Protein AF-0000000087377912 (afdb_homodimer)

Nearest PDB structures (foldseek):
  8x7c-assembly2_A  TM=9.171E-01  e=1.805E-17  Zea mays
  5o7y-assembly1_A  TM=8.868E-01  e=1.247E-17  Papaver somniferum
  5gja-assembly1_E  TM=9.227E-01  e=2.354E-15  Arabidopsis thaliana
  5gja-assembly1_H  TM=9.129E-01  e=2.213E-15  Arabidopsis thaliana
  5gja-assembly1_B  TM=9.021E-01  e=5.580E-15  Arabidopsis thaliana

Secondary structure (DSSP, 8-state):
---S-STHHHHHHHHHHHHHHHHHHHHHHHHHHHHHTT--GGGT--TT-EEEEEEEEE----S-TTT-EEEEEE---SSEEEEEETT--S-EEEEETTEEEEPPP-TT-EEEEEPHHHHHHTTTSS----EEEEPPSSS-EEEEEEEEE--TTSEE-PPPSSTTSPP-B--EEHHHHHHHHHHHHH-TTHHHHHHB----/---S-STHHHHHHHHHHHHHHHHHHHHHHHHHHHHHTT--GGGT--TT-EEEEEEEEE----S-TTT-EEEEEE---SSEEEEEETT--S-EEEEETTEEEEPPP-TT--EEEEPHHHHHHTTTSS----EEEEPPSSS-EEEEEEEEE--TTSEE-PPPSSTTSPP-B--EEHHHHHHHHHHHHH-TTHHHHHHB----

Foldseek 3Di:
DCVPPPVVVVVVVVVVVVLVVVVVVVLVVLLVVCVVLVHDSVVRNQPQKDKDKDKDKFFAAAPCQVPDWPWDKDFAQFQKKKKQWQPQDWWKWWDDPNDTHTDGGDNPDIDMFGGPLNCQQQLNPRDGIIMTTTHHNPGMTIMMMMGIHHDQQDKGHHDDSDPPDDRNHDIDRSVVSVCVVVCVVPVDCVVVVVVDDPDD/DCPPPPVVVVVVVVVVVVLVVVVVVVLVVLLVVCVVLVHDSVVRNQPQKDKDKDKDKFFAAAPCQVPDWPWDKDFAQFQKKKKQWQPQDWWKWWDDPNDTHTDGGDNPDIDMFGGPLNCQQQLNPRDGIIMTTTHHNPGMTIMMMMGIHHDQQDKGHHDDSDPPDDRNHDIDRSVVSVCVVVCVVPVDCVVVVVVDDPDD

Organism: Triticum turgidum subsp. durum (NCBI:txid4567)

InterPro domains:
  IPR005123 Oxoglutarate/iron-dependent dioxygenase domain [PS51471] (48-150)
  IPR027443 Isopenicillin N synthase-like superfamily [G3DSA:2.60.120.330] (1-198)
  IPR044861 Isopenicillin N synthase-like, Fe(2+) 2OG dioxygenase domain [PF03171] (50-147)
  IPR050295 Plant 2-oxoglutarate-dependent oxidoreductases [PTHR47991] (2-177)

Structure (mmCIF, N/CA/C/O backbone):
data_AF-0000000087377912-model_v1
#
loop_
_entity.id
_entity.type
_entity.pdbx_description
1 polymer 'Fe2OG dioxygenase domain-containing protein'
#
loop_
_atom_site.group_PDB
_atom_site.id
_atom_site.type_symbol
_atom_site.label_atom_id
_atom_site.label_alt_id
_atom_site.label_comp_id
_atom_site.label_asym_id
_atom_site.label_entity_id
_atom_site.label_seq_id
_atom_site.pdbx_PDB_ins_code
_atom_site.Cartn_x
_atom_site.Cartn_y
_atom_site.Cartn_z
_atom_site.occupancy
_atom_site.B_iso_or_equiv
_atom_site.auth_seq_id
_atom_site.auth_comp_id
_atom_site.auth_asym_id
_atom_site.auth_atom_id
_atom_site.pdbx_PDB_model_num
ATOM 1 N N . MET A 1 1 ? -19.141 19.797 -8.945 1 21.31 1 MET A N 1
ATOM 2 C CA . MET A 1 1 ? -17.891 19.922 -9.688 1 21.31 1 MET A CA 1
ATOM 3 C C . MET A 1 1 ? -17.188 18.562 -9.812 1 21.31 1 MET A C 1
ATOM 5 O O . MET A 1 1 ? -16.859 17.938 -8.805 1 21.31 1 MET A O 1
ATOM 9 N N . SER A 1 2 ? -17.562 17.859 -10.82 1 30.38 2 SER A N 1
ATOM 10 C CA . SER A 1 2 ? -17.109 16.5 -11.172 1 30.38 2 SER A CA 1
ATOM 11 C C . SER A 1 2 ? -15.602 16.453 -11.352 1 30.38 2 SER A C 1
ATOM 13 O O . SER A 1 2 ? -15.07 16.922 -12.352 1 30.38 2 SER A O 1
ATOM 15 N N . TYR A 1 3 ? -15.023 17 -10.5 1 32.03 3 TYR A N 1
ATOM 16 C CA . TYR A 1 3 ? -13.609 17.344 -10.578 1 32.03 3 TYR A CA 1
ATOM 17 C C . TYR A 1 3 ? -12.805 16.203 -11.211 1 32.03 3 TYR A C 1
ATOM 19 O O . TYR A 1 3 ? -11.578 16.297 -11.328 1 32.03 3 TYR A O 1
ATOM 27 N N . TRP A 1 4 ? -13.367 15.078 -11.016 1 38.09 4 TRP A N 1
ATOM 28 C CA . TRP A 1 4 ? -12.609 14.07 -11.75 1 38.09 4 TRP A CA 1
ATOM 29 C C . TRP A 1 4 ? -12.719 14.297 -13.258 1 38.09 4 TRP A C 1
ATOM 31 O O . TRP A 1 4 ? -13.789 14.617 -13.766 1 38.09 4 TRP A O 1
ATOM 41 N N . PRO A 1 5 ? -11.742 14.719 -13.953 1 37.66 5 PRO A N 1
ATOM 42 C CA . PRO A 1 5 ? -11.922 15.047 -15.367 1 37.66 5 PRO A CA 1
ATOM 43 C C . PRO A 1 5 ? -13.055 14.258 -16.016 1 37.66 5 PRO A C 1
ATOM 45 O O . PRO A 1 5 ? -13.406 13.172 -15.555 1 37.66 5 PRO A O 1
ATOM 48 N N . SER A 1 6 ? -13.93 14.781 -16.656 1 38.62 6 SER A N 1
ATOM 49 C CA . SER A 1 6 ? -14.945 14.266 -17.578 1 38.62 6 SER A CA 1
ATOM 50 C C . SER A 1 6 ? -14.539 12.914 -18.141 1 38.62 6 SER A C 1
ATOM 52 O O . SER A 1 6 ? -15.391 12.078 -18.438 1 38.62 6 SER A O 1
ATOM 54 N N . GLN A 1 7 ? -13.289 12.562 -18.547 1 43.62 7 GLN A N 1
ATOM 55 C CA . GLN A 1 7 ? -13.078 11.281 -19.234 1 43.62 7 GLN A CA 1
ATOM 56 C C . GLN A 1 7 ? -12.664 10.195 -18.234 1 43.62 7 GLN A C 1
ATOM 58 O O . GLN A 1 7 ? -11.641 9.539 -18.422 1 43.62 7 GLN A O 1
ATOM 63 N N . PRO A 1 8 ? -13.008 10.203 -16.953 1 51 8 PRO A N 1
ATOM 64 C CA . PRO A 1 8 ? -12.938 9.188 -15.906 1 51 8 PRO A CA 1
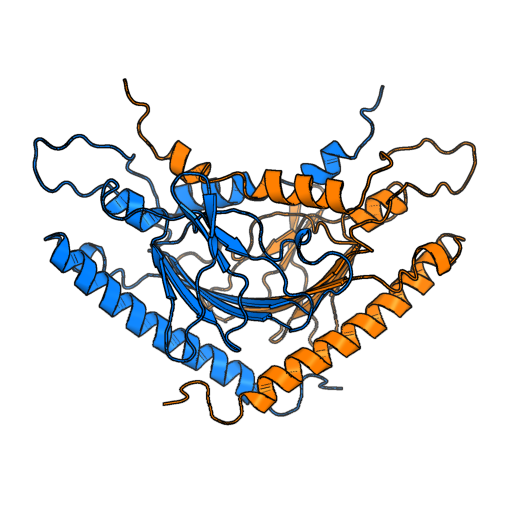ATOM 65 C C . PRO A 1 8 ? -13.266 7.789 -16.406 1 51 8 PRO A C 1
ATOM 67 O O . PRO A 1 8 ? -12.633 6.812 -16 1 51 8 PRO A O 1
ATOM 70 N N . HIS A 1 9 ? -14.281 7.871 -17.203 1 55.25 9 HIS A N 1
ATOM 71 C CA . HIS A 1 9 ? -14.719 6.598 -17.75 1 55.25 9 HIS A CA 1
ATOM 72 C C . HIS A 1 9 ? -13.594 5.914 -18.516 1 55.25 9 HIS A C 1
ATOM 74 O O . HIS A 1 9 ? -13.422 4.695 -18.438 1 55.25 9 HIS A O 1
ATOM 80 N N . THR A 1 10 ? -12.758 6.914 -18.938 1 67.31 10 THR A N 1
ATOM 81 C CA . THR A 1 10 ? -11.703 6.312 -19.734 1 67.31 10 THR A CA 1
ATOM 82 C C . THR A 1 10 ? -10.609 5.73 -18.844 1 67.31 10 THR A C 1
ATOM 84 O O . THR A 1 10 ? -10.078 4.652 -19.125 1 67.31 10 THR A O 1
ATOM 87 N N . PHE A 1 11 ? -10.477 6.371 -17.641 1 71.75 11 PHE A N 1
ATOM 88 C CA . PHE A 1 11 ? -9.453 5.859 -16.75 1 71.75 11 PHE A CA 1
ATOM 89 C C . PHE A 1 11 ? -9.898 4.555 -16.094 1 71.75 11 PHE A C 1
ATOM 91 O O . PHE A 1 11 ? -9.156 3.57 -16.094 1 71.75 11 PHE A O 1
ATOM 98 N N . ARG A 1 12 ? -11.094 4.637 -15.625 1 76.12 12 ARG A N 1
ATOM 99 C CA . ARG A 1 12 ? -11.664 3.439 -15.016 1 76.12 12 ARG A CA 1
ATOM 100 C C . ARG A 1 12 ? -11.68 2.273 -16 1 76.12 12 ARG A C 1
ATOM 102 O O . ARG A 1 12 ? -11.312 1.15 -15.641 1 76.12 12 ARG A O 1
ATOM 109 N N . ASN A 1 13 ? -12.047 2.631 -17.188 1 80 13 ASN A N 1
ATOM 110 C CA . ASN A 1 13 ? -12.086 1.601 -18.219 1 80 13 ASN A CA 1
ATOM 111 C C . ASN A 1 13 ? -10.695 1.056 -18.516 1 80 13 ASN A C 1
ATOM 113 O O . ASN A 1 13 ? -10.523 -0.145 -18.734 1 80 13 ASN A O 1
ATOM 117 N N . CYS A 1 14 ? -9.75 1.914 -18.453 1 81.75 14 CYS A N 1
ATOM 118 C CA . CYS A 1 14 ? -8.375 1.504 -18.734 1 81.75 14 CYS A CA 1
ATOM 119 C C . CYS A 1 14 ? -7.855 0.567 -17.656 1 81.75 14 CYS A C 1
ATOM 121 O O . CYS A 1 14 ? -7.23 -0.452 -17.969 1 81.75 14 CYS A O 1
ATOM 123 N N . ILE A 1 15 ? -8.125 0.901 -16.453 1 84.25 15 ILE A N 1
ATOM 124 C CA . ILE A 1 15 ? -7.641 0.089 -15.344 1 84.25 15 ILE A CA 1
ATOM 125 C C . ILE A 1 15 ? -8.344 -1.266 -15.352 1 84.25 15 ILE A C 1
ATOM 127 O O . ILE A 1 15 ? -7.719 -2.301 -15.117 1 84.25 15 ILE A O 1
ATOM 131 N N . GLU A 1 16 ? -9.609 -1.244 -15.602 1 84.19 16 GLU A N 1
ATOM 132 C CA . GLU A 1 16 ? -10.359 -2.492 -15.672 1 84.19 16 GLU A CA 1
ATOM 133 C C . GLU A 1 16 ? -9.82 -3.4 -16.766 1 84.19 16 GLU A C 1
ATOM 135 O O . GLU A 1 16 ? -9.672 -4.609 -16.578 1 84.19 16 GLU A O 1
ATOM 140 N N . GLN A 1 17 ? -9.672 -2.816 -17.938 1 86.69 17 GLN A N 1
ATOM 141 C CA . GLN A 1 17 ? -9.133 -3.59 -19.047 1 86.69 17 GLN A CA 1
ATOM 142 C C . GLN A 1 17 ? -7.742 -4.121 -18.734 1 86.69 17 GLN A C 1
ATOM 144 O O . GLN A 1 17 ? -7.43 -5.277 -19.031 1 86.69 17 GLN A O 1
ATOM 149 N N . TYR A 1 18 ? -6.879 -3.277 -18.172 1 88.94 18 TYR A N 1
ATOM 150 C CA . TYR A 1 18 ? -5.543 -3.713 -17.781 1 88.94 18 TYR A CA 1
ATOM 151 C C . TYR A 1 18 ? -5.613 -4.863 -16.781 1 88.94 18 TYR A C 1
ATOM 153 O O . TYR A 1 18 ? -4.902 -5.859 -16.922 1 88.94 18 TYR A O 1
ATOM 161 N N . SER A 1 19 ? -6.445 -4.691 -15.789 1 89.38 19 SER A N 1
ATOM 162 C CA . SER A 1 19 ? -6.641 -5.727 -14.773 1 89.38 19 SER A CA 1
ATOM 163 C C . SER A 1 19 ? -7.023 -7.059 -15.414 1 89.38 19 SER A C 1
ATOM 165 O O . SER A 1 19 ? -6.449 -8.094 -15.078 1 89.38 19 SER A O 1
ATOM 167 N N . SER A 1 20 ? -7.961 -7.016 -16.328 1 89.31 20 SER A N 1
ATOM 168 C CA . SER A 1 20 ? -8.438 -8.227 -17 1 89.31 20 SER A CA 1
ATOM 169 C C . SER A 1 20 ? -7.332 -8.891 -17.797 1 89.31 20 SER A C 1
ATOM 171 O O . SER A 1 20 ? -7.172 -10.109 -17.75 1 89.31 20 SER A O 1
ATOM 173 N N . GLU A 1 21 ? -6.605 -8.109 -18.5 1 92.19 21 GLU A N 1
ATOM 174 C CA . GLU A 1 21 ? -5.535 -8.648 -19.344 1 92.19 21 GLU A CA 1
ATOM 175 C C . GLU A 1 21 ? -4.426 -9.258 -18.484 1 92.19 21 GLU A C 1
ATOM 177 O O . GLU A 1 21 ? -3.883 -10.312 -18.812 1 92.19 21 GLU A O 1
ATOM 182 N N . VAL A 1 22 ? -4.07 -8.578 -17.422 1 92.94 22 VAL A N 1
ATOM 183 C CA . VAL A 1 22 ? -3.02 -9.07 -16.531 1 92.94 22 VAL A CA 1
ATOM 184 C C . VAL A 1 22 ? -3.477 -10.367 -15.852 1 92.94 22 VAL A C 1
ATOM 186 O O . VAL A 1 22 ? -2.682 -11.289 -15.664 1 92.94 22 VAL A O 1
ATOM 189 N N . MET A 1 23 ? -4.715 -10.414 -15.508 1 89.94 23 MET A N 1
ATOM 190 C CA . MET A 1 23 ? -5.254 -11.633 -14.914 1 89.94 23 MET A CA 1
ATOM 191 C C . MET A 1 23 ? -5.109 -12.82 -15.867 1 89.94 23 MET A C 1
ATOM 193 O O . MET A 1 23 ? -4.711 -13.906 -15.453 1 89.94 23 MET A O 1
ATOM 197 N N . LYS A 1 24 ? -5.508 -12.625 -17.125 1 90.44 24 LYS A N 1
ATOM 198 C CA . LYS A 1 24 ? -5.371 -13.672 -18.141 1 90.44 24 LYS A CA 1
ATOM 199 C C . LYS A 1 24 ? -3.912 -14.094 -18.297 1 90.44 24 LYS A C 1
ATOM 201 O O . LYS A 1 24 ? -3.609 -15.281 -18.375 1 90.44 24 LYS A O 1
ATOM 206 N N . PHE A 1 25 ? -3.07 -13.117 -18.375 1 92.81 25 PHE A N 1
ATOM 207 C CA . PHE A 1 25 ? -1.64 -13.367 -18.516 1 92.81 25 PHE A CA 1
ATOM 208 C C . PHE A 1 25 ? -1.116 -14.188 -17.344 1 92.81 25 PHE A C 1
ATOM 210 O O . PHE A 1 25 ? -0.396 -15.172 -17.547 1 92.81 25 PHE A O 1
ATOM 217 N N . THR A 1 26 ? -1.443 -13.789 -16.109 1 92.38 26 THR A N 1
ATOM 218 C CA . THR A 1 26 ? -0.943 -14.453 -14.906 1 92.38 26 THR A CA 1
ATOM 219 C C . THR A 1 26 ? -1.481 -15.875 -14.812 1 92.38 26 THR A C 1
ATOM 221 O O . THR A 1 26 ? -0.797 -16.766 -14.312 1 92.38 26 THR A O 1
ATOM 224 N N . HIS A 1 27 ? -2.686 -16.062 -15.25 1 89.62 27 HIS A N 1
ATOM 225 C CA . HIS A 1 27 ? -3.24 -17.406 -15.305 1 89.62 27 HIS A CA 1
ATOM 226 C C . HIS A 1 27 ? -2.418 -18.297 -16.219 1 89.62 27 HIS A C 1
ATOM 228 O O . HIS A 1 27 ? -2.092 -19.438 -15.859 1 89.62 27 HIS A O 1
ATOM 234 N N . SER A 1 28 ? -2.152 -17.797 -17.391 1 91.19 28 SER A N 1
ATOM 235 C CA . SER A 1 28 ? -1.335 -18.562 -18.328 1 91.19 28 SER A CA 1
ATOM 236 C C . SER A 1 28 ? 0.039 -18.875 -17.75 1 91.19 28 SER A C 1
ATOM 238 O O . SER A 1 28 ? 0.555 -19.969 -17.922 1 91.19 28 SER A O 1
ATOM 240 N N . LEU A 1 29 ? 0.6 -17.891 -17.094 1 91.94 29 LEU A N 1
ATOM 241 C CA . LEU A 1 29 ? 1.908 -18.078 -16.484 1 91.94 29 LEU A CA 1
ATOM 242 C C . LEU A 1 29 ? 1.853 -19.141 -15.391 1 91.94 29 LEU A C 1
ATOM 244 O O . LEU A 1 29 ? 2.766 -19.969 -15.281 1 91.94 29 LEU A O 1
ATOM 248 N N . ALA A 1 30 ? 0.84 -19.109 -14.586 1 89.12 30 ALA A N 1
ATOM 249 C CA . ALA A 1 30 ? 0.67 -20.109 -13.523 1 89.12 30 ALA A CA 1
ATOM 250 C C . ALA A 1 30 ? 0.592 -21.516 -14.094 1 89.12 30 ALA A C 1
ATOM 252 O O . ALA A 1 30 ? 1.177 -22.453 -13.539 1 89.12 30 ALA A O 1
ATOM 253 N N . ILE A 1 31 ? -0.089 -21.672 -15.188 1 87.75 31 ILE A N 1
ATOM 254 C CA . ILE A 1 31 ? -0.223 -22.969 -15.844 1 87.75 31 ILE A CA 1
ATOM 255 C C . ILE A 1 31 ? 1.143 -23.438 -16.328 1 87.75 31 ILE A C 1
ATOM 257 O O . ILE A 1 31 ? 1.5 -24.609 -16.172 1 87.75 31 ILE A O 1
ATOM 261 N N . LEU A 1 32 ? 1.858 -22.562 -16.906 1 90.12 32 LEU A N 1
ATOM 262 C CA . LEU A 1 32 ? 3.189 -22.906 -17.406 1 90.12 32 LEU A CA 1
ATOM 263 C C . LEU A 1 32 ? 4.105 -23.328 -16.25 1 90.12 32 LEU A C 1
ATOM 265 O O . LEU A 1 32 ? 4.867 -24.281 -16.391 1 90.12 32 LEU A O 1
ATOM 269 N N . ILE A 1 33 ? 4.035 -22.594 -15.156 1 87.75 33 ILE A N 1
ATOM 270 C CA . ILE A 1 33 ? 4.84 -22.938 -13.984 1 87.75 33 ILE A CA 1
ATOM 271 C C . ILE A 1 33 ? 4.453 -24.312 -13.469 1 87.75 33 ILE A C 1
ATOM 273 O O . ILE A 1 33 ? 5.32 -25.125 -13.133 1 87.75 33 ILE A O 1
ATOM 277 N N . ALA A 1 34 ? 3.188 -24.578 -13.414 1 84.38 34 ALA A N 1
ATOM 278 C CA . ALA A 1 34 ? 2.713 -25.891 -12.984 1 84.38 34 ALA A CA 1
ATOM 279 C C . ALA A 1 34 ? 3.289 -27 -13.867 1 84.38 34 ALA A C 1
ATOM 281 O O . ALA A 1 34 ? 3.688 -28.047 -13.367 1 84.38 34 ALA A O 1
ATOM 282 N N . LYS A 1 35 ? 3.33 -26.75 -15.109 1 86.94 35 LYS A N 1
ATOM 283 C CA . LYS A 1 35 ? 3.861 -27.734 -16.047 1 86.94 35 LYS A CA 1
ATOM 284 C C . LYS A 1 35 ? 5.34 -28 -15.789 1 86.94 35 LYS A C 1
ATOM 286 O O . LYS A 1 35 ? 5.793 -29.141 -15.852 1 86.94 35 LYS A O 1
ATOM 291 N N . THR A 1 36 ? 6.02 -26.953 -15.477 1 85.12 36 THR A N 1
ATOM 292 C CA . THR A 1 36 ? 7.449 -27.094 -15.219 1 85.12 36 THR A CA 1
ATOM 293 C C . THR A 1 36 ? 7.688 -27.875 -13.93 1 85.12 36 THR A C 1
ATOM 295 O O . THR A 1 36 ? 8.719 -28.531 -13.773 1 85.12 36 THR A O 1
ATOM 298 N N . LEU A 1 37 ? 6.766 -27.828 -13.039 1 81.62 37 LEU A N 1
ATOM 299 C CA . LEU A 1 37 ? 6.875 -28.516 -11.758 1 81.62 37 LEU A CA 1
ATOM 300 C C . LEU A 1 37 ? 6.27 -29.906 -11.836 1 81.62 37 LEU A C 1
ATOM 302 O O . LEU A 1 37 ? 6.305 -30.656 -10.859 1 81.62 37 LEU A O 1
ATOM 306 N N . ASP A 1 38 ? 5.734 -30.234 -13.023 1 82 38 ASP A N 1
ATOM 307 C CA . ASP A 1 38 ? 5.09 -31.531 -13.266 1 82 38 ASP A CA 1
ATOM 308 C C . ASP A 1 38 ? 3.904 -31.734 -12.32 1 82 38 ASP A C 1
ATOM 310 O O . ASP A 1 38 ? 3.789 -32.781 -11.68 1 82 38 ASP A O 1
ATOM 314 N N . VAL A 1 39 ? 3.244 -30.656 -12.086 1 77.19 39 VAL A N 1
ATOM 315 C CA . VAL A 1 39 ? 2.031 -30.719 -11.273 1 77.19 39 VAL A CA 1
ATOM 316 C C . VAL A 1 39 ? 0.812 -30.438 -12.148 1 77.19 39 VAL A C 1
ATOM 318 O O . VAL A 1 39 ? 0.936 -29.844 -13.227 1 77.19 39 VAL A O 1
ATOM 321 N N . ASP A 1 40 ? -0.347 -31 -11.711 1 76.94 40 ASP A N 1
ATOM 322 C CA . ASP A 1 40 ? -1.608 -30.781 -12.414 1 76.94 40 ASP A CA 1
ATOM 323 C C . ASP A 1 40 ? -1.959 -29.297 -12.492 1 76.94 40 ASP A C 1
ATOM 325 O O . ASP A 1 40 ? -2.088 -28.641 -11.461 1 76.94 40 ASP A O 1
ATOM 329 N N . PRO A 1 41 ? -2.061 -28.844 -13.711 1 76.38 41 PRO A N 1
ATOM 330 C CA . PRO A 1 41 ? -2.398 -27.422 -13.883 1 76.38 41 PRO A CA 1
ATOM 331 C C . PRO A 1 41 ? -3.693 -27.047 -13.172 1 76.38 41 PRO A C 1
ATOM 333 O O . PRO A 1 41 ? -3.893 -25.875 -12.828 1 76.38 41 PRO A O 1
ATOM 336 N N . GLU A 1 42 ? -4.5 -27.953 -12.984 1 72.31 42 GLU A N 1
ATOM 337 C CA . GLU A 1 42 ? -5.781 -27.672 -12.336 1 72.31 42 GLU A CA 1
ATOM 338 C C . GLU A 1 42 ? -5.578 -27.219 -10.898 1 72.31 42 GLU A C 1
ATOM 340 O O . GLU A 1 42 ? -6.441 -26.531 -10.336 1 72.31 42 GLU A O 1
ATOM 345 N N . LEU A 1 43 ? -4.445 -27.609 -10.375 1 65.69 43 LEU A N 1
ATOM 346 C CA . LEU A 1 43 ? -4.16 -27.219 -9 1 65.69 43 LEU A CA 1
ATOM 347 C C . LEU A 1 43 ? -3.854 -25.734 -8.891 1 65.69 43 LEU A C 1
ATOM 349 O O . LEU A 1 43 ? -3.984 -25.141 -7.82 1 65.69 43 LEU A O 1
ATOM 353 N N . VAL A 1 44 ? -3.441 -25.266 -9.977 1 65.38 44 VAL A N 1
ATOM 354 C CA . VAL A 1 44 ? -3.025 -23.859 -9.938 1 65.38 44 VAL A CA 1
ATOM 355 C C . VAL A 1 44 ? -4.035 -23 -10.695 1 65.38 44 VAL A C 1
ATOM 357 O O . VAL A 1 44 ? -4.066 -21.781 -10.523 1 65.38 44 VAL A O 1
ATOM 360 N N . ALA A 1 45 ? -4.746 -23.734 -11.555 1 63.66 45 ALA A N 1
ATOM 361 C CA . ALA A 1 45 ? -5.727 -23.016 -12.367 1 63.66 45 ALA A CA 1
ATOM 362 C C . ALA A 1 45 ? -6.926 -22.594 -11.523 1 63.66 45 ALA A C 1
ATOM 364 O O . ALA A 1 45 ? -8.016 -23.156 -11.656 1 63.66 45 ALA A O 1
ATOM 365 N N . ASP A 1 46 ? -6.637 -21.984 -10.406 1 62.78 46 ASP A N 1
ATOM 366 C CA . ASP A 1 46 ? -7.719 -21.578 -9.516 1 62.78 46 ASP A CA 1
ATOM 367 C C . ASP A 1 46 ? -8.617 -20.531 -10.172 1 62.78 46 ASP A C 1
ATOM 369 O O . ASP A 1 46 ? -8.195 -19.406 -10.398 1 62.78 46 ASP A O 1
ATOM 373 N N . LYS A 1 47 ? -9.781 -21.047 -10.727 1 60.38 47 LYS A N 1
ATOM 374 C CA . LYS A 1 47 ? -10.805 -20.188 -11.305 1 60.38 47 LYS A CA 1
ATOM 375 C C . LYS A 1 47 ? -11.25 -19.109 -10.312 1 60.38 47 LYS A C 1
ATOM 377 O O . LYS A 1 47 ? -11.883 -18.125 -10.695 1 60.38 47 LYS A O 1
ATOM 382 N N . HIS A 1 48 ? -10.758 -19.281 -9.156 1 60.66 48 HIS A N 1
ATOM 383 C CA . HIS A 1 48 ? -11.234 -18.359 -8.133 1 60.66 48 HIS A CA 1
ATOM 384 C C . HIS A 1 48 ? -10.094 -17.469 -7.625 1 60.66 48 HIS A C 1
ATOM 386 O O . HIS A 1 48 ? -10.148 -16.969 -6.496 1 60.66 48 HIS A O 1
ATOM 392 N N . ALA A 1 49 ? -9.133 -17.391 -8.43 1 76.88 49 ALA A N 1
ATOM 393 C CA . ALA A 1 49 ? -8.047 -16.484 -8.047 1 76.88 49 ALA A CA 1
ATOM 394 C C . ALA A 1 49 ? -8.508 -15.031 -8.039 1 76.88 49 ALA A C 1
ATOM 396 O O . ALA A 1 49 ? -9.375 -14.648 -8.828 1 76.88 49 ALA A O 1
ATOM 397 N N . SER A 1 50 ? -8.109 -14.328 -7.047 1 83.56 50 SER A N 1
ATOM 398 C CA . SER A 1 50 ? -8.391 -12.898 -6.949 1 83.56 50 SER A CA 1
ATOM 399 C C . SER A 1 50 ? -7.164 -12.062 -7.301 1 83.56 50 SER A C 1
ATOM 401 O O . SER A 1 50 ? -6.043 -12.578 -7.332 1 83.56 50 SER A O 1
ATOM 403 N N . GLN A 1 51 ? -7.508 -10.883 -7.727 1 89.12 51 GLN A N 1
ATOM 404 C CA . GLN A 1 51 ? -6.457 -9.93 -8.086 1 89.12 51 GLN A CA 1
ATOM 405 C C . GLN A 1 51 ? -6.738 -8.555 -7.496 1 89.12 51 GLN A C 1
ATOM 407 O O . GLN A 1 51 ? -7.887 -8.102 -7.484 1 89.12 51 GLN A O 1
ATOM 412 N N . PHE A 1 52 ? -5.719 -7.91 -7.043 1 90.19 52 PHE A N 1
ATOM 413 C CA . PHE A 1 52 ? -5.82 -6.5 -6.676 1 90.19 52 PHE A CA 1
ATOM 414 C C . PHE A 1 52 ? -4.711 -5.688 -7.336 1 90.19 52 PHE A C 1
ATOM 416 O O . PHE A 1 52 ? -3.604 -6.188 -7.535 1 90.19 52 PHE A O 1
ATOM 423 N N . LEU A 1 53 ? -5.098 -4.465 -7.688 1 92.88 53 LEU A N 1
ATOM 424 C CA . LEU A 1 53 ? -4.121 -3.578 -8.312 1 92.88 53 LEU A CA 1
ATOM 425 C C . LEU A 1 53 ? -3.775 -2.416 -7.383 1 92.88 53 LEU A C 1
ATOM 427 O O . LEU A 1 53 ? -4.66 -1.848 -6.738 1 92.88 53 LEU A O 1
ATOM 431 N N . ARG A 1 54 ? -2.521 -2.074 -7.371 1 93.06 54 ARG A N 1
ATOM 432 C CA . ARG A 1 54 ? -2.02 -0.903 -6.66 1 93.06 54 ARG A CA 1
ATOM 433 C C . ARG A 1 54 ? -1.139 -0.049 -7.566 1 93.06 54 ARG A C 1
ATOM 435 O O . ARG A 1 54 ? -0.201 -0.555 -8.188 1 93.06 54 ARG A O 1
ATOM 442 N N . MET A 1 55 ? -1.536 1.164 -7.676 1 91.81 55 MET A N 1
ATOM 443 C CA . MET A 1 55 ? -0.698 2.129 -8.383 1 91.81 55 MET A CA 1
ATOM 444 C C . MET A 1 55 ? 0.007 3.059 -7.402 1 91.81 55 MET A C 1
ATOM 446 O O . MET A 1 55 ? -0.62 3.59 -6.484 1 91.81 55 MET A O 1
ATOM 450 N N . ASN A 1 56 ? 1.23 3.18 -7.598 1 91.5 56 ASN A N 1
ATOM 451 C CA . ASN A 1 56 ? 2.037 4.043 -6.742 1 91.5 56 ASN A CA 1
ATOM 452 C C . ASN A 1 56 ? 2.656 5.191 -7.527 1 91.5 56 ASN A C 1
ATOM 454 O O . ASN A 1 56 ? 3.23 4.98 -8.594 1 91.5 56 ASN A O 1
ATOM 458 N N . TYR A 1 57 ? 2.48 6.348 -7.043 1 89.56 57 TYR A N 1
ATOM 459 C CA . TYR A 1 57 ? 3.088 7.551 -7.602 1 89.56 57 TYR A CA 1
ATOM 460 C C . TYR A 1 57 ? 3.961 8.25 -6.562 1 89.56 57 TYR A C 1
ATOM 462 O O . TYR A 1 57 ? 3.477 8.641 -5.5 1 89.56 57 TYR A O 1
ATOM 470 N N . TYR A 1 58 ? 5.207 8.406 -6.867 1 85.19 58 TYR A N 1
ATOM 471 C CA . TYR A 1 58 ? 6.184 9.094 -6.027 1 85.19 58 TYR A CA 1
ATOM 472 C C . TYR A 1 58 ? 6.707 10.344 -6.719 1 85.19 58 TYR A C 1
ATOM 474 O O . TYR A 1 58 ? 7.449 10.258 -7.699 1 85.19 58 TYR A O 1
ATOM 482 N N . PRO A 1 59 ? 6.324 11.453 -6.203 1 82 59 PRO A N 1
ATOM 483 C CA . PRO A 1 59 ? 6.938 12.656 -6.758 1 82 59 PRO A CA 1
ATOM 484 C C . PRO A 1 59 ? 8.438 12.75 -6.465 1 82 59 PRO A C 1
ATOM 486 O O . PRO A 1 59 ? 8.938 12.062 -5.574 1 82 59 PRO A O 1
ATOM 489 N N . PRO A 1 60 ? 9.055 13.508 -7.301 1 80.38 60 PRO A N 1
ATOM 490 C CA . PRO A 1 60 ? 10.477 13.68 -7.008 1 80.38 60 PRO A CA 1
ATOM 491 C C . PRO A 1 60 ? 10.727 14.336 -5.656 1 80.38 60 PRO A C 1
ATOM 493 O O . PRO A 1 60 ? 9.906 15.141 -5.199 1 80.38 60 PRO A O 1
ATOM 496 N N . CYS A 1 61 ? 11.695 13.875 -4.922 1 72.25 61 CYS A N 1
ATOM 497 C CA . CYS A 1 61 ? 12.102 14.477 -3.658 1 72.25 61 CYS A CA 1
ATOM 498 C C . CYS A 1 61 ? 13.578 14.875 -3.701 1 72.25 61 CYS A C 1
ATOM 500 O O . CYS A 1 61 ? 14.453 14.016 -3.814 1 72.25 61 CYS A O 1
ATOM 502 N N . THR A 1 62 ? 13.812 16.141 -3.674 1 63.84 62 THR A N 1
ATOM 503 C CA . THR A 1 62 ? 15.156 16.656 -3.877 1 63.84 62 THR A CA 1
ATOM 504 C C . THR A 1 62 ? 15.969 16.594 -2.582 1 63.84 62 THR A C 1
ATOM 506 O O . THR A 1 62 ? 17.203 16.578 -2.615 1 63.84 62 THR A O 1
ATOM 509 N N . SER A 1 63 ? 15.461 16.656 -1.551 1 61.59 63 SER A N 1
ATOM 510 C CA . SER A 1 63 ? 16.25 16.891 -0.348 1 61.59 63 SER A CA 1
ATOM 511 C C . SER A 1 63 ? 17.031 15.656 0.059 1 61.59 63 SER A C 1
ATOM 513 O O . SER A 1 63 ? 18.25 15.727 0.275 1 61.59 63 SER A O 1
ATOM 515 N N . THR A 1 64 ? 16.469 14.531 0.297 1 63.66 64 THR A N 1
ATOM 516 C CA . THR A 1 64 ? 17.188 13.336 0.735 1 63.66 64 THR A CA 1
ATOM 517 C C . THR A 1 64 ? 16.641 12.086 0.054 1 63.66 64 THR A C 1
ATOM 519 O O . THR A 1 64 ? 16.156 11.172 0.723 1 63.66 64 THR A O 1
ATOM 522 N N . PRO A 1 65 ? 16.953 12.055 -1.222 1 57.03 65 PRO A N 1
ATOM 523 C CA . PRO A 1 65 ? 16.328 10.953 -1.939 1 57.03 65 PRO A CA 1
ATOM 524 C C . PRO A 1 65 ? 16.828 9.586 -1.478 1 57.03 65 PRO A C 1
ATOM 526 O O . PRO A 1 65 ? 16.078 8.602 -1.511 1 57.03 65 PRO A O 1
ATOM 529 N N . GLU A 1 66 ? 18.047 9.578 -1.04 1 62.16 66 GLU A N 1
ATOM 530 C CA . GLU A 1 66 ? 18.625 8.289 -0.685 1 62.16 66 GLU A CA 1
ATOM 531 C C . GLU A 1 66 ? 18.031 7.758 0.622 1 62.16 66 GLU A C 1
ATOM 533 O O . GLU A 1 66 ? 18.125 6.562 0.91 1 62.16 66 GLU A O 1
ATOM 538 N N . LYS A 1 67 ? 17.422 8.711 1.24 1 61.5 67 LYS A N 1
ATOM 539 C CA . LYS A 1 67 ? 16.984 8.328 2.578 1 61.5 67 LYS A CA 1
ATOM 540 C C . LYS A 1 67 ? 15.492 8.031 2.604 1 61.5 67 LYS A C 1
ATOM 542 O O . LYS A 1 67 ? 14.992 7.387 3.529 1 61.5 67 LYS A O 1
ATOM 547 N N . VAL A 1 68 ? 14.945 8.375 1.521 1 67.12 68 VAL A N 1
ATOM 548 C CA . VAL A 1 68 ? 13.484 8.273 1.564 1 67.12 68 VAL A CA 1
ATOM 549 C C . VAL A 1 68 ? 13.023 7.059 0.769 1 67.12 68 VAL A C 1
ATOM 551 O O . VAL A 1 68 ? 13.383 6.898 -0.4 1 67.12 68 VAL A O 1
ATOM 554 N N . LEU A 1 69 ? 12.523 6.09 1.497 1 74.88 69 LEU A N 1
ATOM 555 C CA . LEU A 1 69 ? 11.945 4.918 0.854 1 74.88 69 LEU A CA 1
ATOM 556 C C . LEU A 1 69 ? 10.516 5.195 0.402 1 74.88 69 LEU A C 1
ATOM 558 O O . LEU A 1 69 ? 9.719 5.773 1.151 1 74.88 69 LEU A O 1
ATOM 562 N N . GLY A 1 70 ? 10.312 4.91 -0.911 1 75.81 70 GLY A N 1
ATOM 563 C CA . GLY A 1 70 ? 8.93 4.863 -1.36 1 75.81 70 GLY A CA 1
ATOM 564 C C . GLY A 1 70 ? 8.148 3.693 -0.788 1 75.81 70 GLY A C 1
ATOM 565 O O . GLY A 1 70 ? 7.012 3.854 -0.344 1 75.81 70 GLY A O 1
ATOM 566 N N . LEU A 1 71 ? 8.805 2.557 -0.861 1 82.25 71 LEU A N 1
ATOM 567 C CA . LEU A 1 71 ? 8.273 1.349 -0.239 1 82.25 71 LEU A CA 1
ATOM 568 C C . LEU A 1 71 ? 9.344 0.636 0.576 1 82.25 71 LEU A C 1
ATOM 570 O O . LEU A 1 71 ? 10.461 0.422 0.092 1 82.25 71 LEU A O 1
ATOM 574 N N . SER A 1 72 ? 9.008 0.294 1.777 1 83.56 72 SER A N 1
ATOM 575 C CA . SER A 1 72 ? 9.922 -0.38 2.688 1 83.56 72 SER A CA 1
ATOM 576 C C . SER A 1 72 ? 10.188 -1.813 2.242 1 83.56 72 SER A C 1
ATOM 578 O O . SER A 1 72 ? 9.43 -2.375 1.45 1 83.56 72 SER A O 1
ATOM 580 N N . PRO A 1 73 ? 11.273 -2.385 2.73 1 84.5 73 PRO A N 1
ATOM 581 C CA . PRO A 1 73 ? 11.578 -3.773 2.379 1 84.5 73 PRO A CA 1
ATOM 582 C C . PRO A 1 73 ? 10.445 -4.734 2.738 1 84.5 73 PRO A C 1
ATOM 584 O O . PRO A 1 73 ? 9.891 -4.66 3.838 1 84.5 73 PRO A O 1
ATOM 587 N N . HIS A 1 74 ? 10.094 -5.629 1.845 1 85.62 74 HIS A N 1
ATOM 588 C CA . HIS A 1 74 ? 9.039 -6.617 2.047 1 85.62 74 HIS A CA 1
ATOM 589 C C . HIS A 1 74 ? 9.078 -7.691 0.965 1 85.62 74 HIS A C 1
ATOM 591 O O . HIS A 1 74 ? 9.75 -7.527 -0.055 1 85.62 74 HIS A O 1
ATOM 597 N N . SER A 1 75 ? 8.5 -8.789 1.25 1 89.81 75 SER A N 1
ATOM 598 C CA . SER A 1 75 ? 8.125 -9.758 0.229 1 89.81 75 SER A CA 1
ATOM 599 C C . SER A 1 75 ? 6.637 -9.688 -0.085 1 89.81 75 SER A C 1
ATOM 601 O O . SER A 1 75 ? 5.863 -9.117 0.686 1 89.81 75 SER A O 1
ATOM 603 N N . ASP A 1 76 ? 6.309 -10.125 -1.214 1 90.75 76 ASP A N 1
ATOM 604 C CA . ASP A 1 76 ? 4.898 -10.094 -1.59 1 90.75 76 ASP A CA 1
ATOM 605 C C . ASP A 1 76 ? 4.16 -11.328 -1.069 1 90.75 76 ASP A C 1
ATOM 607 O O . ASP A 1 76 ? 4.574 -12.461 -1.33 1 90.75 76 ASP A O 1
ATOM 611 N N . GLY A 1 77 ? 3.082 -11.117 -0.376 1 90.12 77 GLY A N 1
ATOM 612 C CA . GLY A 1 77 ? 2.271 -12.211 0.131 1 90.12 77 GLY A CA 1
ATOM 613 C C . GLY A 1 77 ? 1.411 -12.859 -0.937 1 90.12 77 GLY A C 1
ATOM 614 O O . GLY A 1 77 ? 0.57 -13.711 -0.632 1 90.12 77 GLY A O 1
ATOM 615 N N . SER A 1 78 ? 1.562 -12.5 -2.145 1 92.5 78 SER A N 1
ATOM 616 C CA . SER A 1 78 ? 0.79 -13.008 -3.275 1 92.5 78 SER A CA 1
ATOM 617 C C . SER A 1 78 ? 1.404 -14.281 -3.84 1 92.5 78 SER A C 1
ATOM 619 O O . SER A 1 78 ? 2.422 -14.766 -3.336 1 92.5 78 SER A O 1
ATOM 621 N N . PHE A 1 79 ? 0.645 -14.938 -4.805 1 92.44 79 PHE A N 1
ATOM 622 C CA . PHE A 1 79 ? 1.192 -16.047 -5.586 1 92.44 79 PHE A CA 1
ATOM 623 C C . PHE A 1 79 ? 2.201 -15.531 -6.609 1 92.44 79 PHE A C 1
ATOM 625 O O . PHE A 1 79 ? 3.35 -15.977 -6.633 1 92.44 79 PHE A O 1
ATOM 632 N N . LEU A 1 80 ? 1.791 -14.594 -7.359 1 94.69 80 LEU A N 1
ATOM 633 C CA . LEU A 1 80 ? 2.598 -13.836 -8.305 1 94.69 80 LEU A CA 1
ATOM 634 C C . LEU A 1 80 ? 2.258 -12.352 -8.242 1 94.69 80 LEU A C 1
ATOM 636 O O . LEU A 1 80 ? 1.119 -11.984 -7.941 1 94.69 80 LEU A O 1
ATOM 640 N N . THR A 1 81 ? 3.195 -11.508 -8.516 1 96.06 81 THR A N 1
ATOM 641 C CA . THR A 1 81 ? 2.986 -10.07 -8.656 1 96.06 81 THR A CA 1
ATOM 642 C C . THR A 1 81 ? 3.543 -9.562 -9.984 1 96.06 81 THR A C 1
ATOM 644 O O . THR A 1 81 ? 4.703 -9.828 -10.312 1 96.06 81 THR A O 1
ATOM 647 N N . ILE A 1 82 ? 2.705 -8.922 -10.742 1 96.44 82 ILE A N 1
ATOM 648 C CA . ILE A 1 82 ? 3.115 -8.312 -12.008 1 96.44 82 ILE A CA 1
ATOM 649 C C . ILE A 1 82 ? 3.301 -6.812 -11.82 1 96.44 82 ILE A C 1
ATOM 651 O O . ILE A 1 82 ? 2.383 -6.117 -11.383 1 96.44 82 ILE A O 1
ATOM 655 N N . LEU A 1 83 ? 4.484 -6.328 -12.141 1 95.75 83 LEU A N 1
ATOM 656 C CA . LEU A 1 83 ? 4.793 -4.914 -11.953 1 95.75 83 LEU A CA 1
ATOM 657 C C . LEU A 1 83 ? 4.992 -4.227 -13.305 1 95.75 83 LEU A C 1
ATOM 659 O O . LEU A 1 83 ? 5.793 -4.68 -14.125 1 95.75 83 LEU A O 1
ATOM 663 N N . LEU A 1 84 ? 4.227 -3.232 -13.523 1 92.81 84 LEU A N 1
ATOM 664 C CA . LEU A 1 84 ? 4.418 -2.33 -14.648 1 92.81 84 LEU A CA 1
ATOM 665 C C . LEU A 1 84 ? 5.082 -1.032 -14.203 1 92.81 84 LEU A C 1
ATOM 667 O O . LEU A 1 84 ? 4.523 -0.291 -13.391 1 92.81 84 LEU A O 1
ATOM 671 N N . GLU A 1 85 ? 6.289 -0.829 -14.672 1 91.12 85 GLU A N 1
ATOM 672 C CA . GLU A 1 85 ? 6.934 0.465 -14.461 1 91.12 85 GLU A CA 1
ATOM 673 C C . GLU A 1 85 ? 6.551 1.453 -15.562 1 91.12 85 GLU A C 1
ATOM 675 O O . GLU A 1 85 ? 7.137 1.442 -16.641 1 91.12 85 GLU A O 1
ATOM 680 N N . VAL A 1 86 ? 5.723 2.32 -15.273 1 85.25 86 VAL A N 1
ATOM 681 C CA . VAL A 1 86 ? 5.031 3.133 -16.266 1 85.25 86 VAL A CA 1
ATOM 682 C C . VAL A 1 86 ? 6.023 4.086 -16.938 1 85.25 86 VAL A C 1
ATOM 684 O O . VAL A 1 86 ? 5.988 4.277 -18.156 1 85.25 86 VAL A O 1
ATOM 687 N N . ASN A 1 87 ? 6.902 4.746 -16.172 1 85.62 87 ASN A N 1
ATOM 688 C CA . ASN A 1 87 ? 7.809 5.719 -16.766 1 85.62 87 ASN A CA 1
ATOM 689 C C . ASN A 1 87 ? 9.266 5.281 -16.641 1 85.62 87 ASN A C 1
ATOM 691 O O . ASN A 1 87 ? 10.172 6.102 -16.781 1 85.62 87 ASN A O 1
ATOM 695 N N . SER A 1 88 ? 9.594 4.102 -16.328 1 83.88 88 SER A N 1
ATOM 696 C CA . SER A 1 88 ? 10.906 3.465 -16.344 1 83.88 88 SER A CA 1
ATOM 697 C C . SER A 1 88 ? 11.906 4.25 -15.508 1 83.88 88 SER A C 1
ATOM 699 O O . SER A 1 88 ? 13.031 4.5 -15.953 1 83.88 88 SER A O 1
ATOM 701 N N . VAL A 1 89 ? 11.539 4.766 -14.453 1 86.69 89 VAL A N 1
ATOM 702 C CA . VAL A 1 89 ? 12.43 5.43 -13.508 1 86.69 89 VAL A CA 1
ATOM 703 C C . VAL A 1 89 ? 12.953 4.414 -12.5 1 86.69 89 VAL A C 1
ATOM 705 O O . VAL A 1 89 ? 12.18 3.639 -11.93 1 86.69 89 VAL A O 1
ATOM 708 N N . GLN A 1 90 ? 14.234 4.473 -12.359 1 87.69 90 GLN A N 1
ATOM 709 C CA . GLN A 1 90 ? 14.867 3.531 -11.445 1 87.69 90 GLN A CA 1
ATOM 710 C C . GLN A 1 90 ? 14.445 3.803 -10 1 87.69 90 GLN A C 1
ATOM 712 O O . GLN A 1 90 ? 14.328 4.961 -9.594 1 87.69 90 GLN A O 1
ATOM 717 N N . GLY A 1 91 ? 14.266 2.699 -9.211 1 89.88 91 GLY A N 1
ATOM 718 C CA . GLY A 1 91 ? 13.891 2.795 -7.809 1 89.88 91 GLY A CA 1
ATOM 719 C C . GLY A 1 91 ? 13.766 1.443 -7.133 1 89.88 91 GLY A C 1
ATOM 720 O O . GLY A 1 91 ? 14.133 1.29 -5.969 1 89.88 91 GLY A O 1
ATOM 721 N N . LEU A 1 92 ? 13.352 0.51 -7.891 1 92.31 92 LEU A N 1
ATOM 722 C CA . LEU A 1 92 ? 13.18 -0.84 -7.363 1 92.31 92 LEU A CA 1
ATOM 723 C C . LEU A 1 92 ? 14.523 -1.487 -7.07 1 92.31 92 LEU A C 1
ATOM 725 O O . LEU A 1 92 ? 15.438 -1.439 -7.898 1 92.31 92 LEU A O 1
ATOM 729 N N . GLN A 1 93 ? 14.625 -1.964 -5.867 1 93.38 93 GLN A N 1
ATOM 730 C CA . GLN A 1 93 ? 15.805 -2.723 -5.469 1 93.38 93 GLN A CA 1
ATOM 731 C C . GLN A 1 93 ? 15.422 -4.082 -4.891 1 93.38 93 GLN A C 1
ATOM 733 O O . GLN A 1 93 ? 14.383 -4.211 -4.234 1 93.38 93 GLN A O 1
ATOM 738 N N . ILE A 1 94 ? 16.219 -5.086 -5.152 1 93.38 94 ILE A N 1
ATOM 739 C CA . ILE A 1 94 ? 16.016 -6.414 -4.586 1 93.38 94 ILE A CA 1
ATOM 740 C C . ILE A 1 94 ? 17.172 -6.766 -3.65 1 93.38 94 ILE A C 1
ATOM 742 O O . ILE A 1 94 ? 18.281 -6.273 -3.822 1 93.38 94 ILE A O 1
ATOM 746 N N . ARG A 1 95 ? 16.812 -7.566 -2.705 1 91.94 95 ARG A N 1
ATOM 747 C CA . ARG A 1 95 ? 17.844 -8.039 -1.783 1 91.94 95 ARG A CA 1
ATOM 748 C C . ARG A 1 95 ? 18.469 -9.336 -2.279 1 91.94 95 ARG A C 1
ATOM 750 O O . ARG A 1 95 ? 17.781 -10.344 -2.443 1 91.94 95 ARG A O 1
ATOM 757 N N . ARG A 1 96 ? 19.734 -9.25 -2.605 1 90.31 96 ARG A N 1
ATOM 758 C CA . ARG A 1 96 ? 20.484 -10.43 -3.041 1 90.31 96 ARG A CA 1
ATOM 759 C C . ARG A 1 96 ? 21.828 -10.508 -2.334 1 90.31 96 ARG A C 1
ATOM 761 O O . ARG A 1 96 ? 22.609 -9.547 -2.355 1 90.31 96 ARG A O 1
ATOM 768 N N . HIS A 1 97 ? 22.062 -11.633 -1.663 1 90.62 97 HIS A N 1
ATOM 769 C CA . HIS A 1 97 ? 23.312 -11.867 -0.951 1 90.62 97 HIS A CA 1
ATOM 770 C C . HIS A 1 97 ? 23.609 -10.742 0.037 1 90.62 97 HIS A C 1
ATOM 772 O O . HIS A 1 97 ? 24.719 -10.219 0.066 1 90.62 97 HIS A O 1
ATOM 778 N N . GLY A 1 98 ? 22.562 -10.266 0.667 1 86 98 GLY A N 1
ATOM 779 C CA . GLY A 1 98 ? 22.703 -9.297 1.744 1 86 98 GLY A CA 1
ATOM 780 C C . GLY A 1 98 ? 22.781 -7.867 1.252 1 86 98 GLY A C 1
ATOM 781 O O . GLY A 1 98 ? 22.812 -6.93 2.053 1 86 98 GLY A O 1
ATOM 782 N N . ALA A 1 99 ? 22.797 -7.711 0.002 1 91.38 99 ALA A N 1
ATOM 783 C CA . ALA A 1 99 ? 22.922 -6.367 -0.557 1 91.38 99 ALA A CA 1
ATOM 784 C C . ALA A 1 99 ? 21.672 -5.98 -1.344 1 91.38 99 ALA A C 1
ATOM 786 O O . ALA A 1 99 ? 20.984 -6.848 -1.896 1 91.38 99 ALA A O 1
ATOM 787 N N . TRP A 1 100 ? 21.375 -4.684 -1.306 1 91.44 100 TRP A N 1
ATOM 788 C CA . TRP A 1 100 ? 20.312 -4.156 -2.154 1 91.44 100 TRP A CA 1
ATOM 789 C C . TRP A 1 100 ? 20.828 -3.867 -3.559 1 91.44 100 TRP A C 1
ATOM 791 O O . TRP A 1 100 ? 21.75 -3.061 -3.736 1 91.44 100 TRP A O 1
ATOM 801 N N . ILE A 1 101 ? 20.266 -4.535 -4.57 1 94.5 101 ILE A N 1
ATOM 802 C CA . ILE A 1 101 ? 20.656 -4.387 -5.965 1 94.5 101 ILE A CA 1
ATOM 803 C C . ILE A 1 101 ? 19.547 -3.713 -6.758 1 94.5 101 ILE A C 1
ATOM 805 O O . ILE A 1 101 ? 18.391 -4.164 -6.73 1 94.5 101 ILE A O 1
ATOM 809 N N . PRO A 1 102 ? 19.938 -2.662 -7.473 1 93.62 102 PRO A N 1
ATOM 810 C CA . PRO A 1 102 ? 18.906 -2.012 -8.281 1 93.62 102 PRO A CA 1
ATOM 811 C C . PRO A 1 102 ? 18.422 -2.887 -9.43 1 93.62 102 PRO A C 1
ATOM 813 O O . PRO A 1 102 ? 19.203 -3.621 -10.031 1 93.62 102 PRO A O 1
ATOM 816 N N . VAL A 1 103 ? 17.156 -2.832 -9.695 1 93.56 103 VAL A N 1
ATOM 817 C CA . VAL A 1 103 ? 16.562 -3.477 -10.867 1 93.56 103 VAL A CA 1
ATOM 818 C C . VAL A 1 103 ? 16.406 -2.455 -11.992 1 93.56 103 VAL A C 1
ATOM 820 O O . VAL A 1 103 ? 15.711 -1.447 -11.82 1 93.56 103 VAL A O 1
ATOM 823 N N . LYS A 1 104 ? 17 -2.686 -13.094 1 91.12 104 LYS A N 1
ATOM 824 C CA . LYS A 1 104 ? 16.891 -1.767 -14.219 1 91.12 104 LYS A CA 1
ATOM 825 C C . LYS A 1 104 ? 15.523 -1.855 -14.875 1 91.12 104 LYS A C 1
ATOM 827 O O . LYS A 1 104 ? 15.086 -2.939 -15.273 1 91.12 104 LYS A O 1
ATOM 832 N N . PRO A 1 105 ? 14.945 -0.692 -14.898 1 88.88 105 PRO A N 1
ATOM 833 C CA . PRO A 1 105 ? 13.648 -0.716 -15.586 1 88.88 105 PRO A CA 1
ATOM 834 C C . PRO A 1 105 ? 13.781 -0.94 -17.094 1 88.88 105 PRO A C 1
ATOM 836 O O . PRO A 1 105 ? 14.773 -0.519 -17.703 1 88.88 105 PRO A O 1
ATOM 839 N N . HIS A 1 106 ? 12.844 -1.698 -17.656 1 86.56 106 HIS A N 1
ATOM 840 C CA . HIS A 1 106 ? 12.734 -1.884 -19.094 1 86.56 106 HIS A CA 1
ATOM 841 C C . HIS A 1 106 ? 11.352 -1.477 -19.594 1 86.56 106 HIS A C 1
ATOM 843 O O . HIS A 1 106 ? 10.344 -2.051 -19.188 1 86.56 106 HIS A O 1
ATOM 849 N N . CYS A 1 107 ? 11.273 -0.498 -20.484 1 79.88 107 CYS A N 1
ATOM 850 C CA . CYS A 1 107 ? 10.031 0.135 -20.922 1 79.88 107 CYS A CA 1
ATOM 851 C C . CYS A 1 107 ? 9.102 -0.879 -21.578 1 79.88 107 CYS A C 1
ATOM 853 O O . CYS A 1 107 ? 7.879 -0.737 -21.516 1 79.88 107 CYS A O 1
ATOM 855 N N . ASP A 1 108 ? 9.516 -1.941 -22.062 1 84.88 108 ASP A N 1
ATOM 856 C CA . ASP A 1 108 ? 8.664 -2.871 -22.781 1 84.88 108 ASP A CA 1
ATOM 857 C C . ASP A 1 108 ? 8.562 -4.211 -22.062 1 84.88 108 ASP A C 1
ATOM 859 O O . ASP A 1 108 ? 8.266 -5.238 -22.672 1 84.88 108 ASP A O 1
ATOM 863 N N . ALA A 1 109 ? 8.773 -4.043 -20.75 1 89.62 109 ALA A N 1
ATOM 864 C CA . ALA A 1 109 ? 8.758 -5.312 -20.031 1 89.62 109 ALA A CA 1
ATOM 865 C C . ALA A 1 109 ? 7.918 -5.215 -18.766 1 89.62 109 ALA A C 1
ATOM 867 O O . ALA A 1 109 ? 7.809 -4.137 -18.172 1 89.62 109 ALA A O 1
ATOM 868 N N . LEU A 1 110 ? 7.215 -6.262 -18.469 1 93.88 110 LEU A N 1
ATOM 869 C CA . LEU A 1 110 ? 6.621 -6.465 -17.141 1 93.88 110 LEU A CA 1
ATOM 870 C C . LEU A 1 110 ? 7.562 -7.246 -16.234 1 93.88 110 LEU A C 1
ATOM 872 O O . LEU A 1 110 ? 8.219 -8.195 -16.688 1 93.88 110 LEU A O 1
ATOM 876 N N . LEU A 1 111 ? 7.715 -6.742 -15.07 1 95 111 LEU A N 1
ATOM 877 C CA . LEU A 1 111 ? 8.469 -7.512 -14.086 1 95 111 LEU A CA 1
ATOM 878 C C . LEU A 1 111 ? 7.562 -8.508 -13.367 1 95 111 LEU A C 1
ATOM 880 O O . LEU A 1 111 ? 6.473 -8.148 -12.922 1 95 111 LEU A O 1
ATOM 884 N N . VAL A 1 112 ? 7.965 -9.734 -13.305 1 95.56 112 VAL A N 1
ATOM 885 C CA . VAL A 1 112 ? 7.227 -10.781 -12.609 1 95.56 112 VAL A CA 1
ATOM 886 C C . VAL A 1 112 ? 7.941 -11.133 -11.305 1 95.56 112 VAL A C 1
ATOM 888 O O . VAL A 1 112 ? 9.047 -11.672 -11.328 1 95.56 112 VAL A O 1
ATOM 891 N N . ASN A 1 113 ? 7.266 -10.828 -10.18 1 94.94 113 ASN A N 1
ATOM 892 C CA . ASN A 1 113 ? 7.781 -11.203 -8.867 1 94.94 113 ASN A CA 1
ATOM 893 C C . ASN A 1 113 ? 7.141 -12.484 -8.359 1 94.94 113 ASN A C 1
ATOM 895 O O . ASN A 1 113 ? 5.918 -12.641 -8.414 1 94.94 113 ASN A O 1
ATOM 899 N N . VAL A 1 114 ? 8.016 -13.383 -7.91 1 94.31 114 VAL A N 1
ATOM 900 C CA . VAL A 1 114 ? 7.52 -14.562 -7.203 1 94.31 114 VAL A CA 1
ATOM 901 C C . VAL A 1 114 ? 7.043 -14.164 -5.809 1 94.31 114 VAL A C 1
ATOM 903 O O . VAL A 1 114 ? 7.746 -13.461 -5.078 1 94.31 114 VAL A O 1
ATOM 906 N N . GLY A 1 115 ? 5.809 -14.57 -5.449 1 94 115 GLY A N 1
ATOM 907 C CA . GLY A 1 115 ? 5.289 -14.281 -4.121 1 94 115 GLY A CA 1
ATOM 908 C C . GLY A 1 115 ? 5.5 -15.414 -3.135 1 94 115 GLY A C 1
ATOM 909 O O . GLY A 1 115 ? 5.953 -16.5 -3.514 1 94 115 GLY A O 1
ATOM 910 N N . ASP A 1 116 ? 5.148 -15.102 -1.912 1 92.88 116 ASP A N 1
ATOM 911 C CA . ASP A 1 116 ? 5.332 -16.047 -0.811 1 92.88 116 ASP A CA 1
ATOM 912 C C . ASP A 1 116 ? 4.555 -17.328 -1.054 1 92.88 116 ASP A C 1
ATOM 914 O O . ASP A 1 116 ? 5.043 -18.422 -0.759 1 92.88 116 ASP A O 1
ATOM 918 N N . LEU A 1 117 ? 3.352 -17.219 -1.562 1 91.69 117 LEU A N 1
ATOM 919 C CA . LEU A 1 117 ? 2.492 -18.391 -1.729 1 91.69 117 LEU A CA 1
ATOM 920 C C . LEU A 1 117 ? 3.064 -19.344 -2.773 1 91.69 117 LEU A C 1
ATOM 922 O O . LEU A 1 117 ? 2.951 -20.562 -2.633 1 91.69 117 LEU A O 1
ATOM 926 N N . LEU A 1 118 ? 3.641 -18.844 -3.805 1 91.75 118 LEU A N 1
ATOM 927 C CA . LEU A 1 118 ? 4.301 -19.703 -4.785 1 91.75 118 LEU A CA 1
ATOM 928 C C . LEU A 1 118 ? 5.543 -20.344 -4.191 1 91.75 118 LEU A C 1
ATOM 930 O O . LEU A 1 118 ? 5.832 -21.516 -4.469 1 91.75 118 LEU A O 1
ATOM 934 N N . GLU A 1 119 ? 6.285 -19.578 -3.43 1 92.12 119 GLU A N 1
ATOM 935 C CA . GLU A 1 119 ? 7.441 -20.172 -2.762 1 92.12 119 GLU A CA 1
ATOM 936 C C . GLU A 1 119 ? 7.02 -21.344 -1.87 1 92.12 119 GLU A C 1
ATOM 938 O O . GLU A 1 119 ? 7.645 -22.406 -1.896 1 92.12 119 GLU A O 1
ATOM 943 N N . ILE A 1 120 ? 5.977 -21.188 -1.111 1 90.62 120 ILE A N 1
ATOM 944 C CA . ILE A 1 120 ? 5.457 -22.25 -0.255 1 90.62 120 ILE A CA 1
ATOM 945 C C . ILE A 1 120 ? 5.059 -23.453 -1.107 1 90.62 120 ILE A C 1
ATOM 947 O O . ILE A 1 120 ? 5.461 -24.578 -0.824 1 90.62 120 ILE A O 1
ATOM 951 N N . MET A 1 121 ? 4.309 -23.188 -2.143 1 89.38 121 MET A N 1
ATOM 952 C CA . MET A 1 121 ? 3.785 -24.266 -2.99 1 89.38 121 MET A CA 1
ATOM 953 C C . MET A 1 121 ? 4.918 -25.047 -3.633 1 89.38 121 MET A C 1
ATOM 955 O O . MET A 1 121 ? 4.816 -26.266 -3.799 1 89.38 121 MET A O 1
ATOM 959 N N . THR A 1 122 ? 5.973 -24.406 -3.98 1 90.5 122 THR A N 1
ATOM 960 C CA . THR A 1 122 ? 7.062 -25.062 -4.688 1 90.5 122 THR A CA 1
ATOM 961 C C . THR A 1 122 ? 8.109 -25.578 -3.703 1 90.5 122 THR A C 1
ATOM 963 O O . THR A 1 122 ? 9.219 -25.953 -4.102 1 90.5 122 THR A O 1
ATOM 966 N N . ASN A 1 123 ? 7.785 -25.5 -2.469 1 90.75 123 ASN A N 1
ATOM 967 C CA . ASN A 1 123 ? 8.664 -25.969 -1.404 1 90.75 123 ASN A CA 1
ATOM 968 C C . ASN A 1 123 ? 10.039 -25.297 -1.477 1 90.75 123 ASN A C 1
ATOM 970 O O . ASN A 1 123 ? 11.062 -25.953 -1.281 1 90.75 123 ASN A O 1
ATOM 974 N N . GLY A 1 124 ? 9.992 -24.078 -1.931 1 89.31 124 GLY A N 1
ATOM 975 C CA . GLY A 1 124 ? 11.211 -23.266 -1.88 1 89.31 124 GLY A CA 1
ATOM 976 C C . GLY A 1 124 ? 11.961 -23.234 -3.199 1 89.31 124 GLY A C 1
ATOM 977 O O . GLY A 1 124 ? 13 -22.578 -3.312 1 89.31 124 GLY A O 1
ATOM 978 N N . LYS A 1 125 ? 11.539 -23.875 -4.184 1 90.25 125 LYS A N 1
ATOM 979 C CA . LYS A 1 125 ? 12.211 -23.875 -5.48 1 90.25 125 LYS A CA 1
ATOM 980 C C . LYS A 1 125 ? 12.18 -22.469 -6.105 1 90.25 125 LYS A C 1
ATOM 982 O O . LYS A 1 125 ? 13.188 -22.016 -6.641 1 90.25 125 LYS A O 1
ATOM 987 N N . TYR A 1 126 ? 10.992 -21.906 -6.156 1 91.94 126 TYR A N 1
ATOM 988 C CA . TYR A 1 126 ? 10.867 -20.5 -6.52 1 91.94 126 TYR A CA 1
ATOM 989 C C . TYR A 1 126 ? 10.922 -19.609 -5.285 1 91.94 126 TYR A C 1
ATOM 991 O O . TYR A 1 126 ? 10.117 -19.75 -4.363 1 91.94 126 TYR A O 1
ATOM 999 N N . LYS A 1 127 ? 11.797 -18.672 -5.285 1 91.56 127 LYS A N 1
ATOM 1000 C CA . LYS A 1 127 ? 12.023 -17.875 -4.086 1 91.56 127 LYS A CA 1
ATOM 1001 C C . LYS A 1 127 ? 11.328 -16.516 -4.191 1 91.56 127 LYS A C 1
ATOM 1003 O O . LYS A 1 127 ? 11.422 -15.844 -5.219 1 91.56 127 LYS A O 1
ATOM 1008 N N . SER A 1 128 ? 10.539 -16.234 -3.15 1 93.25 128 SER A N 1
ATOM 1009 C CA . SER A 1 128 ? 9.969 -14.898 -3 1 93.25 128 SER A CA 1
ATOM 1010 C C . SER A 1 128 ? 11.039 -13.891 -2.588 1 93.25 128 SER A C 1
ATOM 1012 O O . SER A 1 128 ? 11.555 -13.945 -1.471 1 93.25 128 SER A O 1
ATOM 1014 N N . ILE A 1 129 ? 11.328 -12.945 -3.42 1 90 129 ILE A N 1
ATOM 1015 C CA . ILE A 1 129 ? 12.477 -12.07 -3.199 1 90 129 ILE A CA 1
ATOM 1016 C C . ILE A 1 129 ? 12.039 -10.836 -2.424 1 90 129 ILE A C 1
ATOM 1018 O O . ILE A 1 129 ? 10.977 -10.273 -2.684 1 90 129 ILE A O 1
ATOM 1022 N N . GLU A 1 130 ? 12.805 -10.516 -1.409 1 90.25 130 GLU A N 1
ATOM 1023 C CA . GLU A 1 130 ? 12.609 -9.25 -0.709 1 90.25 130 GLU A CA 1
ATOM 1024 C C . GLU A 1 130 ? 12.977 -8.07 -1.598 1 90.25 130 GLU A C 1
ATOM 1026 O O . GLU A 1 130 ? 13.984 -8.102 -2.305 1 90.25 130 GLU A O 1
ATOM 1031 N N . HIS A 1 131 ? 12.172 -7.047 -1.562 1 91.69 131 HIS A N 1
ATOM 1032 C CA . HIS A 1 131 ? 12.438 -5.879 -2.398 1 91.69 131 HIS A CA 1
ATOM 1033 C C . HIS A 1 131 ? 11.969 -4.598 -1.722 1 91.69 131 HIS A C 1
ATOM 1035 O O . HIS A 1 131 ? 11.242 -4.648 -0.725 1 91.69 131 HIS A O 1
ATOM 1041 N N . ARG A 1 132 ? 12.438 -3.52 -2.166 1 89.06 132 ARG A N 1
ATOM 1042 C CA . ARG A 1 132 ? 12.086 -2.186 -1.694 1 89.06 132 ARG A CA 1
ATOM 1043 C C . ARG A 1 132 ? 12.117 -1.174 -2.836 1 89.06 132 ARG A C 1
ATOM 1045 O O . ARG A 1 132 ? 12.523 -1.506 -3.953 1 89.06 132 ARG A O 1
ATOM 1052 N N . VAL A 1 133 ? 11.555 0.016 -2.594 1 90.12 133 VAL A N 1
ATOM 1053 C CA . VAL A 1 133 ? 11.562 1.068 -3.605 1 90.12 133 VAL A CA 1
ATOM 1054 C C . VAL A 1 133 ? 12.141 2.352 -3.01 1 90.12 133 VAL A C 1
ATOM 1056 O O . VAL A 1 133 ? 11.719 2.787 -1.936 1 90.12 133 VAL A O 1
ATOM 1059 N N . THR A 1 134 ? 13.102 2.902 -3.711 1 87.62 134 THR A N 1
ATOM 1060 C CA . THR A 1 134 ? 13.648 4.207 -3.361 1 87.62 134 THR A CA 1
ATOM 1061 C C . THR A 1 134 ? 13.07 5.297 -4.262 1 87.62 134 THR A C 1
ATOM 1063 O O . THR A 1 134 ? 12.57 5.008 -5.352 1 87.62 134 THR A O 1
ATOM 1066 N N . ILE A 1 135 ? 13.055 6.484 -3.738 1 84.5 135 ILE A N 1
ATOM 1067 C CA . ILE A 1 135 ? 12.531 7.613 -4.5 1 84.5 135 ILE A CA 1
ATOM 1068 C C . ILE A 1 135 ? 13.664 8.281 -5.273 1 84.5 135 ILE A C 1
ATOM 1070 O O . ILE A 1 135 ? 14.82 8.266 -4.832 1 84.5 135 ILE A O 1
ATOM 1074 N N . ASN A 1 136 ? 13.305 8.789 -6.43 1 84.69 136 ASN A N 1
ATOM 1075 C CA . ASN A 1 136 ? 14.266 9.492 -7.27 1 84.69 136 ASN A CA 1
ATOM 1076 C C . ASN A 1 136 ? 14.266 10.992 -6.984 1 84.69 136 ASN A C 1
ATOM 1078 O O . ASN A 1 136 ? 13.203 11.586 -6.762 1 84.69 136 ASN A O 1
ATOM 1082 N N . ALA A 1 137 ? 15.391 11.633 -7.039 1 80 137 ALA A N 1
ATOM 1083 C CA . ALA A 1 137 ? 15.531 13.047 -6.691 1 80 137 ALA A CA 1
ATOM 1084 C C . ALA A 1 137 ? 14.969 13.945 -7.797 1 80 137 ALA A C 1
ATOM 1086 O O . ALA A 1 137 ? 14.516 15.055 -7.527 1 80 137 ALA A O 1
ATOM 1087 N N . HIS A 1 138 ? 14.93 13.445 -9.016 1 84.81 138 HIS A N 1
ATOM 1088 C CA . HIS A 1 138 ? 14.695 14.359 -10.125 1 84.81 138 HIS A CA 1
ATOM 1089 C C . HIS A 1 138 ? 13.438 13.969 -10.898 1 84.81 138 HIS A C 1
ATOM 1091 O O . HIS A 1 138 ? 12.875 14.789 -11.641 1 84.81 138 HIS A O 1
ATOM 1097 N N . LYS A 1 139 ? 13.078 12.789 -10.781 1 86.94 139 LYS A N 1
ATOM 1098 C CA . LYS A 1 139 ? 11.953 12.32 -11.586 1 86.94 139 LYS A CA 1
ATOM 1099 C C . LYS A 1 139 ? 10.922 11.602 -10.727 1 86.94 139 LYS A C 1
ATOM 1101 O O . LYS A 1 139 ? 11.273 10.914 -9.766 1 86.94 139 LYS A O 1
ATOM 1106 N N . GLU A 1 140 ? 9.688 11.766 -11.148 1 87.31 140 GLU A N 1
ATOM 1107 C CA . GLU A 1 140 ? 8.633 10.992 -10.5 1 87.31 140 GLU A CA 1
ATOM 1108 C C . GLU A 1 140 ? 8.688 9.523 -10.914 1 87.31 140 GLU A C 1
ATOM 1110 O O . GLU A 1 140 ? 9.148 9.195 -12.008 1 87.31 140 GLU A O 1
ATOM 1115 N N . ARG A 1 141 ? 8.305 8.742 -10.055 1 88.69 141 ARG A N 1
ATOM 1116 C CA . ARG A 1 141 ? 8.188 7.32 -10.367 1 88.69 141 ARG A CA 1
ATOM 1117 C C . ARG A 1 141 ? 6.734 6.863 -10.289 1 88.69 141 ARG A C 1
ATOM 1119 O O . ARG A 1 141 ? 6.047 7.133 -9.297 1 88.69 141 ARG A O 1
ATOM 1126 N N . LEU A 1 142 ? 6.254 6.227 -11.328 1 89.81 142 LEU A N 1
ATOM 1127 C CA . LEU A 1 142 ? 4.906 5.672 -11.414 1 89.81 142 LEU A CA 1
ATOM 1128 C C . LEU A 1 142 ? 4.945 4.191 -11.766 1 89.81 142 LEU A C 1
ATOM 1130 O O . LEU A 1 142 ? 5.574 3.797 -12.75 1 89.81 142 LEU A O 1
ATOM 1134 N N . SER A 1 143 ? 4.281 3.412 -10.891 1 92 143 SER A N 1
ATOM 1135 C CA . SER A 1 143 ? 4.25 1.975 -11.133 1 92 143 SER A CA 1
ATOM 1136 C C . SER A 1 143 ? 2.883 1.388 -10.797 1 92 143 SER A C 1
ATOM 1138 O O . SER A 1 143 ? 2.117 1.979 -10.039 1 92 143 SER A O 1
ATOM 1140 N N . ILE A 1 144 ? 2.557 0.282 -11.414 1 92.88 144 ILE A N 1
ATOM 1141 C CA . ILE A 1 144 ? 1.34 -0.474 -11.141 1 92.88 144 ILE A CA 1
ATOM 1142 C C . ILE A 1 144 ? 1.7 -1.913 -10.773 1 92.88 144 ILE A C 1
ATOM 1144 O O . ILE A 1 144 ? 2.43 -2.582 -11.516 1 92.88 144 ILE A O 1
ATOM 1148 N N . SER A 1 145 ? 1.234 -2.312 -9.633 1 95.25 145 SER A N 1
ATOM 1149 C CA . SER A 1 145 ? 1.423 -3.691 -9.188 1 95.25 145 SER A CA 1
ATOM 1150 C C . SER A 1 145 ? 0.107 -4.461 -9.203 1 95.25 145 SER A C 1
ATOM 1152 O O . SER A 1 145 ? -0.903 -3.982 -8.68 1 95.25 145 SER A O 1
ATOM 1154 N N . ALA A 1 146 ? 0.122 -5.609 -9.828 1 95.06 146 ALA A N 1
ATOM 1155 C CA . ALA A 1 146 ? -1.008 -6.531 -9.789 1 95.06 146 ALA A CA 1
ATOM 1156 C C . ALA A 1 146 ? -0.68 -7.766 -8.945 1 95.06 146 ALA A C 1
ATOM 1158 O O . ALA A 1 146 ? 0.19 -8.555 -9.312 1 95.06 146 ALA A O 1
ATOM 1159 N N . PHE A 1 147 ? -1.376 -7.895 -7.859 1 94.12 147 PHE A N 1
ATOM 1160 C CA . PHE A 1 147 ? -1.148 -9 -6.938 1 94.12 147 PHE A CA 1
ATOM 1161 C C . PHE A 1 147 ? -2.148 -10.125 -7.184 1 94.12 147 PHE A C 1
ATOM 1163 O O . PHE A 1 147 ? -3.359 -9.922 -7.078 1 94.12 147 PHE A O 1
ATOM 1170 N N . GLN A 1 148 ? -1.628 -11.25 -7.48 1 92.31 148 GLN A N 1
ATOM 1171 C CA . GLN A 1 148 ? -2.477 -12.414 -7.707 1 92.31 148 GLN A CA 1
ATOM 1172 C C . GLN A 1 148 ? -2.566 -13.281 -6.453 1 92.31 148 GLN A C 1
ATOM 1174 O O . GLN A 1 148 ? -1.549 -13.75 -5.945 1 92.31 148 GLN A O 1
ATOM 1179 N N . ILE A 1 149 ? -3.766 -13.547 -6.043 1 89 149 ILE A N 1
ATOM 1180 C CA . ILE A 1 149 ? -4.004 -14.328 -4.836 1 89 149 ILE A CA 1
ATOM 1181 C C . ILE A 1 149 ? -4.891 -15.531 -5.168 1 89 149 ILE A C 1
ATOM 1183 O O . ILE A 1 149 ? -5.965 -15.375 -5.754 1 89 149 ILE A O 1
ATOM 1187 N N . PRO A 1 150 ? -4.395 -16.734 -4.793 1 87.94 150 PRO A N 1
ATOM 1188 C CA . PRO A 1 150 ? -5.277 -17.891 -4.953 1 87.94 150 PRO A CA 1
ATOM 1189 C C . PRO A 1 150 ? -6.562 -17.766 -4.137 1 87.94 150 PRO A C 1
ATOM 1191 O O . PRO A 1 150 ? -6.738 -16.797 -3.398 1 87.94 150 PRO A O 1
ATOM 1194 N N . ASN A 1 151 ? -7.418 -18.734 -4.391 1 84.31 151 ASN A N 1
ATOM 1195 C CA . ASN A 1 151 ? -8.68 -18.75 -3.652 1 84.31 151 ASN A CA 1
ATOM 1196 C C . ASN A 1 151 ? -8.445 -18.625 -2.148 1 84.31 151 ASN A C 1
ATOM 1198 O O . ASN A 1 151 ? -7.762 -19.453 -1.546 1 84.31 151 ASN A O 1
ATOM 1202 N N . TYR A 1 152 ? -9.078 -17.625 -1.597 1 82.06 152 TYR A N 1
ATOM 1203 C CA . TYR A 1 152 ? -8.891 -17.281 -0.19 1 82.06 152 TYR A CA 1
ATOM 1204 C C . TYR A 1 152 ? -9.25 -18.469 0.706 1 82.06 152 TYR A C 1
ATOM 1206 O O . TYR A 1 152 ? -8.617 -18.672 1.744 1 82.06 152 TYR A O 1
ATOM 1214 N N . ASP A 1 153 ? -10.219 -19.219 0.325 1 83.31 153 ASP A N 1
ATOM 1215 C CA . ASP A 1 153 ? -10.68 -20.344 1.115 1 83.31 153 ASP A CA 1
ATOM 1216 C C . ASP A 1 153 ? -9.906 -21.625 0.751 1 83.31 153 ASP A C 1
ATOM 1218 O O . ASP A 1 153 ? -10.125 -22.672 1.341 1 83.31 153 ASP A O 1
ATOM 1222 N N . GLY A 1 154 ? -9.031 -21.422 -0.158 1 86.31 154 GLY A N 1
ATOM 1223 C CA . GLY A 1 154 ? -8.25 -22.578 -0.584 1 86.31 154 GLY A CA 1
ATOM 1224 C C . GLY A 1 154 ? -7.094 -22.891 0.343 1 86.31 154 GLY A C 1
ATOM 1225 O O . GLY A 1 154 ? -6.902 -22.203 1.354 1 86.31 154 GLY A O 1
ATOM 1226 N N . ILE A 1 155 ? -6.395 -24.031 -0.042 1 88.44 155 ILE A N 1
ATOM 1227 C CA . ILE A 1 155 ? -5.246 -24.516 0.725 1 88.44 155 ILE A CA 1
ATOM 1228 C C . ILE A 1 155 ? -3.98 -24.406 -0.122 1 88.44 155 ILE A C 1
ATOM 1230 O O . ILE A 1 155 ? -4.004 -24.672 -1.324 1 88.44 155 ILE A O 1
ATOM 1234 N N . ILE A 1 156 ? -2.904 -23.938 0.533 1 88.38 156 ILE A N 1
ATOM 1235 C CA . ILE A 1 156 ? -1.591 -23.953 -0.104 1 88.38 156 ILE A CA 1
ATOM 1236 C C . ILE A 1 156 ? -0.684 -24.953 0.595 1 88.38 156 ILE A C 1
ATOM 1238 O O . ILE A 1 156 ? -0.619 -25 1.825 1 88.38 156 ILE A O 1
ATOM 1242 N N . SER A 1 157 ? -0.122 -25.812 -0.185 1 89.06 157 SER A N 1
ATOM 1243 C CA . SER A 1 157 ? 0.737 -26.875 0.32 1 89.06 157 SER A CA 1
ATOM 1244 C C . SER A 1 157 ? 1.949 -27.078 -0.583 1 89.06 157 SER A C 1
ATOM 1246 O O . SER A 1 157 ? 1.847 -26.969 -1.806 1 89.06 157 SER A O 1
ATOM 1248 N N . PRO A 1 158 ? 3.094 -27.391 0.137 1 89.25 158 PRO A N 1
ATOM 1249 C CA . PRO A 1 158 ? 4.254 -27.703 -0.705 1 89.25 158 PRO A CA 1
ATOM 1250 C C . PRO A 1 158 ? 4.027 -28.922 -1.601 1 89.25 158 PRO A C 1
ATOM 1252 O O . PRO A 1 158 ? 3.441 -29.906 -1.162 1 89.25 158 PRO A O 1
ATOM 1255 N N . ILE A 1 159 ? 4.363 -28.734 -2.814 1 87.31 159 ILE A N 1
ATOM 1256 C CA . ILE A 1 159 ? 4.371 -29.844 -3.752 1 87.31 159 ILE A CA 1
ATOM 1257 C C . ILE A 1 159 ? 5.781 -30.422 -3.855 1 87.31 159 ILE A C 1
ATOM 1259 O O . ILE A 1 159 ? 6.727 -29.719 -4.207 1 87.31 159 ILE A O 1
ATOM 1263 N N . LEU A 1 160 ? 5.809 -31.703 -3.57 1 86 160 LEU A N 1
ATOM 1264 C CA . LEU A 1 160 ? 7.113 -32.344 -3.559 1 86 160 LEU A CA 1
ATOM 1265 C C . LEU A 1 160 ? 7.391 -33.031 -4.891 1 86 160 LEU A C 1
ATOM 1267 O O . LEU A 1 160 ? 6.473 -33.562 -5.523 1 86 160 LEU A O 1
ATOM 1271 N N . GLU A 1 161 ? 8.586 -33 -5.367 1 80.44 161 GLU A N 1
ATOM 1272 C CA . GLU A 1 161 ? 8.984 -33.688 -6.602 1 80.44 161 GLU A CA 1
ATOM 1273 C C . GLU A 1 161 ? 9.086 -35.188 -6.406 1 80.44 161 GLU A C 1
ATOM 1275 O O . GLU A 1 161 ? 8.805 -35.969 -7.324 1 80.44 161 GLU A O 1
ATOM 1280 N N . ASN A 1 162 ? 9.609 -35.531 -5.254 1 82.81 162 ASN A N 1
ATOM 1281 C CA . ASN A 1 162 ? 9.727 -36.969 -4.918 1 82.81 162 ASN A CA 1
ATOM 1282 C C . ASN A 1 162 ? 9.422 -37.219 -3.445 1 82.81 162 ASN A C 1
ATOM 1284 O O . ASN A 1 162 ? 9.383 -36.281 -2.645 1 82.81 162 ASN A O 1
ATOM 1288 N N . ALA A 1 163 ? 9.195 -38.469 -3.17 1 83.69 163 ALA A N 1
ATOM 1289 C CA . ALA A 1 163 ? 8.773 -38.875 -1.828 1 83.69 163 ALA A CA 1
ATOM 1290 C C . ALA A 1 163 ? 9.898 -38.656 -0.818 1 83.69 163 ALA A C 1
ATOM 1292 O O . ALA A 1 163 ? 9.656 -38.594 0.388 1 83.69 163 ALA A O 1
ATOM 1293 N N . GLU A 1 164 ? 11.094 -38.5 -1.301 1 89.19 164 GLU A N 1
ATOM 1294 C CA . GLU A 1 164 ? 12.234 -38.406 -0.397 1 89.19 164 GLU A CA 1
ATOM 1295 C C . GLU A 1 164 ? 12.539 -36.969 -0.046 1 89.19 164 GLU A C 1
ATOM 1297 O O . GLU A 1 164 ? 13.352 -36.688 0.839 1 89.19 164 GLU A O 1
ATOM 1302 N N . GLU A 1 165 ? 11.836 -36.094 -0.672 1 87 165 GLU A N 1
ATOM 1303 C CA . GLU A 1 165 ? 12.109 -34.688 -0.453 1 87 165 GLU A CA 1
ATOM 1304 C C . GLU A 1 165 ? 11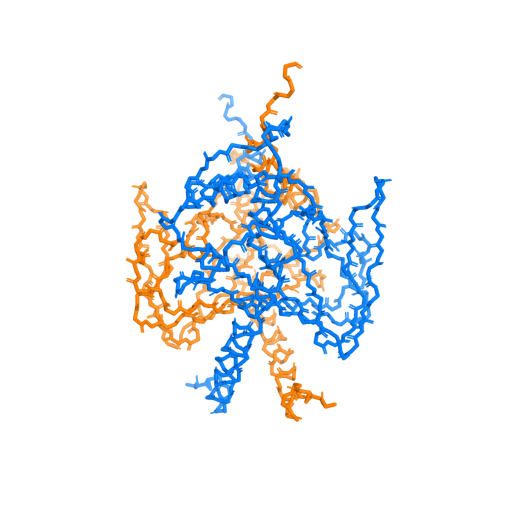.586 -34.219 0.906 1 87 165 GLU A C 1
ATOM 1306 O O . GLU A 1 165 ? 10.484 -34.594 1.312 1 87 165 GLU A O 1
ATOM 1311 N N . LYS A 1 166 ? 12.477 -33.531 1.548 1 90.38 166 LYS A N 1
ATOM 1312 C CA . LYS A 1 166 ? 12.07 -32.969 2.832 1 90.38 166 LYS A CA 1
ATOM 1313 C C . LYS A 1 166 ? 11.055 -31.828 2.643 1 90.38 166 LYS A C 1
ATOM 1315 O O . LYS A 1 166 ? 11.211 -31 1.752 1 90.38 166 LYS A O 1
ATOM 1320 N N . ILE A 1 167 ? 10.062 -31.875 3.453 1 88.75 167 ILE A N 1
ATOM 1321 C CA . ILE A 1 167 ? 9.062 -30.797 3.434 1 88.75 167 ILE A CA 1
ATOM 1322 C C . ILE A 1 167 ? 9.594 -29.578 4.188 1 88.75 167 ILE A C 1
ATOM 1324 O O . ILE A 1 167 ? 9.938 -29.688 5.367 1 88.75 167 ILE A O 1
ATOM 1328 N N . LEU A 1 168 ? 9.641 -28.422 3.543 1 89.44 168 LEU A N 1
ATOM 1329 C CA . LEU A 1 168 ? 10.266 -27.234 4.125 1 89.44 168 LEU A CA 1
ATOM 1330 C C . LEU A 1 168 ? 9.203 -26.25 4.605 1 89.44 168 LEU A C 1
ATOM 1332 O O . LEU A 1 168 ? 9.492 -25.375 5.426 1 89.44 168 LEU A O 1
ATOM 1336 N N . TYR A 1 169 ? 7.949 -26.344 4.113 1 90.69 169 TYR A N 1
ATOM 1337 C CA . TYR A 1 169 ? 6.91 -25.375 4.445 1 90.69 169 TYR A CA 1
ATOM 1338 C C . TYR A 1 169 ? 5.656 -26.078 4.949 1 90.69 169 TYR A C 1
ATOM 1340 O O . TYR A 1 169 ? 5.352 -27.203 4.527 1 90.69 169 TYR A O 1
ATOM 1348 N N . LYS A 1 170 ? 4.848 -25.391 5.762 1 90.06 170 LYS A N 1
ATOM 1349 C CA . LYS A 1 170 ? 3.59 -25.891 6.297 1 90.06 170 LYS A CA 1
ATOM 1350 C C . LYS A 1 170 ? 2.471 -25.797 5.266 1 90.06 170 LYS A C 1
ATOM 1352 O O . LYS A 1 170 ? 2.492 -24.922 4.402 1 90.06 170 LYS A O 1
ATOM 1357 N N . THR A 1 171 ? 1.607 -26.781 5.402 1 90 171 THR A N 1
ATOM 1358 C CA . THR A 1 171 ? 0.322 -26.656 4.73 1 90 171 THR A CA 1
ATOM 1359 C C . THR A 1 171 ? -0.589 -25.688 5.488 1 90 171 THR A C 1
ATOM 1361 O O . THR A 1 171 ? -0.723 -25.797 6.711 1 90 171 THR A O 1
ATOM 1364 N N . MET A 1 172 ? -1.208 -24.703 4.723 1 88.38 172 MET A N 1
ATOM 1365 C CA . MET A 1 172 ? -2.059 -23.719 5.387 1 88.38 172 MET A CA 1
ATOM 1366 C C . MET A 1 172 ? -3.164 -23.234 4.453 1 88.38 172 MET A C 1
ATOM 1368 O O . MET A 1 172 ? -3.059 -23.375 3.234 1 88.38 172 MET A O 1
ATOM 1372 N N . LYS A 1 173 ? -4.195 -22.734 5.141 1 88.62 173 LYS A N 1
ATOM 1373 C CA . LYS A 1 173 ? -5.199 -22.031 4.348 1 88.62 173 LYS A CA 1
ATOM 1374 C C . LYS A 1 173 ? -4.648 -20.719 3.801 1 88.62 173 LYS A C 1
ATOM 1376 O O . LYS A 1 173 ? -3.922 -20 4.5 1 88.62 173 LYS A O 1
ATOM 1381 N N . VAL A 1 174 ? -5.016 -20.375 2.602 1 88.25 174 VAL A N 1
ATOM 1382 C CA . VAL A 1 174 ? -4.547 -19.141 1.98 1 88.25 174 VAL A CA 1
ATOM 1383 C C . VAL A 1 174 ? -4.961 -17.938 2.836 1 88.25 174 VAL A C 1
ATOM 1385 O O . VAL A 1 174 ? -4.141 -17.078 3.133 1 88.25 174 VAL A O 1
ATOM 1388 N N . GLY A 1 175 ? -6.219 -17.938 3.236 1 84.5 175 GLY A N 1
ATOM 1389 C CA . GLY A 1 175 ? -6.711 -16.859 4.078 1 84.5 175 GLY A CA 1
ATOM 1390 C C . GLY A 1 175 ? -5.938 -16.719 5.379 1 84.5 175 GLY A C 1
ATOM 1391 O O . GLY A 1 175 ? -5.719 -15.609 5.855 1 84.5 175 GLY A O 1
ATOM 1392 N N . GLU A 1 176 ? -5.594 -17.828 5.945 1 83.31 176 GLU A N 1
ATOM 1393 C CA . GLU A 1 176 ? -4.816 -17.812 7.18 1 83.31 176 GLU A CA 1
ATOM 1394 C C . GLU A 1 176 ? -3.436 -17.203 6.957 1 83.31 176 GLU A C 1
ATOM 1396 O O . GLU A 1 176 ? -2.973 -16.391 7.762 1 83.31 176 GLU A O 1
ATOM 1401 N N . TYR A 1 177 ? -2.799 -17.562 5.918 1 86.69 177 TYR A N 1
ATOM 1402 C CA . TYR A 1 177 ? -1.491 -16.984 5.609 1 86.69 177 TYR A CA 1
ATOM 1403 C C . TYR A 1 177 ? -1.587 -15.484 5.398 1 86.69 177 TYR A C 1
ATOM 1405 O O . TYR A 1 177 ? -0.745 -14.727 5.891 1 86.69 177 TYR A O 1
ATOM 1413 N N . LEU A 1 178 ? -2.609 -15.086 4.664 1 84.94 178 LEU A N 1
ATOM 1414 C CA . LEU A 1 178 ? -2.758 -13.664 4.363 1 84.94 178 LEU A CA 1
ATOM 1415 C C . LEU A 1 178 ? -3.037 -12.867 5.637 1 84.94 178 LEU A C 1
ATOM 1417 O O . LEU A 1 178 ? -2.564 -11.734 5.785 1 84.94 178 LEU A O 1
ATOM 1421 N N . ARG A 1 179 ? -3.809 -13.43 6.512 1 79.06 179 ARG A N 1
ATOM 1422 C CA . ARG A 1 179 ? -4.039 -12.781 7.801 1 79.06 179 ARG A CA 1
ATOM 1423 C C . ARG A 1 179 ? -2.727 -12.594 8.555 1 79.06 179 ARG A C 1
ATOM 1425 O O . ARG A 1 179 ? -2.482 -11.531 9.133 1 79.06 179 ARG A O 1
ATOM 1432 N N . LEU A 1 180 ? -1.882 -13.625 8.555 1 76.75 180 LEU A N 1
ATOM 1433 C CA . LEU A 1 180 ? -0.57 -13.547 9.188 1 76.75 180 LEU A CA 1
ATOM 1434 C C . LEU A 1 180 ? 0.307 -12.508 8.5 1 76.75 180 LEU A C 1
ATOM 1436 O O . LEU A 1 180 ? 1.001 -11.734 9.172 1 76.75 180 LEU A O 1
ATOM 1440 N N . TYR A 1 181 ? 0.264 -12.445 7.246 1 81.38 181 TYR A N 1
ATOM 1441 C CA . TYR A 1 181 ? 1.052 -11.523 6.434 1 81.38 181 TYR A CA 1
ATOM 1442 C C . TYR A 1 181 ? 0.692 -10.078 6.75 1 81.38 181 TYR A C 1
ATOM 1444 O O . TYR A 1 181 ? 1.575 -9.227 6.883 1 81.38 181 TYR A O 1
ATOM 1452 N N . PHE A 1 182 ? -0.568 -9.828 6.859 1 74.56 182 PHE A N 1
ATOM 1453 C CA . PHE A 1 182 ? -1.015 -8.453 7.059 1 74.56 182 PHE A CA 1
ATOM 1454 C C . PHE A 1 182 ? -0.964 -8.07 8.531 1 74.56 182 PHE A C 1
ATOM 1456 O O . PHE A 1 182 ? -0.862 -6.887 8.867 1 74.56 182 PHE A O 1
ATOM 1463 N N . SER A 1 183 ? -1.257 -9.031 9.398 1 62.62 183 SER A N 1
ATOM 1464 C CA . SER A 1 183 ? -1.162 -8.734 10.82 1 62.62 183 SER A CA 1
ATOM 1465 C C . SER A 1 183 ? 0.249 -8.305 11.203 1 62.62 183 SER A C 1
ATOM 1467 O O . SER A 1 183 ? 0.426 -7.422 12.055 1 62.62 183 SER A O 1
ATOM 1469 N N . ASN A 1 184 ? 1.226 -9.031 10.758 1 52.84 184 ASN A N 1
ATOM 1470 C CA . ASN A 1 184 ? 2.611 -8.703 11.07 1 52.84 184 ASN A CA 1
ATOM 1471 C C . ASN A 1 184 ? 2.979 -7.305 10.586 1 52.84 184 ASN A C 1
ATOM 1473 O O . ASN A 1 184 ? 3.82 -6.637 11.188 1 52.84 184 ASN A O 1
ATOM 1477 N N . LYS A 1 185 ? 2.482 -6.957 9.508 1 50.12 185 LYS A N 1
ATOM 1478 C CA . LYS A 1 185 ? 2.764 -5.637 8.945 1 50.12 185 LYS A CA 1
ATOM 1479 C C . LYS A 1 185 ? 2.07 -4.539 9.75 1 50.12 185 LYS A C 1
ATOM 1481 O O . LYS A 1 185 ? 2.652 -3.479 9.984 1 50.12 185 LYS A O 1
ATOM 1486 N N . LEU A 1 186 ? 0.594 -4.676 9.969 1 45.06 186 LEU A N 1
ATOM 1487 C CA . LEU A 1 186 ? -0.303 -3.615 10.414 1 45.06 186 LEU A CA 1
ATOM 1488 C C . LEU A 1 186 ? -0.625 -3.771 11.898 1 45.06 186 LEU A C 1
ATOM 1490 O O . LEU A 1 186 ? -1.576 -3.166 12.398 1 45.06 186 LEU A O 1
ATOM 1494 N N . GLU A 1 187 ? -0.088 -4.625 12.578 1 45.16 187 GLU A N 1
ATOM 1495 C CA . GLU A 1 187 ? -0.771 -4.613 13.867 1 45.16 187 GLU A CA 1
ATOM 1496 C C . GLU A 1 187 ? -0.838 -3.203 14.445 1 45.16 187 GLU A C 1
ATOM 1498 O O . GLU A 1 187 ? 0.163 -2.682 14.938 1 45.16 187 GLU A O 1
ATOM 1503 N N . GLY A 1 188 ? -1.841 -2.463 14.242 1 52.84 188 GLY A N 1
ATOM 1504 C CA . GLY A 1 188 ? -2.484 -1.385 14.977 1 52.84 188 GLY A CA 1
ATOM 1505 C C . GLY A 1 188 ? -1.81 -0.041 14.773 1 52.84 188 GLY A C 1
ATOM 1506 O O . GLY A 1 188 ? -1.888 0.545 13.695 1 52.84 188 GLY A O 1
ATOM 1507 N N . LYS A 1 189 ? -1.584 0.445 15.734 1 51.81 189 LYS A N 1
ATOM 1508 C CA . LYS A 1 189 ? -0.968 1.741 16 1 51.81 189 LYS A CA 1
ATOM 1509 C C . LYS A 1 189 ? 0.364 1.576 16.734 1 51.81 189 LYS A C 1
ATOM 1511 O O . LYS A 1 189 ? 0.682 2.346 17.641 1 51.81 189 LYS A O 1
ATOM 1516 N N . ARG A 1 190 ? 1.141 0.285 16.266 1 52.06 190 ARG A N 1
ATOM 1517 C CA . ARG A 1 190 ? 2.328 -0.076 17.031 1 52.06 190 ARG A CA 1
AT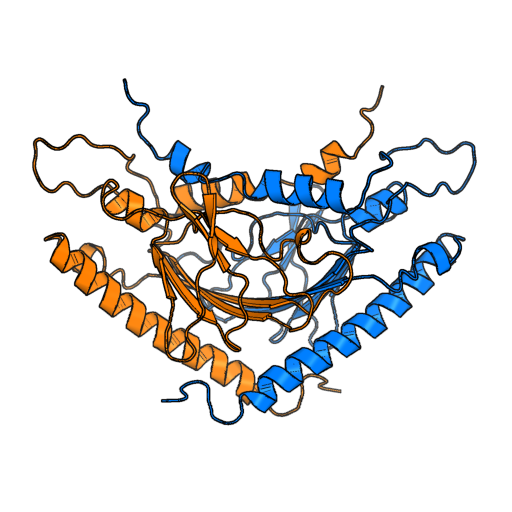OM 1518 C C . ARG A 1 190 ? 3.35 1.056 17.016 1 52.06 190 ARG A C 1
ATOM 1520 O O . ARG A 1 190 ? 3.924 1.387 18.062 1 52.06 190 ARG A O 1
ATOM 1527 N N . ALA A 1 191 ? 3.613 1.592 15.859 1 50.88 191 ALA A N 1
ATOM 1528 C CA . ALA A 1 191 ? 4.578 2.688 15.789 1 50.88 191 ALA A CA 1
ATOM 1529 C C . ALA A 1 191 ? 4.125 3.873 16.641 1 50.88 191 ALA A C 1
ATOM 1531 O O . ALA A 1 191 ? 4.93 4.484 17.344 1 50.88 191 ALA A O 1
ATOM 1532 N N . LEU A 1 192 ? 2.889 4.145 16.547 1 61.44 192 LEU A N 1
ATOM 1533 C CA . LEU A 1 192 ? 2.359 5.246 17.344 1 61.44 192 LEU A CA 1
ATOM 1534 C C . LEU A 1 192 ? 2.436 4.926 18.828 1 61.44 192 LEU A C 1
ATOM 1536 O O . LEU A 1 192 ? 2.746 5.801 19.641 1 61.44 192 LEU A O 1
ATOM 1540 N N . ASP A 1 193 ? 2.072 3.762 19.203 1 62.22 193 ASP A N 1
ATOM 1541 C CA . ASP A 1 193 ? 2.17 3.334 20.594 1 62.22 193 ASP A CA 1
ATOM 1542 C C . ASP A 1 193 ? 3.596 3.486 21.109 1 62.22 193 ASP A C 1
ATOM 1544 O O . ASP A 1 193 ? 3.801 3.848 22.281 1 62.22 193 ASP A O 1
ATOM 1548 N N . TYR A 1 194 ? 4.582 3.225 20.281 1 58.41 194 TYR A N 1
ATOM 1549 C CA . TYR A 1 194 ? 5.984 3.408 20.641 1 58.41 194 TYR A CA 1
ATOM 1550 C C . TYR A 1 194 ? 6.301 4.879 20.875 1 58.41 194 TYR A C 1
ATOM 1552 O O . TYR A 1 194 ? 7.141 5.211 21.719 1 58.41 194 TYR A O 1
ATOM 1560 N N . ALA A 1 195 ? 5.656 5.703 20.156 1 59.41 195 ALA A N 1
ATOM 1561 C CA . ALA A 1 195 ? 5.906 7.137 20.281 1 59.41 195 ALA A CA 1
ATOM 1562 C C . ALA A 1 195 ? 5.262 7.695 21.547 1 59.41 195 ALA A C 1
ATOM 1564 O O . ALA A 1 195 ? 5.594 8.805 21.984 1 59.41 195 ALA A O 1
ATOM 1565 N N . LYS A 1 196 ? 4.281 6.93 22.188 1 57.38 196 LYS A N 1
ATOM 1566 C CA . LYS A 1 196 ? 3.625 7.367 23.422 1 57.38 196 LYS A CA 1
ATOM 1567 C C . LYS A 1 196 ? 4.555 7.219 24.625 1 57.38 196 LYS A C 1
ATOM 1569 O O . LYS A 1 196 ? 5.336 6.27 24.688 1 57.38 196 LYS A O 1
ATOM 1574 N N . LEU A 1 197 ? 4.613 8.281 25.469 1 51.94 197 LEU A N 1
ATOM 1575 C CA . LEU A 1 197 ? 5.395 8.203 26.703 1 51.94 197 LEU A CA 1
ATOM 1576 C C . LEU A 1 197 ? 4.688 7.336 27.75 1 51.94 197 LEU A C 1
ATOM 1578 O O . LEU A 1 197 ? 3.455 7.328 27.812 1 51.94 197 LEU A O 1
ATOM 1582 N N . SER A 1 198 ? 5.152 5.969 28.016 1 46.62 198 SER A N 1
ATOM 1583 C CA . SER A 1 198 ? 4.621 5.086 29.047 1 46.62 198 SER A CA 1
ATOM 1584 C C . SER A 1 198 ? 4.07 5.883 30.234 1 46.62 198 SER A C 1
ATOM 1586 O O . SER A 1 198 ? 4.637 6.906 30.609 1 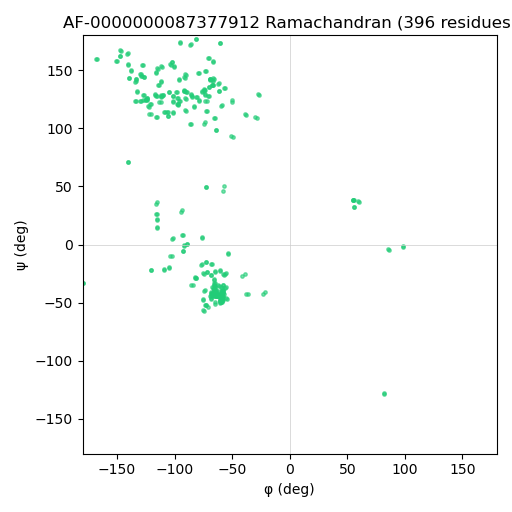46.62 198 SER A O 1
ATOM 1588 N N . GLU A 1 199 ? 2.676 5.941 30.438 1 38.59 199 GLU A N 1
ATOM 1589 C CA . GLU A 1 199 ? 2.279 6.355 31.781 1 38.59 199 GLU A CA 1
ATOM 1590 C C . GLU A 1 199 ? 3.215 5.777 32.844 1 38.59 199 GLU A C 1
ATOM 1592 O O . GLU A 1 199 ? 3.48 4.574 32.844 1 38.59 199 GLU A O 1
ATOM 1597 N N . ILE A 1 200 ? 4.082 6.648 33.562 1 24.08 200 ILE A N 1
ATOM 1598 C CA . ILE A 1 200 ? 4.418 6.254 34.906 1 24.08 200 ILE A CA 1
ATOM 1599 C C . ILE A 1 200 ? 3.137 5.953 35.688 1 24.08 200 ILE A C 1
ATOM 1601 O O . ILE A 1 200 ? 2.178 6.73 35.656 1 24.08 200 ILE A O 1
ATOM 1605 N N . MET B 1 1 ? 5.062 -2.109 -29.156 1 21.11 1 MET B N 1
ATOM 1606 C CA . MET B 1 1 ? 3.637 -1.897 -28.938 1 21.11 1 MET B CA 1
ATOM 1607 C C . MET B 1 1 ? 3.398 -1.241 -27.578 1 21.11 1 MET B C 1
ATOM 1609 O O . MET B 1 1 ? 3.797 -1.78 -26.547 1 21.11 1 MET B O 1
ATOM 1613 N N . SER B 1 2 ? 3.355 0.065 -27.578 1 30.52 2 SER B N 1
ATOM 1614 C CA . SER B 1 2 ? 3.221 0.949 -26.438 1 30.52 2 SER B CA 1
ATOM 1615 C C . SER B 1 2 ? 1.952 0.639 -25.641 1 30.52 2 SER B C 1
ATOM 1617 O O . SER B 1 2 ? 0.844 0.915 -26.109 1 30.52 2 SER B O 1
ATOM 1619 N N . TYR B 1 3 ? 1.841 -0.484 -25.375 1 32.06 3 TYR B N 1
ATOM 1620 C CA . TYR B 1 3 ? 0.612 -1.09 -24.875 1 32.06 3 TYR B CA 1
ATOM 1621 C C . TYR B 1 3 ? -0.099 -0.158 -23.891 1 32.06 3 TYR B C 1
ATOM 1623 O O . TYR B 1 3 ? -1.13 -0.518 -23.328 1 32.06 3 TYR B O 1
ATOM 1631 N N . TRP B 1 4 ? 0.698 0.646 -23.328 1 38.62 4 TRP B N 1
ATOM 1632 C CA . TRP B 1 4 ? -0.07 1.587 -22.516 1 38.62 4 TRP B CA 1
ATOM 1633 C C . TRP B 1 4 ? -0.952 2.467 -23.391 1 38.62 4 TRP B C 1
ATOM 1635 O O . TRP B 1 4 ? -0.526 2.912 -24.469 1 38.62 4 TRP B O 1
ATOM 1645 N N . PRO B 1 5 ? -2.203 2.381 -23.453 1 38.12 5 PRO B N 1
ATOM 1646 C CA . PRO B 1 5 ? -2.988 3.176 -24.406 1 38.12 5 PRO B CA 1
ATOM 1647 C C . PRO B 1 5 ? -2.293 4.477 -24.797 1 38.12 5 PRO B C 1
ATOM 1649 O O . PRO B 1 5 ? -1.461 4.992 -24.047 1 38.12 5 PRO B O 1
ATOM 1652 N N . SER B 1 6 ? -2.123 4.801 -25.938 1 38.59 6 SER B N 1
ATOM 1653 C CA . SER B 1 6 ? -1.694 6.035 -26.594 1 38.59 6 SER B CA 1
ATOM 1654 C C . SER B 1 6 ? -1.962 7.25 -25.703 1 38.59 6 SER B C 1
ATOM 1656 O O . SER B 1 6 ? -1.224 8.234 -25.75 1 38.59 6 SER B O 1
ATOM 1658 N N . GLN B 1 7 ? -3.09 7.484 -24.953 1 43.34 7 GLN B N 1
ATOM 1659 C CA . GLN B 1 7 ? -3.213 8.773 -24.281 1 43.34 7 GLN B CA 1
ATOM 1660 C C . GLN B 1 7 ? -2.693 8.703 -22.859 1 43.34 7 GLN B C 1
ATOM 1662 O O . GLN B 1 7 ? -3.416 9.039 -21.906 1 43.34 7 GLN B O 1
ATOM 1667 N N . PRO B 1 8 ? -1.742 7.887 -22.469 1 50.84 8 PRO B N 1
ATOM 1668 C CA . PRO B 1 8 ? -0.92 7.805 -21.266 1 50.84 8 PRO B CA 1
ATOM 1669 C C . PRO B 1 8 ? -0.543 9.18 -20.719 1 50.84 8 PRO B C 1
ATOM 1671 O O . PRO B 1 8 ? -0.539 9.375 -19.5 1 50.84 8 PRO B O 1
ATOM 1674 N N . HIS B 1 9 ? -0.214 9.945 -21.719 1 55.16 9 HIS B N 1
ATOM 1675 C CA . HIS B 1 9 ? 0.168 11.305 -21.344 1 55.16 9 HIS B CA 1
ATOM 1676 C C . HIS B 1 9 ? -0.952 12 -20.562 1 55.16 9 HIS B C 1
ATOM 1678 O O . HIS B 1 9 ? -0.693 12.711 -19.594 1 55.16 9 HIS B O 1
ATOM 1684 N N . THR B 1 10 ? -2.133 11.391 -20.953 1 67.56 10 THR B N 1
ATOM 1685 C CA . THR B 1 10 ? -3.244 12.07 -20.312 1 67.56 10 THR B CA 1
ATOM 1686 C C . THR B 1 10 ? -3.439 11.562 -18.891 1 67.56 10 THR B C 1
ATOM 1688 O O . THR B 1 10 ? -3.715 12.344 -17.969 1 67.56 10 THR B O 1
ATOM 1691 N N . PHE B 1 11 ? -3.033 10.25 -18.688 1 71.75 11 PHE B N 1
ATOM 1692 C CA . PHE B 1 11 ? -3.189 9.703 -17.344 1 71.75 11 PHE B CA 1
ATOM 1693 C C . PHE B 1 11 ? -2.121 10.258 -16.406 1 71.75 11 PHE B C 1
ATOM 1695 O O . PHE B 1 11 ? -2.43 10.719 -15.312 1 71.75 11 PHE B O 1
ATOM 1702 N N . ARG B 1 12 ? -0.947 10.18 -16.938 1 76.12 12 ARG B N 1
ATOM 1703 C CA . ARG B 1 12 ? 0.168 10.719 -16.172 1 76.12 12 ARG B CA 1
ATOM 1704 C C . ARG B 1 12 ? -0.061 12.188 -15.82 1 76.12 12 ARG B C 1
ATOM 1706 O O . ARG B 1 12 ? 0.16 12.602 -14.68 1 76.12 12 ARG B O 1
ATOM 1713 N N . ASN B 1 13 ? -0.539 12.867 -16.797 1 79.75 13 ASN B N 1
ATOM 1714 C CA . ASN B 1 13 ? -0.809 14.281 -16.594 1 79.75 13 ASN B CA 1
ATOM 1715 C C . ASN B 1 13 ? -1.918 14.492 -15.562 1 79.75 13 ASN B C 1
ATOM 1717 O O . ASN B 1 13 ? -1.847 15.414 -14.742 1 79.75 13 ASN B O 1
ATOM 1721 N N . CYS B 1 14 ? -2.857 13.625 -15.586 1 81.75 14 CYS B N 1
ATOM 1722 C CA . CYS B 1 14 ? -3.975 13.742 -14.656 1 81.75 14 CYS B CA 1
ATOM 1723 C C . CYS B 1 14 ? -3.52 13.484 -13.227 1 81.75 14 CYS B C 1
ATOM 1725 O O . CYS B 1 14 ? -3.9 14.219 -12.312 1 81.75 14 CYS B O 1
ATOM 1727 N N . ILE B 1 15 ? -2.723 12.508 -13.062 1 84.25 15 ILE B N 1
ATOM 1728 C CA . ILE B 1 15 ? -2.252 12.164 -11.727 1 84.25 15 ILE B CA 1
ATOM 1729 C C . ILE B 1 15 ? -1.341 13.273 -11.195 1 84.25 15 ILE B C 1
ATOM 1731 O O . ILE B 1 15 ? -1.417 13.641 -10.023 1 84.25 15 ILE B O 1
ATOM 1735 N N . GLU B 1 16 ? -0.494 13.758 -12.039 1 84.12 16 GLU B N 1
ATOM 1736 C CA . GLU B 1 16 ? 0.391 14.852 -11.641 1 84.12 16 GLU B CA 1
ATOM 1737 C C . GLU B 1 16 ? -0.406 16.078 -11.211 1 84.12 16 GLU B C 1
ATOM 1739 O O . GLU B 1 16 ? -0.081 16.719 -10.211 1 84.12 16 GLU B O 1
ATOM 1744 N N . GLN B 1 17 ? -1.339 16.453 -12.047 1 86.69 17 GLN B N 1
ATOM 1745 C CA . GLN B 1 17 ? -2.174 17.594 -11.727 1 86.69 17 GLN B CA 1
ATOM 1746 C C . GLN B 1 17 ? -2.945 17.375 -10.43 1 86.69 17 GLN B C 1
ATOM 1748 O O . GLN B 1 17 ? -3.045 18.281 -9.594 1 86.69 17 GLN B O 1
ATOM 1753 N N . TYR B 1 18 ? -3.531 16.188 -10.266 1 88.94 18 TYR B N 1
ATOM 1754 C CA . TYR B 1 18 ? -4.238 15.852 -9.031 1 88.94 18 TYR B CA 1
ATOM 1755 C C . TYR B 1 18 ? -3.311 15.961 -7.828 1 88.94 18 TYR B C 1
ATOM 1757 O O . TYR B 1 18 ? -3.678 16.531 -6.801 1 88.94 18 TYR B O 1
ATOM 1765 N N . SER B 1 19 ? -2.143 15.383 -7.965 1 89.44 19 SER B N 1
ATOM 1766 C CA . SER B 1 19 ? -1.145 15.43 -6.902 1 89.44 19 SER B CA 1
ATOM 1767 C C . SER B 1 19 ? -0.844 16.859 -6.492 1 89.44 19 SER B C 1
ATOM 1769 O O . SER B 1 19 ? -0.822 17.188 -5.301 1 89.44 19 SER B O 1
ATOM 1771 N N . SER B 1 20 ? -0.646 17.719 -7.465 1 89.31 20 SER B N 1
ATOM 1772 C CA . SER B 1 20 ? -0.317 19.125 -7.207 1 89.31 20 SER B CA 1
ATOM 1773 C C . SER B 1 20 ? -1.461 19.828 -6.492 1 89.31 20 SER B C 1
ATOM 1775 O O . SER B 1 20 ? -1.233 20.578 -5.539 1 89.31 20 SER B O 1
ATOM 1777 N N . GLU B 1 21 ? -2.637 19.594 -6.938 1 92.25 21 GLU B N 1
ATOM 1778 C CA . GLU B 1 21 ? -3.795 20.25 -6.34 1 92.25 21 GLU B CA 1
ATOM 1779 C C . GLU B 1 21 ? -4.02 19.781 -4.906 1 92.25 21 GLU B C 1
ATOM 1781 O O . GLU B 1 21 ? -4.348 20.578 -4.023 1 92.25 21 GLU B O 1
ATOM 1786 N N . VAL B 1 22 ? -3.871 18.5 -4.688 1 92.94 22 VAL B N 1
ATOM 1787 C CA . VAL B 1 22 ? -4.066 17.938 -3.352 1 92.94 22 VAL B CA 1
ATOM 1788 C C . VAL B 1 22 ? -2.982 18.469 -2.412 1 92.94 22 VAL B C 1
ATOM 1790 O O . VAL B 1 22 ? -3.25 18.75 -1.242 1 92.94 22 VAL B O 1
ATOM 1793 N N . MET B 1 23 ? -1.801 18.594 -2.918 1 90 23 MET B N 1
ATOM 1794 C CA . MET B 1 23 ? -0.718 19.141 -2.109 1 90 23 MET B CA 1
ATOM 1795 C C . MET B 1 23 ? -1.05 20.562 -1.651 1 90 23 MET B C 1
ATOM 1797 O O . MET B 1 23 ? -0.837 20.906 -0.488 1 90 23 MET B O 1
ATOM 1801 N N . LYS B 1 24 ? -1.513 21.406 -2.58 1 90.56 24 LYS B N 1
ATOM 1802 C CA . LYS B 1 24 ? -1.907 22.766 -2.244 1 90.56 24 LYS B CA 1
ATOM 1803 C C . LYS B 1 24 ? -3.025 22.781 -1.205 1 90.56 24 LYS B C 1
ATOM 1805 O O . LYS B 1 24 ? -2.986 23.547 -0.25 1 90.56 24 LYS B O 1
ATOM 1810 N N . PHE B 1 25 ? -3.992 21.953 -1.438 1 92.94 25 PHE B N 1
ATOM 1811 C CA . PHE B 1 25 ? -5.121 21.828 -0.526 1 92.94 25 PHE B CA 1
ATOM 1812 C C . PHE B 1 25 ? -4.652 21.438 0.87 1 92.94 25 PHE B C 1
ATOM 1814 O O . PHE B 1 25 ? -5.066 22.031 1.862 1 92.94 25 PHE B O 1
ATOM 1821 N N . THR B 1 26 ? -3.803 20.406 0.98 1 92.44 26 THR B N 1
ATOM 1822 C CA . THR B 1 26 ? -3.344 19.906 2.266 1 92.44 26 THR B CA 1
ATOM 1823 C C . THR B 1 26 ? -2.486 20.938 2.986 1 92.44 26 THR B C 1
ATOM 1825 O O . THR B 1 26 ? -2.504 21.016 4.215 1 92.44 26 THR B O 1
ATOM 1828 N N . HIS B 1 27 ? -1.735 21.688 2.23 1 89.69 27 HIS B N 1
ATOM 1829 C CA . HIS B 1 27 ? -0.973 22.781 2.822 1 89.69 27 HIS B CA 1
ATOM 1830 C C . HIS B 1 27 ? -1.893 23.797 3.482 1 89.69 27 HIS B C 1
ATOM 1832 O O . HIS B 1 27 ? -1.642 24.219 4.613 1 89.69 27 HIS B O 1
ATOM 1838 N N . SER B 1 28 ? -2.895 24.188 2.758 1 91.31 28 SER B N 1
ATOM 1839 C CA . SER B 1 28 ? -3.865 25.125 3.307 1 91.31 28 SER B CA 1
ATOM 1840 C C . SER B 1 28 ? -4.527 24.578 4.562 1 91.31 28 SER B C 1
ATOM 1842 O O . SER B 1 28 ? -4.73 25.297 5.539 1 91.31 28 SER B O 1
ATOM 1844 N N . LEU B 1 29 ? -4.852 23.328 4.504 1 91.94 29 LEU B N 1
ATOM 1845 C CA . LEU B 1 29 ? -5.477 22.672 5.648 1 91.94 29 LEU B CA 1
ATOM 1846 C C . LEU B 1 29 ? -4.535 22.656 6.848 1 91.94 29 LEU B C 1
ATOM 1848 O O . LEU B 1 29 ? -4.965 22.891 7.98 1 91.94 29 LEU B O 1
ATOM 1852 N N . ALA B 1 30 ? -3.297 22.344 6.633 1 89.12 30 ALA B N 1
ATOM 1853 C CA . ALA B 1 30 ? -2.301 22.312 7.703 1 89.12 30 ALA B CA 1
ATOM 1854 C C . ALA B 1 30 ? -2.184 23.672 8.367 1 89.12 30 ALA B C 1
ATOM 1856 O O . ALA B 1 30 ? -2.08 23.766 9.594 1 89.12 30 ALA B O 1
ATOM 1857 N N . ILE B 1 31 ? -2.234 24.734 7.602 1 87.75 31 ILE B N 1
ATOM 1858 C CA . ILE B 1 31 ? -2.15 26.094 8.117 1 87.75 31 ILE B CA 1
ATOM 1859 C C . ILE B 1 31 ? -3.373 26.391 8.984 1 87.75 31 ILE B C 1
ATOM 1861 O O . ILE B 1 31 ? -3.248 26.969 10.062 1 87.75 31 ILE B O 1
ATOM 1865 N N . LEU B 1 32 ? -4.484 26 8.523 1 90.06 32 LEU B N 1
ATOM 1866 C CA . LEU B 1 32 ? -5.715 26.219 9.281 1 90.06 32 LEU B CA 1
ATOM 1867 C C . LEU B 1 32 ? -5.676 25.469 10.609 1 90.06 32 LEU B C 1
ATOM 1869 O O . LEU B 1 32 ? -6.09 26 11.641 1 90.06 32 LEU B O 1
ATOM 1873 N N . ILE B 1 33 ? -5.199 24.25 10.57 1 87.56 33 ILE B N 1
ATOM 1874 C CA . ILE B 1 33 ? -5.078 23.453 11.789 1 87.56 33 ILE B CA 1
ATOM 1875 C C . ILE B 1 33 ? -4.113 24.125 12.758 1 87.56 33 ILE B C 1
ATOM 1877 O O . ILE B 1 33 ? -4.387 24.203 13.961 1 87.56 33 ILE B O 1
ATOM 1881 N N . ALA B 1 34 ? -3.029 24.594 12.25 1 84.31 34 ALA B N 1
ATOM 1882 C CA . ALA B 1 34 ? -2.066 25.312 13.086 1 84.31 34 ALA B CA 1
ATOM 1883 C C . ALA B 1 34 ? -2.717 26.516 13.766 1 84.31 34 ALA B C 1
ATOM 1885 O O . ALA B 1 34 ? -2.461 26.781 14.945 1 84.31 34 ALA B O 1
ATOM 1886 N N . LYS B 1 35 ? -3.52 27.203 13.055 1 86.94 35 LYS B N 1
ATOM 1887 C CA . LYS B 1 35 ? -4.199 28.375 13.602 1 86.94 35 LYS B CA 1
ATOM 1888 C C . LYS B 1 35 ? -5.137 27.984 14.742 1 86.94 35 LYS B C 1
ATOM 1890 O O . LYS B 1 35 ? -5.219 28.688 15.75 1 86.94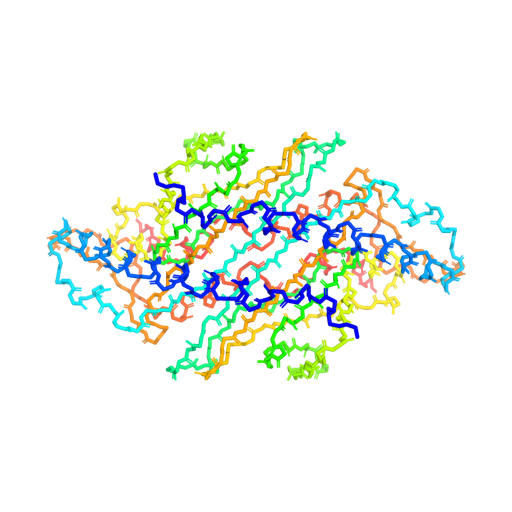 35 LYS B O 1
ATOM 1895 N N . THR B 1 36 ? -5.773 26.875 14.547 1 85.06 36 THR B N 1
ATOM 1896 C CA . THR B 1 36 ? -6.703 26.406 15.57 1 85.06 36 THR B CA 1
ATOM 1897 C C . THR B 1 36 ? -5.949 25.984 16.828 1 85.06 36 THR B C 1
ATOM 1899 O O . THR B 1 36 ? -6.492 26.047 17.938 1 85.06 36 THR B O 1
ATOM 1902 N N . LEU B 1 37 ? -4.734 25.594 16.672 1 81.56 37 LEU B N 1
ATOM 1903 C CA . LEU B 1 37 ? -3.912 25.156 17.797 1 81.56 37 LEU B CA 1
ATOM 1904 C C . LEU B 1 37 ? -3.107 26.312 18.375 1 81.56 37 LEU B C 1
ATOM 1906 O O . LEU B 1 37 ? -2.379 26.141 19.359 1 81.56 37 LEU B O 1
ATOM 1910 N N . ASP B 1 38 ? -3.271 27.5 17.766 1 82.06 38 ASP B N 1
ATOM 1911 C CA . ASP B 1 38 ? -2.553 28.703 18.172 1 82.06 38 ASP B CA 1
ATOM 1912 C C . ASP B 1 38 ? -1.043 28.5 18.062 1 82.06 38 ASP B C 1
ATOM 1914 O O . ASP B 1 38 ? -0.308 28.797 19.016 1 82.06 38 ASP B O 1
ATOM 1918 N N . VAL B 1 39 ? -0.68 27.797 17.062 1 77 39 VAL B N 1
ATOM 1919 C CA . VAL B 1 39 ? 0.739 27.594 16.797 1 77 39 VAL B CA 1
ATOM 1920 C C . VAL B 1 39 ? 1.125 28.328 15.508 1 77 39 VAL B C 1
ATOM 1922 O O . VAL B 1 39 ? 0.264 28.641 14.688 1 77 39 VAL B O 1
ATOM 1925 N N . ASP B 1 40 ? 2.422 28.703 15.438 1 76.88 40 ASP B N 1
ATOM 1926 C CA . ASP B 1 40 ? 2.957 29.391 14.266 1 76.88 40 ASP B CA 1
ATOM 1927 C C . ASP B 1 40 ? 2.789 28.531 13.008 1 76.88 40 ASP B C 1
ATOM 1929 O O . ASP B 1 40 ? 3.289 27.406 12.945 1 76.88 40 ASP B O 1
ATOM 1933 N N . PRO B 1 41 ? 2.053 29.094 12.078 1 76.56 41 PRO B N 1
ATOM 1934 C CA . PRO B 1 41 ? 1.844 28.344 10.836 1 76.56 41 PRO B CA 1
ATOM 1935 C C . PRO B 1 41 ? 3.152 27.938 10.164 1 76.56 41 PRO B C 1
ATOM 1937 O O . PRO B 1 41 ? 3.186 26.969 9.406 1 76.56 41 PRO B O 1
ATOM 1940 N N . GLU B 1 42 ? 4.145 28.641 10.422 1 72.44 42 GLU B N 1
ATOM 1941 C CA . GLU B 1 42 ? 5.434 28.359 9.805 1 72.44 42 GLU B CA 1
ATOM 1942 C C . GLU B 1 42 ? 5.965 27 10.258 1 72.44 42 GLU B C 1
ATOM 1944 O O . GLU B 1 42 ? 6.777 26.375 9.562 1 72.44 42 GLU B O 1
ATOM 1949 N N . LEU B 1 43 ? 5.484 26.594 11.398 1 65.62 43 LEU B N 1
ATOM 1950 C CA . LEU B 1 43 ? 5.938 25.312 11.93 1 65.62 43 LEU B CA 1
ATOM 1951 C C . LEU B 1 43 ? 5.355 24.156 11.125 1 65.62 43 LEU B C 1
ATOM 1953 O O . LEU B 1 43 ? 5.902 23.047 11.133 1 65.62 43 LEU B O 1
ATOM 1957 N N . VAL B 1 44 ? 4.301 24.469 10.539 1 65.06 44 VAL B N 1
ATOM 1958 C CA . VAL B 1 44 ? 3.625 23.391 9.828 1 65.06 44 VAL B CA 1
ATOM 1959 C C . VAL B 1 44 ? 3.758 23.594 8.32 1 65.06 44 VAL B C 1
ATOM 1961 O O . VAL B 1 44 ? 3.549 22.656 7.539 1 65.06 44 VAL B O 1
ATOM 1964 N N . ALA B 1 45 ? 4.023 24.875 8.023 1 63.53 45 ALA B N 1
ATOM 1965 C CA . ALA B 1 45 ? 4.145 25.203 6.609 1 63.53 45 ALA B CA 1
ATOM 1966 C C . ALA B 1 45 ? 5.441 24.656 6.023 1 63.53 45 ALA B C 1
ATOM 1968 O O . ALA B 1 45 ? 6.379 25.406 5.758 1 63.53 45 ALA B O 1
ATOM 1969 N N . ASP B 1 46 ? 5.672 23.375 6.289 1 62.69 46 ASP B N 1
ATOM 1970 C CA . ASP B 1 46 ? 6.91 22.781 5.812 1 62.69 46 ASP B CA 1
ATOM 1971 C C . ASP B 1 46 ? 6.969 22.766 4.285 1 62.69 46 ASP B C 1
ATOM 1973 O O . ASP B 1 46 ? 6.211 22.047 3.637 1 62.69 46 ASP B O 1
ATOM 1977 N N . LYS B 1 47 ? 7.703 23.797 3.734 1 60.06 47 LYS B N 1
ATOM 1978 C CA . LYS B 1 47 ? 7.949 23.891 2.297 1 60.06 47 LYS B CA 1
ATOM 1979 C C . LYS B 1 47 ? 8.562 22.594 1.763 1 60.06 47 LYS B C 1
ATOM 1981 O O . LYS B 1 47 ? 8.586 22.359 0.551 1 60.06 47 LYS B O 1
ATOM 1986 N N . HIS B 1 48 ? 8.867 21.781 2.688 1 60.47 48 HIS B N 1
ATOM 1987 C CA . HIS B 1 48 ? 9.562 20.578 2.242 1 60.47 48 HIS B CA 1
ATOM 1988 C C . HIS B 1 48 ? 8.727 19.328 2.506 1 60.47 48 HIS B C 1
ATOM 1990 O O . HIS B 1 48 ? 9.273 18.234 2.641 1 60.47 48 HIS B O 1
ATOM 1996 N N . ALA B 1 49 ? 7.496 19.578 2.619 1 76.81 49 ALA B N 1
ATOM 1997 C CA . ALA B 1 49 ? 6.621 18.422 2.789 1 76.81 49 ALA B CA 1
ATOM 1998 C C . ALA B 1 49 ? 6.598 17.562 1.527 1 76.81 49 ALA B C 1
ATOM 2000 O O . ALA B 1 49 ? 6.734 18.078 0.415 1 76.81 49 ALA B O 1
ATOM 2001 N N . SER B 1 50 ? 6.648 16.297 1.727 1 83.56 50 SER B N 1
ATOM 2002 C CA . SER B 1 50 ? 6.543 15.344 0.625 1 83.56 50 SER B CA 1
ATOM 2003 C C . SER B 1 50 ? 5.16 14.695 0.582 1 83.56 50 SER B C 1
ATOM 2005 O O . SER B 1 50 ? 4.406 14.766 1.556 1 83.56 50 SER B O 1
ATOM 2007 N N . GLN B 1 51 ? 4.875 14.281 -0.618 1 89.12 51 GLN B N 1
ATOM 2008 C CA . GLN B 1 51 ? 3.6 13.609 -0.845 1 89.12 51 GLN B CA 1
ATOM 2009 C C . GLN B 1 51 ? 3.783 12.352 -1.688 1 89.12 51 GLN B C 1
ATOM 2011 O O . GLN B 1 51 ? 4.566 12.344 -2.641 1 89.12 51 GLN B O 1
ATOM 2016 N N . PHE B 1 52 ? 3.074 11.328 -1.336 1 90.19 52 PHE B N 1
ATOM 2017 C CA . PHE B 1 52 ? 2.984 10.156 -2.197 1 90.19 52 PHE B CA 1
ATOM 2018 C C . PHE B 1 52 ? 1.529 9.766 -2.43 1 90.19 52 PHE B C 1
ATOM 2020 O O . PHE B 1 52 ? 0.684 9.945 -1.552 1 90.19 52 PHE B O 1
ATOM 2027 N N . LEU B 1 53 ? 1.302 9.281 -3.656 1 92.88 53 LEU B N 1
ATOM 2028 C CA . LEU B 1 53 ? -0.05 8.852 -3.996 1 92.88 53 LEU B CA 1
ATOM 2029 C C . LEU B 1 53 ? -0.109 7.34 -4.18 1 92.88 53 LEU B C 1
ATOM 2031 O O . LEU B 1 53 ? 0.793 6.746 -4.777 1 92.88 53 LEU B O 1
ATOM 2035 N N . ARG B 1 54 ? -1.162 6.754 -3.693 1 93.12 54 ARG B N 1
ATOM 2036 C CA . ARG B 1 54 ? -1.473 5.344 -3.895 1 93.12 54 ARG B CA 1
ATOM 2037 C C . ARG B 1 54 ? -2.9 5.164 -4.402 1 93.12 54 ARG B C 1
ATOM 2039 O O . ARG B 1 54 ? -3.846 5.688 -3.807 1 93.12 54 ARG B O 1
ATOM 2046 N N . MET B 1 55 ? -2.979 4.531 -5.512 1 91.81 55 MET B N 1
ATOM 2047 C CA . MET B 1 55 ? -4.289 4.148 -6.027 1 91.81 55 MET B CA 1
ATOM 2048 C C . MET B 1 55 ? -4.535 2.654 -5.832 1 91.81 55 MET B C 1
ATOM 2050 O O . MET B 1 55 ? -3.67 1.833 -6.148 1 91.81 55 MET B O 1
ATOM 2054 N N . ASN B 1 56 ? -5.637 2.373 -5.312 1 91.56 56 ASN B N 1
ATOM 2055 C CA . ASN B 1 56 ? -6.012 0.985 -5.07 1 91.56 56 ASN B CA 1
ATOM 2056 C C . ASN B 1 56 ? -7.25 0.591 -5.875 1 91.56 56 ASN B C 1
ATOM 2058 O O . ASN B 1 56 ? -8.242 1.315 -5.879 1 91.56 56 ASN B O 1
ATOM 2062 N N . TYR B 1 57 ? -7.141 -0.468 -6.551 1 89.44 57 TYR B N 1
ATOM 2063 C CA . TYR B 1 57 ? -8.25 -1.059 -7.289 1 89.44 57 TYR B CA 1
ATOM 2064 C C . TYR B 1 57 ? -8.539 -2.477 -6.805 1 89.44 57 TYR B C 1
ATOM 2066 O O . TYR B 1 57 ? -7.664 -3.346 -6.867 1 89.44 57 TYR B O 1
ATOM 2074 N N . TYR B 1 58 ? -9.719 -2.711 -6.344 1 85.12 58 TYR B N 1
ATOM 2075 C CA . TYR B 1 58 ? -10.195 -4.012 -5.887 1 85.12 58 TYR B CA 1
ATOM 2076 C C . TYR B 1 58 ? -11.328 -4.523 -6.77 1 85.12 58 TYR B C 1
ATOM 2078 O O . TYR B 1 58 ? -12.43 -3.98 -6.746 1 85.12 58 TYR B O 1
ATOM 2086 N N . PRO B 1 59 ? -11.031 -5.516 -7.504 1 81.94 59 PRO B N 1
ATOM 2087 C CA . PRO B 1 59 ? -12.148 -6.109 -8.242 1 81.94 59 PRO B CA 1
ATOM 2088 C C . PRO B 1 59 ? -13.18 -6.77 -7.328 1 81.94 59 PRO B C 1
ATOM 2090 O O . PRO B 1 59 ? -12.883 -7.055 -6.164 1 81.94 59 PRO B O 1
ATOM 2093 N N . PRO B 1 60 ? -14.336 -6.871 -7.887 1 80.31 60 PRO B N 1
ATOM 2094 C CA . PRO B 1 60 ? -15.328 -7.566 -7.066 1 80.31 60 PRO B CA 1
ATOM 2095 C C . PRO B 1 60 ? -14.938 -9.008 -6.766 1 80.31 60 PRO B C 1
ATOM 2097 O O . PRO B 1 60 ? -14.266 -9.656 -7.57 1 80.31 60 PRO B O 1
ATOM 2100 N N . CYS B 1 61 ? -15.141 -9.461 -5.562 1 72 61 CYS B N 1
ATOM 2101 C CA . CYS B 1 61 ? -14.922 -10.844 -5.168 1 72 61 CYS B CA 1
ATOM 2102 C C . CYS B 1 61 ? -16.203 -11.477 -4.641 1 72 61 CYS B C 1
ATOM 2104 O O . CYS B 1 61 ? -16.734 -11.055 -3.609 1 72 61 CYS B O 1
ATOM 2106 N N . THR B 1 62 ? -16.703 -12.398 -5.367 1 63.56 62 THR B N 1
ATOM 2107 C CA . THR B 1 62 ? -18.016 -12.969 -5.074 1 63.56 62 THR B CA 1
ATOM 2108 C C . THR B 1 62 ? -17.906 -14.031 -3.986 1 63.56 62 THR B C 1
ATOM 2110 O O . THR B 1 62 ? -18.875 -14.328 -3.299 1 63.56 62 THR B O 1
ATOM 2113 N N . SER B 1 63 ? -16.938 -14.641 -3.842 1 61.56 63 SER B N 1
ATOM 2114 C CA . SER B 1 63 ? -16.938 -15.844 -3.021 1 61.56 63 SER B CA 1
ATOM 2115 C C . SER B 1 63 ? -16.984 -15.508 -1.536 1 61.56 63 SER B C 1
ATOM 2117 O O . SER B 1 63 ? -17.828 -16.031 -0.802 1 61.56 63 SER B O 1
ATOM 2119 N N . THR B 1 64 ? -16.109 -14.758 -0.964 1 63.81 64 THR B N 1
ATOM 2120 C CA . THR B 1 64 ? -16.109 -14.461 0.464 1 63.81 64 THR B CA 1
ATOM 2121 C C . THR B 1 64 ? -15.727 -13.008 0.712 1 63.81 64 THR B C 1
ATOM 2123 O O . THR B 1 64 ? -14.727 -12.719 1.373 1 63.81 64 THR B O 1
ATOM 2126 N N . PRO B 1 65 ? -16.688 -12.195 0.335 1 56.5 65 PRO B N 1
ATOM 2127 C CA . PRO B 1 65 ? -16.312 -10.781 0.42 1 56.5 65 PRO B CA 1
ATOM 2128 C C . PRO B 1 65 ? -16.078 -10.32 1.856 1 56.5 65 PRO B C 1
ATOM 2130 O O . PRO B 1 65 ? -15.242 -9.445 2.1 1 56.5 65 PRO B O 1
ATOM 2133 N N . GLU B 1 66 ? -16.781 -10.938 2.744 1 61.91 66 GLU B N 1
ATOM 2134 C CA . GLU B 1 66 ? -16.703 -10.477 4.125 1 61.91 66 GLU B CA 1
ATOM 2135 C C . GLU B 1 66 ? -15.367 -10.859 4.758 1 61.91 66 GLU B C 1
ATOM 2137 O O . GLU B 1 66 ? -14.961 -10.281 5.77 1 61.91 66 GLU B O 1
ATOM 2142 N N . LYS B 1 67 ? -14.789 -11.742 4.031 1 61.22 67 LYS B N 1
ATOM 2143 C CA . LYS B 1 67 ? -13.594 -12.289 4.66 1 61.22 67 LYS B CA 1
ATOM 2144 C C . LYS B 1 67 ? -12.328 -11.711 4.039 1 61.22 67 LYS B C 1
ATOM 2146 O O . LYS B 1 67 ? -11.25 -11.781 4.633 1 61.22 67 LYS B O 1
ATOM 2151 N N . VAL B 1 68 ? -12.578 -11.062 3.01 1 67.25 68 VAL B N 1
ATOM 2152 C CA . VAL B 1 68 ? -11.391 -10.641 2.285 1 67.25 68 VAL B CA 1
ATOM 2153 C C . VAL B 1 68 ? -11.156 -9.148 2.498 1 67.25 68 VAL B C 1
ATOM 2155 O O . VAL B 1 68 ? -12.047 -8.328 2.264 1 67.25 68 VAL B O 1
ATOM 2158 N N . LEU B 1 69 ? -10.109 -8.844 3.221 1 74.88 69 LEU B N 1
ATOM 2159 C CA . LEU B 1 69 ? -9.703 -7.457 3.404 1 74.88 69 LEU B CA 1
ATOM 2160 C C . LEU B 1 69 ? -8.922 -6.957 2.195 1 74.88 69 LEU B C 1
ATOM 2162 O O . LEU B 1 69 ? -8.031 -7.648 1.694 1 74.88 69 LEU B O 1
ATOM 2166 N N . GLY B 1 70 ? -9.422 -5.809 1.686 1 75.69 70 GLY B N 1
ATOM 2167 C CA . GLY B 1 70 ? -8.586 -5.102 0.731 1 75.69 70 GLY B CA 1
ATOM 2168 C C . GLY B 1 70 ? -7.34 -4.5 1.359 1 75.69 70 GLY B C 1
ATOM 2169 O O . GLY B 1 70 ? -6.246 -4.609 0.808 1 75.69 70 GLY B O 1
ATOM 2170 N N . LEU B 1 71 ? -7.59 -3.859 2.473 1 82.25 71 LEU B N 1
ATOM 2171 C CA . LEU B 1 71 ? -6.496 -3.33 3.283 1 82.25 71 LEU B CA 1
ATOM 2172 C C . LEU B 1 71 ? -6.684 -3.697 4.75 1 82.25 71 LEU B C 1
ATOM 2174 O O . LEU B 1 71 ? -7.77 -3.516 5.309 1 82.25 71 LEU B O 1
ATOM 2178 N N . SER B 1 72 ? -5.648 -4.191 5.344 1 83.69 72 SER B N 1
ATOM 2179 C CA . SER B 1 72 ? -5.672 -4.609 6.742 1 83.69 72 SER B CA 1
ATOM 2180 C C . SER B 1 72 ? -5.754 -3.406 7.68 1 83.69 72 SER B C 1
ATOM 2182 O O . SER B 1 72 ? -5.461 -2.279 7.273 1 83.69 72 SER B O 1
ATOM 2184 N N . PRO B 1 73 ? -6.176 -3.641 8.906 1 84.56 73 PRO B N 1
ATOM 2185 C CA . PRO B 1 73 ? -6.242 -2.543 9.875 1 84.56 73 PRO B CA 1
ATOM 2186 C C . PRO B 1 73 ? -4.898 -1.841 10.062 1 84.56 73 PRO B C 1
ATOM 2188 O O . PRO B 1 73 ? -3.867 -2.502 10.203 1 84.56 73 PRO B O 1
ATOM 2191 N N . HIS B 1 74 ? -4.891 -0.523 10.078 1 85.56 74 HIS B N 1
ATOM 2192 C CA . HIS B 1 74 ? -3.688 0.283 10.258 1 85.56 74 HIS B CA 1
ATOM 2193 C C . HIS B 1 74 ? -4.039 1.745 10.516 1 85.56 74 HIS B C 1
ATOM 2195 O O . HIS B 1 74 ? -5.18 2.16 10.312 1 85.56 74 HIS B O 1
ATOM 2201 N N . SER B 1 75 ? -3.137 2.438 11.078 1 89.81 75 SER B N 1
ATOM 2202 C CA . SER B 1 75 ? -3.164 3.896 11.07 1 89.81 75 SER B CA 1
ATOM 2203 C C . SER B 1 75 ? -2.191 4.461 10.039 1 89.81 75 SER B C 1
ATOM 2205 O O . SER B 1 75 ? -1.3 3.752 9.562 1 89.81 75 SER B O 1
ATOM 2207 N N . ASP B 1 76 ? -2.445 5.621 9.633 1 90.75 76 ASP B N 1
ATOM 2208 C CA . ASP B 1 76 ? -1.562 6.23 8.641 1 90.75 76 ASP B CA 1
ATOM 2209 C C . ASP B 1 76 ? -0.364 6.898 9.312 1 90.75 76 ASP B C 1
ATOM 2211 O O . ASP B 1 76 ? 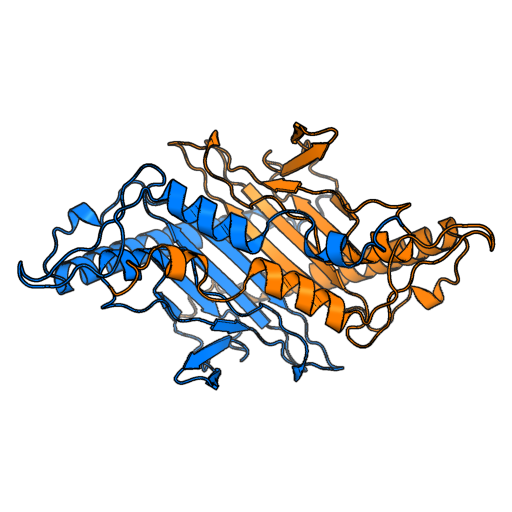-0.531 7.734 10.203 1 90.75 76 ASP B O 1
ATOM 2215 N N . GLY B 1 77 ? 0.802 6.57 8.883 1 90.06 77 GLY B N 1
ATOM 2216 C CA . GLY B 1 77 ? 2.014 7.176 9.414 1 90.06 77 GLY B CA 1
ATOM 2217 C C . GLY B 1 77 ? 2.26 8.578 8.891 1 90.06 77 GLY B C 1
ATOM 2218 O O . GLY B 1 77 ? 3.314 9.164 9.141 1 90.06 77 GLY B O 1
ATOM 2219 N N . SER B 1 78 ? 1.371 9.125 8.164 1 92.62 78 SER B N 1
ATOM 2220 C CA . SER B 1 78 ? 1.474 10.445 7.559 1 92.62 78 SER B CA 1
ATOM 2221 C C . SER B 1 78 ? 1.018 11.531 8.523 1 92.62 78 SER B C 1
ATOM 2223 O O . SER B 1 78 ? 0.639 11.242 9.664 1 92.62 78 SER B O 1
ATOM 2225 N N . PHE B 1 79 ? 1.234 12.844 8.109 1 92.5 79 PHE B N 1
ATOM 2226 C CA . PHE B 1 79 ? 0.661 13.984 8.812 1 92.5 79 PHE B CA 1
ATOM 2227 C C . PHE B 1 79 ? -0.84 14.078 8.562 1 92.5 79 PHE B C 1
ATOM 2229 O O . PHE B 1 79 ? -1.633 14.094 9.508 1 92.5 79 PHE B O 1
ATOM 2236 N N . LEU B 1 80 ? -1.189 14.062 7.348 1 94.75 80 LEU B N 1
ATOM 2237 C CA . LEU B 1 80 ? -2.557 13.992 6.844 1 94.75 80 LEU B CA 1
ATOM 2238 C C . LEU B 1 80 ? -2.648 13.031 5.66 1 94.75 80 LEU B C 1
ATOM 2240 O O . LEU B 1 80 ? -1.688 12.883 4.902 1 94.75 80 LEU B O 1
ATOM 2244 N N . THR B 1 81 ? -3.764 12.391 5.492 1 96.12 81 THR B N 1
ATOM 2245 C CA . THR B 1 81 ? -4.062 11.57 4.324 1 96.12 81 THR B CA 1
ATOM 2246 C C . THR B 1 81 ? -5.379 12.008 3.684 1 96.12 81 THR B C 1
ATOM 2248 O O . THR B 1 81 ? -6.402 12.109 4.363 1 96.12 81 THR B O 1
ATOM 2251 N N . ILE B 1 82 ? -5.324 12.328 2.42 1 96.44 82 ILE B N 1
ATOM 2252 C CA . ILE B 1 82 ? -6.516 12.68 1.658 1 96.44 82 ILE B CA 1
ATOM 2253 C C . ILE B 1 82 ? -6.957 11.492 0.812 1 96.44 82 ILE B C 1
ATOM 2255 O O . ILE B 1 82 ? -6.176 10.961 0.014 1 96.44 82 ILE B O 1
ATOM 2259 N N . LEU B 1 83 ? -8.188 11.055 1.006 1 95.69 83 LEU B N 1
ATOM 2260 C CA . LEU B 1 83 ? -8.711 9.898 0.29 1 95.69 83 LEU B CA 1
ATOM 2261 C C . LEU B 1 83 ? -9.805 10.305 -0.688 1 95.69 83 LEU B C 1
ATOM 2263 O O . LEU B 1 83 ? -10.773 10.969 -0.302 1 95.69 83 LEU B O 1
ATOM 2267 N N . LEU B 1 84 ? -9.594 9.992 -1.91 1 92.75 84 LEU B N 1
ATOM 2268 C CA . LEU B 1 84 ? -10.625 10.109 -2.939 1 92.75 84 LEU B CA 1
ATOM 2269 C C . LEU B 1 84 ? -11.234 8.75 -3.256 1 92.75 84 LEU B C 1
ATOM 2271 O O . LEU B 1 84 ? -10.531 7.844 -3.713 1 92.75 84 LEU B O 1
ATOM 2275 N N . GLU B 1 85 ? -12.492 8.602 -2.916 1 91 85 GLU B N 1
ATOM 2276 C CA . GLU B 1 85 ? -13.227 7.418 -3.352 1 91 85 GLU B CA 1
ATOM 2277 C C . GLU B 1 85 ? -13.812 7.613 -4.746 1 91 85 GLU B C 1
ATOM 2279 O O . GLU B 1 85 ? -14.883 8.211 -4.902 1 91 85 GLU B O 1
ATOM 2284 N N . VAL B 1 86 ? -13.242 7.051 -5.688 1 85.12 86 VAL B N 1
ATOM 2285 C CA . VAL B 1 86 ? -13.492 7.375 -7.09 1 85.12 86 VAL B CA 1
ATOM 2286 C C . VAL B 1 86 ? -14.891 6.922 -7.488 1 85.12 86 VAL B C 1
ATOM 2288 O O . VAL B 1 86 ? -15.609 7.641 -8.188 1 85.12 86 VAL B O 1
ATOM 2291 N N . ASN B 1 87 ? -15.305 5.715 -7.098 1 85.5 87 ASN B N 1
ATOM 2292 C CA . ASN B 1 87 ? -16.609 5.234 -7.523 1 85.5 87 ASN B CA 1
ATOM 2293 C C . ASN B 1 87 ? -17.562 5.051 -6.34 1 85.5 87 ASN B C 1
ATOM 2295 O O . ASN B 1 87 ? -18.578 4.355 -6.449 1 85.5 87 ASN B O 1
ATOM 2299 N N . SER B 1 88 ? -17.328 5.539 -5.215 1 83.5 88 SER B N 1
ATOM 2300 C CA . SER B 1 88 ? -18.188 5.629 -4.035 1 83.5 88 SER B CA 1
ATOM 2301 C C . SER B 1 88 ? -18.719 4.258 -3.633 1 83.5 88 SER B C 1
ATOM 2303 O O . SER B 1 88 ? -19.906 4.098 -3.371 1 83.5 88 SER B O 1
ATOM 2305 N N . VAL B 1 89 ? -17.984 3.281 -3.721 1 86.38 89 VAL B N 1
ATOM 2306 C CA . VAL B 1 89 ? -18.328 1.944 -3.246 1 86.38 89 VAL B CA 1
ATOM 2307 C C . VAL B 1 89 ? -17.906 1.785 -1.789 1 86.38 89 VAL B C 1
ATOM 2309 O O . VAL B 1 89 ? -16.781 2.127 -1.425 1 86.38 89 VAL B O 1
ATOM 2312 N N . GLN B 1 90 ? -18.828 1.302 -1.047 1 87.5 90 GLN B N 1
ATOM 2313 C CA . GLN B 1 90 ? -18.562 1.129 0.376 1 87.5 90 GLN B CA 1
ATOM 2314 C C . GLN B 1 90 ? -17.484 0.075 0.607 1 87.5 90 GLN B C 1
ATOM 2316 O O . GLN B 1 90 ? -17.453 -0.952 -0.074 1 87.5 90 GLN B O 1
ATOM 2321 N N . GLY B 1 91 ? -16.609 0.333 1.631 1 89.81 91 GLY B N 1
ATOM 2322 C CA . GLY B 1 91 ? -15.547 -0.591 1.992 1 89.81 91 GLY B CA 1
ATOM 2323 C C . GLY B 1 91 ? -14.711 -0.107 3.16 1 89.81 91 GLY B C 1
ATOM 2324 O O . GLY B 1 91 ? -14.305 -0.901 4.012 1 89.81 91 GLY B O 1
ATOM 2325 N N . LEU B 1 92 ? -14.57 1.157 3.229 1 92.31 92 LEU B N 1
ATOM 2326 C CA . LEU B 1 92 ? -13.773 1.754 4.297 1 92.31 92 LEU B CA 1
ATOM 2327 C C . LEU B 1 92 ? -14.484 1.629 5.637 1 92.31 92 LEU B C 1
ATOM 2329 O O . LEU B 1 92 ? -15.68 1.925 5.742 1 92.31 92 LEU B O 1
ATOM 2333 N N . GLN B 1 93 ? -13.758 1.105 6.57 1 93.38 93 GLN B N 1
ATOM 2334 C CA . GLN B 1 93 ? -14.25 1.025 7.941 1 93.38 93 GLN B CA 1
ATOM 2335 C C . GLN B 1 93 ? -13.258 1.649 8.922 1 93.38 93 GLN B C 1
ATOM 2337 O O . GLN B 1 93 ? -12.047 1.558 8.727 1 93.38 93 GLN B O 1
ATOM 2342 N N . ILE B 1 94 ? -13.766 2.287 9.945 1 93.31 94 ILE B N 1
ATOM 2343 C CA . ILE B 1 94 ? -12.93 2.848 11 1 93.31 94 ILE B CA 1
ATOM 2344 C C . ILE B 1 94 ? -13.211 2.135 12.32 1 93.31 94 ILE B C 1
ATOM 2346 O O . ILE B 1 94 ? -14.312 1.63 12.539 1 93.31 94 ILE B O 1
ATOM 2350 N N . ARG B 1 95 ? -12.188 2.133 13.102 1 91.94 95 ARG B N 1
ATOM 2351 C CA . ARG B 1 95 ? -12.352 1.545 14.43 1 91.94 95 ARG B CA 1
ATOM 2352 C C . ARG B 1 95 ? -12.773 2.598 15.445 1 91.94 95 ARG B C 1
ATOM 2354 O O . ARG B 1 95 ? -12.062 3.578 15.672 1 91.94 95 ARG B O 1
ATOM 2361 N N . ARG B 1 96 ? -13.953 2.418 15.953 1 90.31 96 ARG B N 1
ATOM 2362 C CA . ARG B 1 96 ? -14.477 3.314 16.984 1 90.31 96 ARG B CA 1
ATOM 2363 C C . ARG B 1 96 ? -15.109 2.529 18.125 1 90.31 96 ARG B C 1
ATOM 2365 O O . ARG B 1 96 ? -15.984 1.69 17.891 1 90.31 96 ARG B O 1
ATOM 2372 N N . HIS B 1 97 ? -14.617 2.762 19.328 1 90.5 97 HIS B N 1
ATOM 2373 C CA . HIS B 1 97 ? -15.125 2.107 20.531 1 90.5 97 HIS B CA 1
ATOM 2374 C C . HIS B 1 97 ? -15.102 0.59 20.375 1 90.5 97 HIS B C 1
ATOM 2376 O O . HIS B 1 97 ? -16.094 -0.08 20.656 1 90.5 97 HIS B O 1
ATOM 2382 N N . GLY B 1 98 ? -14.07 0.118 19.75 1 86.12 98 GLY B N 1
ATOM 2383 C CA . GLY B 1 98 ? -13.836 -1.314 19.672 1 86.12 98 GLY B CA 1
ATOM 2384 C C . GLY B 1 98 ? -14.562 -1.965 18.5 1 86.12 98 GLY B C 1
ATOM 2385 O O . GLY B 1 98 ? -14.383 -3.158 18.25 1 86.12 98 GLY B O 1
ATOM 2386 N N . ALA B 1 99 ? -15.312 -1.219 17.828 1 91.44 99 ALA B N 1
ATOM 2387 C CA . ALA B 1 99 ? -16.078 -1.776 16.719 1 91.44 99 ALA B CA 1
ATOM 2388 C C . ALA B 1 99 ? -15.641 -1.166 15.391 1 91.44 99 ALA B C 1
ATOM 2390 O O . ALA B 1 99 ? -15.188 -0.021 15.344 1 91.44 99 ALA B O 1
ATOM 2391 N N . TRP B 1 100 ? -15.742 -1.99 14.344 1 91.44 100 TRP B N 1
ATOM 2392 C CA . TRP B 1 100 ? -15.531 -1.485 12.992 1 91.44 100 TRP B CA 1
ATOM 2393 C C . TRP B 1 100 ? -16.797 -0.849 12.438 1 91.44 100 TRP B C 1
ATOM 2395 O O . TRP B 1 100 ? -17.828 -1.513 12.32 1 91.44 100 TRP B O 1
ATOM 2405 N N . ILE B 1 101 ? -16.75 0.451 12.117 1 94.44 101 ILE B N 1
ATOM 2406 C CA . ILE B 1 101 ? -17.875 1.208 11.602 1 94.44 101 ILE B CA 1
ATOM 2407 C C . ILE B 1 101 ? -17.641 1.591 10.148 1 94.44 101 ILE B C 1
ATOM 2409 O O . ILE B 1 101 ? -16.594 2.186 9.82 1 94.44 101 ILE B O 1
ATOM 2413 N N . PRO B 1 102 ? -18.625 1.259 9.32 1 93.5 102 PRO B N 1
ATOM 2414 C CA . PRO B 1 102 ? -18.453 1.65 7.918 1 93.5 102 PRO B CA 1
ATOM 2415 C C . PRO B 1 102 ? -18.484 3.164 7.723 1 93.5 102 PRO B C 1
ATOM 2417 O O . PRO B 1 102 ? -19.234 3.863 8.398 1 93.5 102 PRO B O 1
ATOM 2420 N N . VAL B 1 103 ? -17.656 3.658 6.863 1 93.44 103 VAL B N 1
ATOM 2421 C CA . VAL B 1 103 ? -17.672 5.055 6.441 1 93.44 103 VAL B CA 1
ATOM 2422 C C . VAL B 1 103 ? -18.453 5.184 5.129 1 93.44 103 VAL B C 1
ATOM 2424 O O . VAL B 1 103 ? -18.094 4.574 4.121 1 93.44 103 VAL B O 1
ATOM 2427 N N . LYS B 1 104 ? -19.484 5.926 5.125 1 91 104 LYS B N 1
ATOM 2428 C CA . LYS B 1 104 ? -20.281 6.113 3.916 1 91 104 LYS B CA 1
ATOM 2429 C C . LYS B 1 104 ? -19.547 6.984 2.902 1 91 104 LYS B C 1
ATOM 2431 O O . LYS B 1 104 ? -19.141 8.102 3.221 1 91 104 LYS B O 1
ATOM 2436 N N . PRO B 1 105 ? -19.422 6.371 1.758 1 88.5 105 PRO B N 1
ATOM 2437 C CA . PRO B 1 105 ? -18.797 7.199 0.731 1 88.5 105 PRO B CA 1
ATOM 2438 C C . PRO B 1 105 ? -19.688 8.359 0.274 1 88.5 105 PRO B C 1
ATOM 2440 O O . PRO B 1 105 ? -20.906 8.227 0.261 1 88.5 105 PRO B O 1
ATOM 2443 N N . HIS B 1 106 ? -19.047 9.508 0.027 1 86.38 106 HIS B N 1
ATOM 2444 C CA . HIS B 1 106 ? -19.719 10.656 -0.565 1 86.38 106 HIS B CA 1
ATOM 2445 C C . HIS B 1 106 ? -19.031 11.094 -1.853 1 86.38 106 HIS B C 1
ATOM 2447 O O . HIS B 1 106 ? -17.859 11.477 -1.835 1 86.38 106 HIS B O 1
ATOM 2453 N N . CYS B 1 107 ? -19.734 11.055 -2.98 1 79.69 107 CYS B N 1
ATOM 2454 C CA . CYS B 1 107 ? -19.172 11.258 -4.312 1 79.69 107 CYS B CA 1
ATOM 2455 C C . CYS B 1 107 ? -18.547 12.641 -4.441 1 79.69 107 CYS B C 1
ATOM 2457 O O . CYS B 1 107 ? -17.594 12.828 -5.203 1 79.69 107 CYS B O 1
ATOM 2459 N N . ASP B 1 108 ? -18.875 13.594 -3.707 1 84.75 108 ASP B N 1
ATOM 2460 C CA . ASP B 1 108 ? -18.359 14.953 -3.883 1 84.75 108 ASP B CA 1
ATOM 2461 C C . ASP B 1 108 ? -17.516 15.383 -2.688 1 84.75 108 ASP B C 1
ATOM 2463 O O . ASP B 1 108 ? -17.359 16.578 -2.43 1 84.75 108 ASP B O 1
ATOM 2467 N N . ALA B 1 109 ? -17 14.32 -2.082 1 89.5 109 ALA B N 1
ATOM 2468 C CA . ALA B 1 109 ? -16.234 14.688 -0.889 1 89.5 109 ALA B CA 1
ATOM 2469 C C . ALA B 1 109 ? -14.898 13.969 -0.852 1 89.5 109 ALA B C 1
ATOM 2471 O O . ALA B 1 109 ? -14.766 12.859 -1.372 1 89.5 109 ALA B O 1
ATOM 2472 N N . LEU B 1 110 ? -13.898 14.656 -0.393 1 93.88 110 LEU B N 1
ATOM 2473 C CA . LEU B 1 110 ? -12.641 14.047 0.015 1 93.88 110 LEU B CA 1
ATOM 2474 C C . LEU B 1 110 ? -12.656 13.695 1.499 1 93.88 110 LEU B C 1
ATOM 2476 O O . LEU B 1 110 ? -13.172 14.461 2.314 1 93.88 110 LEU B O 1
ATOM 2480 N N . LEU B 1 111 ? -12.25 12.516 1.769 1 94.94 111 LEU B N 1
ATOM 2481 C CA . LEU B 1 111 ? -12.078 12.148 3.17 1 94.94 111 LEU B CA 1
ATOM 2482 C C . LEU B 1 111 ? -10.703 12.562 3.678 1 94.94 111 LEU B C 1
ATOM 2484 O O . LEU B 1 111 ? -9.688 12.297 3.023 1 94.94 111 LEU B O 1
ATOM 2488 N N . VAL B 1 112 ? -10.656 13.25 4.777 1 95.5 112 VAL B N 1
ATOM 2489 C CA . VAL B 1 112 ? -9.406 13.672 5.402 1 95.5 112 VAL B CA 1
ATOM 2490 C C . VAL B 1 112 ? -9.141 12.82 6.641 1 95.5 112 VAL B C 1
ATOM 2492 O O . VAL B 1 112 ? -9.883 12.891 7.621 1 95.5 112 VAL B O 1
ATOM 2495 N N . ASN B 1 113 ? -8.055 12.023 6.555 1 95 113 ASN B N 1
ATOM 2496 C CA . ASN B 1 113 ? -7.625 11.234 7.699 1 95 113 ASN B CA 1
ATOM 2497 C C . ASN B 1 113 ? -6.488 11.914 8.453 1 95 113 ASN B C 1
ATOM 2499 O O . ASN B 1 113 ? -5.52 12.375 7.848 1 95 113 ASN B O 1
ATOM 2503 N N . VAL B 1 114 ? -6.676 11.984 9.773 1 94.25 114 VAL B N 1
ATOM 2504 C CA . VAL B 1 114 ? -5.578 12.422 10.625 1 94.25 114 VAL B CA 1
ATOM 2505 C C . VAL B 1 114 ? -4.527 11.32 10.727 1 94.25 114 VAL B C 1
ATOM 2507 O O . VAL B 1 114 ? -4.855 10.156 10.977 1 94.25 114 VAL B O 1
ATOM 2510 N N . GLY B 1 115 ? -3.256 11.656 10.477 1 93.94 115 GLY B N 1
ATOM 2511 C CA . GLY B 1 115 ? -2.18 10.68 10.586 1 93.94 115 GLY B CA 1
ATOM 2512 C C . GLY B 1 115 ? -1.486 10.711 11.938 1 93.94 115 GLY B C 1
ATOM 2513 O O . GLY B 1 115 ? -1.761 11.586 12.766 1 93.94 115 GLY B O 1
ATOM 2514 N N . ASP B 1 116 ? -0.61 9.758 12.086 1 92.75 116 ASP B N 1
ATOM 2515 C CA . ASP B 1 116 ? 0.119 9.586 13.344 1 92.75 116 ASP B CA 1
ATOM 2516 C C . ASP B 1 116 ? 0.938 10.828 13.68 1 92.75 116 ASP B C 1
ATOM 2518 O O . ASP B 1 116 ? 1.014 11.234 14.836 1 92.75 116 ASP B O 1
ATOM 2522 N N . LEU B 1 117 ? 1.558 11.43 12.695 1 91.69 117 LEU B N 1
ATOM 2523 C CA . LEU B 1 117 ? 2.451 12.555 12.938 1 91.69 117 LEU B CA 1
ATOM 2524 C C . LEU B 1 117 ? 1.671 13.773 13.43 1 91.69 117 LEU B C 1
ATOM 2526 O O . LEU B 1 117 ? 2.164 14.523 14.273 1 91.69 117 LEU B O 1
ATOM 2530 N N . LEU B 1 118 ? 0.509 13.984 12.938 1 91.62 118 LEU B N 1
ATOM 2531 C CA . LEU B 1 118 ? -0.33 15.062 13.445 1 91.62 118 LEU B CA 1
ATOM 2532 C C . LEU B 1 118 ? -0.793 14.773 14.867 1 91.62 118 LEU B C 1
ATOM 2534 O O . LEU B 1 118 ? -0.861 15.68 15.703 1 91.62 118 LEU B O 1
ATOM 2538 N N . GLU B 1 119 ? -1.158 13.531 15.109 1 92.06 119 GLU B N 1
ATOM 2539 C CA . GLU B 1 119 ? -1.525 13.172 16.484 1 92.06 119 GLU B CA 1
ATOM 2540 C C . GLU B 1 119 ? -0.383 13.453 17.453 1 92.06 119 GLU B C 1
ATOM 2542 O O . GLU B 1 119 ? -0.598 14.031 18.516 1 92.06 119 GLU B O 1
ATOM 2547 N N . ILE B 1 120 ? 0.812 13.102 17.109 1 90.5 120 ILE B N 1
ATOM 2548 C CA . ILE B 1 120 ? 1.984 13.367 17.938 1 90.5 120 ILE B CA 1
ATOM 2549 C C . ILE B 1 120 ? 2.141 14.867 18.141 1 90.5 120 ILE B C 1
ATOM 2551 O O . ILE B 1 120 ? 2.287 15.328 19.281 1 90.5 120 ILE B O 1
ATOM 2555 N N . MET B 1 121 ? 2.068 15.602 17.078 1 89.31 121 MET B N 1
ATOM 2556 C CA . MET B 1 121 ? 2.289 17.047 17.125 1 89.31 121 MET B CA 1
ATOM 2557 C C . MET B 1 121 ? 1.253 17.719 18 1 89.31 121 MET B C 1
ATOM 2559 O O . MET B 1 121 ? 1.566 18.688 18.703 1 89.31 121 MET B O 1
ATOM 2563 N N . THR B 1 122 ? 0.067 17.234 18 1 90.38 122 THR B N 1
ATOM 2564 C CA . THR B 1 122 ? -1.009 17.891 18.734 1 90.38 122 THR B CA 1
ATOM 2565 C C . THR B 1 122 ? -1.14 17.281 20.141 1 90.38 122 THR B C 1
ATOM 2567 O O . THR B 1 122 ? -2.131 17.516 20.828 1 90.38 122 THR B O 1
ATOM 2570 N N . ASN B 1 123 ? -0.214 16.469 20.469 1 90.69 123 ASN B N 1
ATOM 2571 C CA . ASN B 1 123 ? -0.181 15.82 21.781 1 90.69 123 ASN B CA 1
ATOM 2572 C C . ASN B 1 123 ? -1.472 15.055 22.062 1 90.69 123 ASN B C 1
ATOM 2574 O O . ASN B 1 123 ? -1.994 15.094 23.172 1 90.69 123 ASN B O 1
ATOM 2578 N N . GLY B 1 124 ? -2.023 14.539 20.969 1 89.38 124 GLY B N 1
ATOM 2579 C CA . GLY B 1 124 ? -3.158 13.641 21.125 1 89.38 124 GLY B CA 1
ATOM 2580 C C . GLY B 1 124 ? -4.496 14.328 20.922 1 89.38 124 GLY B C 1
ATOM 2581 O O . GLY B 1 124 ? -5.547 13.695 21.016 1 89.38 124 GLY B O 1
ATOM 2582 N N . LYS B 1 125 ? -4.555 15.547 20.688 1 90.12 125 LYS B N 1
ATOM 2583 C CA . LYS B 1 125 ? -5.812 16.25 20.469 1 90.12 125 LYS B CA 1
ATOM 2584 C C . LYS B 1 125 ? -6.512 15.766 19.203 1 90.12 125 LYS B C 1
ATOM 2586 O O . LYS B 1 125 ? -7.727 15.555 19.203 1 90.12 125 LYS B O 1
ATOM 2591 N N . TYR B 1 126 ? -5.762 15.719 18.125 1 91.81 126 TYR B N 1
ATOM 2592 C CA . TYR B 1 126 ? -6.238 15.055 16.922 1 91.81 126 TYR B CA 1
ATOM 2593 C C . TYR B 1 126 ? -5.828 13.586 16.906 1 91.81 126 TYR B C 1
ATOM 2595 O O . TYR B 1 126 ? -4.637 13.273 16.984 1 91.81 126 TYR B O 1
ATOM 2603 N N . LYS B 1 127 ? -6.766 12.727 16.734 1 91.5 127 LYS B N 1
ATOM 2604 C CA . LYS B 1 127 ? -6.477 11.297 16.844 1 91.5 127 LYS B CA 1
ATOM 2605 C C . LYS B 1 127 ? -6.352 10.641 15.477 1 91.5 127 LYS B C 1
ATOM 2607 O O . LYS B 1 127 ? -7.184 10.867 14.602 1 91.5 127 LYS B O 1
ATOM 2612 N N . SER B 1 128 ? -5.227 9.953 15.328 1 93.25 128 SER B N 1
ATOM 2613 C CA . SER B 1 128 ? -5.051 9.094 14.156 1 93.25 128 SER B CA 1
ATOM 2614 C C . SER B 1 128 ? -5.926 7.848 14.25 1 93.25 128 SER B C 1
ATOM 2616 O O . SER B 1 128 ? -5.688 6.98 15.102 1 93.25 128 SER B O 1
ATOM 2618 N N . ILE B 1 129 ? -6.867 7.707 13.383 1 90.19 129 ILE B N 1
ATOM 2619 C CA . ILE B 1 129 ? -7.879 6.664 13.523 1 90.19 129 ILE B CA 1
ATOM 2620 C C . ILE B 1 129 ? -7.43 5.406 12.789 1 90.19 129 ILE B C 1
ATOM 2622 O O . ILE B 1 129 ? -6.883 5.488 11.68 1 90.19 129 ILE B O 1
ATOM 2626 N N . GLU B 1 130 ? -7.535 4.285 13.469 1 90.31 130 GLU B N 1
ATOM 2627 C CA . GLU B 1 130 ? -7.328 2.998 12.812 1 90.31 130 GLU B CA 1
ATOM 2628 C C . GLU B 1 130 ? -8.43 2.709 11.797 1 90.31 130 GLU B C 1
ATOM 2630 O O . GLU B 1 130 ? -9.609 2.957 12.07 1 90.31 130 GLU B O 1
ATOM 2635 N N . HIS B 1 131 ? -8.062 2.215 10.664 1 91.69 131 HIS B N 1
ATOM 2636 C CA . HIS B 1 131 ? -9.047 1.933 9.625 1 91.69 131 HIS B CA 1
ATOM 2637 C C . HIS B 1 131 ? -8.633 0.728 8.789 1 91.69 131 HIS B C 1
ATOM 2639 O O . HIS B 1 131 ? -7.488 0.275 8.867 1 91.69 131 HIS B O 1
ATOM 2645 N N . ARG B 1 132 ? -9.531 0.185 8.102 1 89.06 132 ARG B N 1
ATOM 2646 C CA . ARG B 1 132 ? -9.344 -0.944 7.199 1 89.06 132 ARG B CA 1
ATOM 2647 C C . ARG B 1 132 ? -10.289 -0.85 6.004 1 89.06 132 ARG B C 1
ATOM 2649 O O . ARG B 1 132 ? -11.141 0.037 5.949 1 89.06 132 ARG B O 1
ATOM 2656 N N . VAL B 1 133 ? -10.039 -1.674 4.977 1 90.06 133 VAL B N 1
ATOM 2657 C CA . VAL B 1 133 ? -10.898 -1.692 3.799 1 90.06 133 VAL B CA 1
ATOM 2658 C C . VAL B 1 133 ? -11.352 -3.121 3.514 1 90.06 133 VAL B C 1
ATOM 2660 O O . VAL B 1 133 ? -10.539 -4.043 3.471 1 90.06 133 VAL B O 1
ATOM 2663 N N . THR B 1 134 ? -12.641 -3.27 3.359 1 87.69 134 THR B N 1
ATOM 2664 C CA . THR B 1 134 ? -13.227 -4.535 2.93 1 87.69 134 THR B CA 1
ATOM 2665 C C . THR B 1 134 ? -13.578 -4.496 1.445 1 87.69 134 THR B C 1
ATOM 2667 O O . THR B 1 134 ? -13.727 -3.416 0.868 1 87.69 134 THR B O 1
ATOM 2670 N N . ILE B 1 135 ? -13.578 -5.656 0.852 1 84.5 135 ILE B N 1
ATOM 2671 C CA . ILE B 1 135 ? -13.906 -5.754 -0.567 1 84.5 135 ILE B CA 1
ATOM 2672 C C . ILE B 1 135 ? -15.406 -5.969 -0.74 1 84.5 135 ILE B C 1
ATOM 2674 O O . ILE B 1 135 ? -16.047 -6.59 0.109 1 84.5 135 ILE B O 1
ATOM 2678 N N . ASN B 1 136 ? -15.906 -5.406 -1.811 1 84.69 136 ASN B N 1
ATOM 2679 C CA . ASN B 1 136 ? -17.312 -5.559 -2.137 1 84.69 136 ASN B CA 1
ATOM 2680 C C . ASN B 1 136 ? -17.562 -6.762 -3.041 1 84.69 136 ASN B C 1
ATOM 2682 O O . ASN B 1 136 ? -16.766 -7.031 -3.949 1 84.69 136 ASN B O 1
ATOM 2686 N N . ALA B 1 137 ? -18.625 -7.469 -2.881 1 80 137 ALA B N 1
ATOM 2687 C CA . ALA B 1 137 ? -18.922 -8.695 -3.617 1 80 137 ALA B CA 1
ATOM 2688 C C . ALA B 1 137 ? -19.344 -8.391 -5.051 1 80 137 ALA B C 1
ATOM 2690 O O . ALA B 1 137 ? -19.141 -9.195 -5.953 1 80 137 ALA B O 1
ATOM 2691 N N . HIS B 1 138 ? -19.875 -7.207 -5.285 1 84.75 138 HIS B N 1
ATOM 2692 C CA . HIS B 1 138 ? -20.562 -6.992 -6.551 1 84.75 138 HIS B CA 1
ATOM 2693 C C . HIS B 1 138 ? -19.922 -5.859 -7.348 1 84.75 138 HIS B C 1
ATOM 2695 O O . HIS B 1 138 ? -20.125 -5.754 -8.562 1 84.75 138 HIS B O 1
ATOM 2701 N N . LYS B 1 139 ? -19.266 -5.055 -6.68 1 86.88 139 LYS B N 1
ATOM 2702 C CA . LYS B 1 139 ? -18.719 -3.885 -7.359 1 86.88 139 LYS B CA 1
ATOM 2703 C C . LYS B 1 139 ? -17.234 -3.727 -7.059 1 86.88 139 LYS B C 1
ATOM 2705 O O . LYS B 1 139 ? -16.781 -4.027 -5.953 1 86.88 139 LYS B O 1
ATOM 2710 N N . GLU B 1 140 ? -16.547 -3.217 -8.047 1 87.12 140 GLU B N 1
ATOM 2711 C CA . GLU B 1 140 ? -15.148 -2.863 -7.828 1 87.12 140 GLU B CA 1
ATOM 2712 C C . GLU B 1 140 ? -15.023 -1.605 -6.973 1 87.12 140 GLU B C 1
ATOM 2714 O O . GLU B 1 140 ? -15.922 -0.757 -6.977 1 87.12 140 GLU B O 1
ATOM 2719 N N . ARG B 1 141 ? -14.031 -1.555 -6.27 1 88.56 141 ARG B N 1
ATOM 2720 C CA . ARG B 1 141 ? -13.734 -0.352 -5.496 1 88.56 141 ARG B CA 1
ATOM 2721 C C . ARG B 1 141 ? -12.438 0.289 -5.965 1 88.56 141 ARG B C 1
ATOM 2723 O O . ARG B 1 141 ? -11.414 -0.39 -6.094 1 88.56 141 ARG B O 1
ATOM 2730 N N . LEU B 1 142 ? -12.469 1.565 -6.273 1 89.69 142 LEU B N 1
ATOM 2731 C CA . LEU B 1 142 ? -11.32 2.354 -6.695 1 89.69 142 LEU B CA 1
ATOM 2732 C C . LEU B 1 142 ? -11.148 3.584 -5.809 1 89.69 142 LEU B C 1
ATOM 2734 O O . LEU B 1 142 ? -12.094 4.363 -5.633 1 89.69 142 LEU B O 1
ATOM 2738 N N . SER B 1 143 ? -9.938 3.689 -5.242 1 91.88 143 SER B N 1
ATOM 2739 C CA . SER B 1 143 ? -9.664 4.836 -4.379 1 91.88 143 SER B CA 1
ATOM 2740 C C . SER B 1 143 ? -8.25 5.363 -4.594 1 91.88 143 SER B C 1
ATOM 2742 O O . SER B 1 143 ? -7.379 4.641 -5.082 1 91.88 143 SER B O 1
ATOM 2744 N N . ILE B 1 144 ? -8.047 6.617 -4.309 1 92.81 144 ILE B N 1
ATOM 2745 C CA . ILE B 1 144 ? -6.738 7.258 -4.348 1 92.81 144 ILE B CA 1
ATOM 2746 C C . ILE B 1 144 ? -6.43 7.883 -2.988 1 92.81 144 ILE B C 1
ATOM 2748 O O . ILE B 1 144 ? -7.234 8.648 -2.453 1 92.81 144 ILE B O 1
ATOM 2752 N N . SER B 1 145 ? -5.312 7.492 -2.455 1 95.19 145 SER B N 1
ATOM 2753 C CA . SER B 1 145 ? -4.844 8.062 -1.198 1 95.19 145 SER B CA 1
ATOM 2754 C C . SER B 1 145 ? -3.613 8.938 -1.414 1 95.19 145 SER B C 1
ATOM 2756 O O . SER B 1 145 ? -2.654 8.523 -2.066 1 95.19 145 SER B O 1
ATOM 2758 N N . ALA B 1 146 ? -3.672 10.148 -0.906 1 95.06 146 ALA B N 1
ATOM 2759 C CA . ALA B 1 146 ? -2.518 11.047 -0.888 1 95.06 146 ALA B CA 1
ATOM 2760 C C . ALA B 1 146 ? -1.973 11.211 0.528 1 95.06 146 ALA B C 1
ATOM 2762 O O . ALA B 1 146 ? -2.646 11.766 1.398 1 95.06 146 ALA B O 1
ATOM 2763 N N . PHE B 1 147 ? -0.781 10.727 0.719 1 94.19 147 PHE B N 1
ATOM 2764 C CA . PHE B 1 147 ? -0.144 10.773 2.029 1 94.19 147 PHE B CA 1
ATOM 2765 C C . PHE B 1 147 ? 0.798 11.969 2.129 1 94.19 147 PHE B C 1
ATOM 2767 O O . PHE B 1 147 ? 1.75 12.078 1.354 1 94.19 147 PHE B O 1
ATOM 2774 N N . GLN B 1 148 ? 0.522 12.805 3.064 1 92.31 148 GLN B N 1
ATOM 2775 C CA . GLN B 1 148 ? 1.369 13.969 3.283 1 92.31 148 GLN B CA 1
ATOM 2776 C C . GLN B 1 148 ? 2.377 13.719 4.402 1 92.31 148 GLN B C 1
ATOM 2778 O O . GLN B 1 148 ? 1.993 13.414 5.535 1 92.31 148 GLN B O 1
ATOM 2783 N N . ILE B 1 149 ? 3.619 13.93 4.094 1 89 149 ILE B N 1
ATOM 2784 C CA . ILE B 1 149 ? 4.695 13.688 5.051 1 89 149 ILE B CA 1
ATOM 2785 C C . ILE B 1 149 ? 5.523 14.961 5.227 1 89 149 ILE B C 1
ATOM 2787 O O . ILE B 1 149 ? 5.984 15.547 4.25 1 89 149 ILE B O 1
ATOM 2791 N N . PRO B 1 150 ? 5.66 15.375 6.5 1 87.94 150 PRO B N 1
ATOM 2792 C CA . PRO B 1 150 ? 6.566 16.5 6.723 1 87.94 150 PRO B CA 1
ATOM 2793 C C . PRO B 1 150 ? 8 16.203 6.285 1 87.94 150 PRO B C 1
ATOM 2795 O O . PRO B 1 150 ? 8.297 15.086 5.848 1 87.94 150 PRO B O 1
ATOM 2798 N N . ASN B 1 151 ? 8.789 17.25 6.359 1 84.31 151 ASN B N 1
ATOM 2799 C CA . ASN B 1 151 ? 10.195 17.094 6.004 1 84.31 151 ASN B CA 1
ATOM 2800 C C . ASN B 1 151 ? 10.828 15.906 6.727 1 84.31 151 ASN B C 1
ATOM 2802 O O . ASN B 1 151 ? 10.852 15.867 7.961 1 84.31 151 ASN B O 1
ATOM 2806 N N . TYR B 1 152 ? 11.359 15.008 5.93 1 82.19 152 TYR B N 1
ATOM 2807 C CA . TYR B 1 152 ? 11.914 13.758 6.449 1 82.19 152 TYR B CA 1
ATOM 2808 C C . TYR B 1 152 ? 13.016 14.031 7.469 1 82.19 152 TYR B C 1
ATOM 2810 O O . TYR B 1 152 ? 13.164 13.289 8.445 1 82.19 152 TYR B O 1
ATOM 2818 N N . ASP B 1 153 ? 13.758 15.062 7.266 1 83.25 153 ASP B N 1
ATOM 2819 C CA . ASP B 1 153 ? 14.867 15.406 8.156 1 83.25 153 ASP B CA 1
ATOM 2820 C C . ASP B 1 153 ? 14.398 16.312 9.289 1 83.25 153 ASP B C 1
ATOM 2822 O O . ASP B 1 153 ? 15.188 16.688 10.164 1 83.25 153 ASP B O 1
ATOM 2826 N N . GLY B 1 154 ? 13.141 16.578 9.242 1 86.25 154 GLY B N 1
ATOM 2827 C CA . GLY B 1 154 ? 12.602 17.438 10.281 1 86.25 154 GLY B CA 1
ATOM 2828 C C . GLY B 1 154 ? 12.297 16.703 11.57 1 86.25 154 GLY B C 1
ATOM 2829 O O . GLY B 1 154 ? 12.531 15.492 11.672 1 86.25 154 GLY B O 1
ATOM 2830 N N . ILE B 1 155 ? 11.844 17.562 12.578 1 88.25 155 ILE B N 1
ATOM 2831 C CA . ILE B 1 155 ? 11.508 17.062 13.906 1 88.25 155 ILE B CA 1
ATOM 2832 C C . ILE B 1 155 ? 10.008 17.219 14.156 1 88.25 155 ILE B C 1
ATOM 2834 O O . ILE B 1 155 ? 9.422 18.234 13.781 1 88.25 155 ILE B O 1
ATOM 2838 N N . ILE B 1 156 ? 9.406 16.188 14.742 1 88.31 156 ILE B N 1
ATOM 2839 C CA . ILE B 1 156 ? 8.023 16.266 15.195 1 88.31 156 ILE B CA 1
ATOM 2840 C C . ILE B 1 156 ? 7.977 16.234 16.719 1 88.31 156 ILE B C 1
ATOM 2842 O O . ILE B 1 156 ? 8.633 15.398 17.344 1 88.31 156 ILE B O 1
ATOM 2846 N N . SER B 1 157 ? 7.332 17.188 17.266 1 88.94 157 SER B N 1
ATOM 2847 C CA . SER B 1 157 ? 7.23 17.344 18.719 1 88.94 157 SER B CA 1
ATOM 2848 C C . SER B 1 157 ? 5.828 17.781 19.125 1 88.94 157 SER B C 1
ATOM 2850 O O . SER B 1 157 ? 5.191 18.578 18.438 1 88.94 157 SER B O 1
ATOM 2852 N N . PRO B 1 158 ? 5.418 17.203 20.328 1 89.12 158 PRO B N 1
ATOM 2853 C CA . PRO B 1 158 ? 4.117 17.688 20.812 1 89.12 158 PRO B CA 1
ATOM 2854 C C . PRO B 1 158 ? 4.113 19.188 21.109 1 89.12 158 PRO B C 1
ATOM 2856 O O . PRO B 1 158 ? 5.086 19.719 21.656 1 89.12 158 PRO B O 1
ATOM 2859 N N . ILE B 1 159 ? 3.117 19.812 20.609 1 87.25 159 ILE B N 1
ATOM 2860 C CA . ILE B 1 159 ? 2.881 21.203 20.953 1 87.25 159 ILE B CA 1
ATOM 2861 C C . ILE B 1 159 ? 1.883 21.297 22.109 1 87.25 159 ILE B C 1
ATOM 2863 O O . ILE B 1 159 ? 0.758 20.812 22 1 87.25 159 ILE B O 1
ATOM 2867 N N . LEU B 1 160 ? 2.369 21.953 23.125 1 86 160 LEU B N 1
ATOM 2868 C CA . LEU B 1 160 ? 1.536 22.047 24.312 1 86 160 LEU B CA 1
ATOM 2869 C C . LEU B 1 160 ? 0.756 23.344 24.344 1 86 160 LEU B C 1
ATOM 2871 O O . LEU B 1 160 ? 1.256 24.391 23.891 1 86 160 LEU B O 1
ATOM 2875 N N . GLU B 1 161 ? -0.449 23.359 24.781 1 80.56 161 GLU B N 1
ATOM 2876 C CA . GLU B 1 161 ? -1.278 24.562 24.906 1 80.56 161 GLU B CA 1
ATOM 2877 C C . GLU B 1 161 ? -0.844 25.406 26.094 1 80.56 161 GLU B C 1
ATOM 2879 O O . GLU B 1 161 ? -0.931 26.641 26.047 1 80.56 161 GLU B O 1
ATOM 2884 N N . ASN B 1 162 ? -0.513 24.719 27.172 1 82.81 162 ASN B N 1
ATOM 2885 C CA . ASN B 1 162 ? -0.037 25.406 28.359 1 82.81 162 ASN B CA 1
ATOM 2886 C C . ASN B 1 162 ? 1.102 24.641 29.031 1 82.81 162 ASN B C 1
ATOM 2888 O O . ASN B 1 162 ? 1.335 23.469 28.719 1 82.81 162 ASN B O 1
ATOM 2892 N N . ALA B 1 163 ? 1.775 25.359 29.906 1 83.69 163 ALA B N 1
ATOM 2893 C CA . ALA B 1 163 ? 2.965 24.812 30.547 1 83.69 163 ALA B CA 1
ATOM 2894 C C . ALA B 1 163 ? 2.602 23.672 31.484 1 83.69 163 ALA B C 1
ATOM 2896 O O . ALA B 1 163 ? 3.457 22.859 31.844 1 83.69 163 ALA B O 1
ATOM 2897 N N . GLU B 1 164 ? 1.356 23.578 31.828 1 89.19 164 GLU B N 1
ATOM 2898 C CA . GLU B 1 164 ? 0.953 22.594 32.812 1 89.19 164 GLU B CA 1
ATOM 2899 C C . GLU B 1 164 ? 0.518 21.281 32.156 1 89.19 164 GLU B C 1
ATOM 2901 O O . GLU B 1 164 ? 0.309 20.281 32.844 1 89.19 164 GLU B O 1
ATOM 2906 N N . GLU B 1 165 ? 0.485 21.328 30.891 1 87 165 GLU B N 1
ATOM 2907 C CA . GLU B 1 165 ? 0.016 20.141 30.172 1 87 165 GLU B CA 1
ATOM 2908 C C . GLU B 1 165 ? 1.066 19.047 30.172 1 87 165 GLU B C 1
ATOM 2910 O O . GLU B 1 165 ? 2.258 19.312 30 1 87 165 GLU B O 1
ATOM 2915 N N . LYS B 1 166 ? 0.542 17.891 30.5 1 90.31 166 LYS B N 1
ATOM 2916 C CA . LYS B 1 166 ? 1.429 16.734 30.469 1 90.31 166 LYS B CA 1
ATOM 2917 C C . LYS B 1 166 ? 1.811 16.359 29.031 1 90.31 166 LYS B C 1
ATOM 2919 O O . LYS B 1 166 ? 0.961 16.375 28.141 1 90.31 166 LYS B O 1
ATOM 2924 N N . ILE B 1 167 ? 3.055 16.094 28.844 1 88.56 167 ILE B N 1
ATOM 2925 C CA . ILE B 1 167 ? 3.535 15.648 27.531 1 88.56 167 ILE B CA 1
ATOM 2926 C C . ILE B 1 167 ? 3.221 14.172 27.344 1 88.56 167 ILE B C 1
ATOM 2928 O O . ILE B 1 167 ? 3.65 13.328 28.141 1 88.56 167 ILE B O 1
ATOM 2932 N N . LEU B 1 168 ? 2.514 13.812 26.281 1 89.31 168 LEU B N 1
ATOM 2933 C CA . LEU B 1 168 ? 2.039 12.445 26.094 1 89.31 168 LEU B CA 1
ATOM 2934 C C . LEU B 1 168 ? 2.869 11.727 25.031 1 89.31 168 LEU B C 1
ATOM 2936 O O . LEU B 1 168 ? 2.873 10.492 24.969 1 89.31 168 LEU B O 1
ATOM 2940 N N . TYR B 1 169 ? 3.59 12.469 24.156 1 90.44 169 TYR B N 1
ATOM 2941 C CA . TYR B 1 169 ? 4.332 11.859 23.062 1 90.44 169 TYR B CA 1
ATOM 2942 C C . TYR B 1 169 ? 5.785 12.32 23.062 1 90.44 169 TYR B C 1
ATOM 2944 O O . TYR B 1 169 ? 6.09 13.445 23.484 1 90.44 169 TYR B O 1
ATOM 2952 N N . LYS B 1 170 ? 6.684 11.492 22.5 1 89.69 170 LYS B N 1
ATOM 2953 C CA . LYS B 1 170 ? 8.109 11.797 22.391 1 89.69 170 LYS B CA 1
ATOM 2954 C C . LYS B 1 170 ? 8.375 12.742 21.219 1 89.69 170 LYS B C 1
ATOM 2956 O O . LYS B 1 170 ? 7.633 12.75 20.234 1 89.69 170 LYS B O 1
ATOM 2961 N N . THR B 1 171 ? 9.383 13.547 21.469 1 89.88 171 THR B N 1
ATOM 2962 C CA . THR B 1 171 ? 9.977 14.258 20.344 1 89.88 171 THR B CA 1
ATOM 2963 C C . THR B 1 171 ? 10.859 13.328 19.516 1 89.88 171 THR B C 1
ATOM 2965 O O . THR B 1 171 ? 11.672 12.586 20.062 1 89.88 171 THR B O 1
ATOM 2968 N N . MET B 1 172 ? 10.656 13.359 18.125 1 88.25 172 MET B N 1
ATOM 2969 C CA . MET B 1 172 ? 11.438 12.461 17.281 1 88.25 172 MET B CA 1
ATOM 2970 C C . MET B 1 172 ? 11.641 13.062 15.891 1 88.25 172 MET B C 1
ATOM 2972 O O . MET B 1 172 ? 10.906 13.977 15.492 1 88.25 172 MET B O 1
ATOM 2976 N N . LYS B 1 173 ? 12.695 12.547 15.273 1 88.62 173 LYS B N 1
ATOM 2977 C CA . LYS B 1 173 ? 12.844 12.883 13.859 1 88.62 173 LYS B CA 1
ATOM 2978 C C . LYS B 1 173 ? 11.758 12.219 13.023 1 88.62 173 LYS B C 1
ATOM 2980 O O . LYS B 1 173 ? 11.391 11.062 13.266 1 88.62 173 LYS B O 1
ATOM 2985 N N . VAL B 1 174 ? 11.273 12.906 12.031 1 88.25 174 VAL B N 1
ATOM 2986 C CA . VAL B 1 174 ? 10.234 12.375 11.164 1 88.25 174 VAL B CA 1
ATOM 2987 C C . VAL B 1 174 ? 10.719 11.086 10.5 1 88.25 174 VAL B C 1
ATOM 2989 O O . VAL B 1 174 ? 10.016 10.078 10.5 1 88.25 174 VAL B O 1
ATOM 2992 N N . GLY B 1 175 ? 11.938 11.141 9.969 1 84.56 175 GLY B N 1
ATOM 2993 C CA . GLY B 1 175 ? 12.508 9.969 9.336 1 84.56 175 GLY B CA 1
ATOM 2994 C C . GLY B 1 175 ? 12.602 8.773 10.273 1 84.56 175 GLY B C 1
ATOM 2995 O O . GLY B 1 175 ? 12.406 7.633 9.852 1 84.56 175 GLY B O 1
ATOM 2996 N N . GLU B 1 176 ? 12.938 9.039 11.492 1 83.19 176 GLU B N 1
ATOM 2997 C CA . GLU B 1 176 ? 13.023 7.977 12.484 1 83.19 176 GLU B CA 1
ATOM 2998 C C . GLU B 1 176 ? 11.656 7.352 12.742 1 83.19 176 GLU B C 1
ATOM 3000 O O . GLU B 1 176 ? 11.531 6.129 12.82 1 83.19 176 GLU B O 1
ATOM 3005 N N . TYR B 1 177 ? 10.656 8.133 12.867 1 86.62 177 TYR B N 1
ATOM 3006 C CA . TYR B 1 177 ? 9.305 7.613 13.078 1 86.62 177 TYR B CA 1
ATOM 3007 C C . TYR B 1 177 ? 8.867 6.762 11.891 1 86.62 177 TYR B C 1
ATOM 3009 O O . TYR B 1 177 ? 8.281 5.688 12.07 1 86.62 177 TYR B O 1
ATOM 3017 N N . LEU B 1 178 ? 9.148 7.273 10.703 1 85 178 LEU B N 1
ATOM 3018 C CA . LEU B 1 178 ? 8.719 6.555 9.508 1 85 178 LEU B CA 1
ATOM 3019 C C . LEU B 1 178 ? 9.445 5.219 9.391 1 85 178 LEU B C 1
ATOM 3021 O O . LEU B 1 178 ? 8.859 4.227 8.945 1 85 178 LEU B O 1
ATOM 3025 N N . ARG B 1 179 ? 10.695 5.203 9.734 1 79.3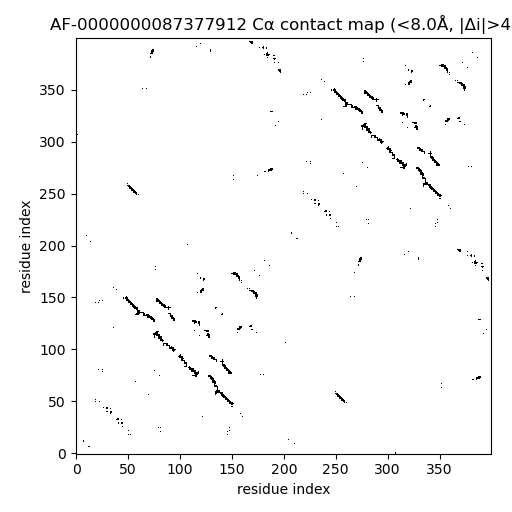1 179 ARG B N 1
ATOM 3026 C CA . ARG B 1 179 ? 11.43 3.938 9.758 1 79.31 179 ARG B CA 1
ATOM 3027 C C . ARG B 1 179 ? 10.773 2.943 10.711 1 79.31 179 ARG B C 1
ATOM 3029 O O . ARG B 1 179 ? 10.625 1.765 10.383 1 79.31 179 ARG B O 1
ATOM 3036 N N . LEU B 1 180 ? 10.383 3.42 11.891 1 76.81 180 LEU B N 1
ATOM 3037 C CA . LEU B 1 180 ? 9.688 2.584 12.867 1 76.81 180 LEU B CA 1
ATOM 3038 C C . LEU B 1 180 ? 8.336 2.123 12.328 1 76.81 180 LEU B C 1
ATOM 3040 O O . LEU B 1 180 ? 7.969 0.958 12.484 1 76.81 180 LEU B O 1
ATOM 3044 N N . TYR B 1 181 ? 7.656 2.959 11.695 1 81.5 181 TYR B N 1
ATOM 3045 C CA . TYR B 1 181 ? 6.34 2.684 11.133 1 81.5 181 TYR B CA 1
ATOM 3046 C C . TYR B 1 181 ? 6.414 1.586 10.078 1 81.5 181 TYR B C 1
ATOM 3048 O O . TYR B 1 181 ? 5.57 0.687 10.047 1 81.5 181 TYR B O 1
ATOM 3056 N N . PHE B 1 182 ? 7.402 1.671 9.258 1 74.81 182 PHE B N 1
ATOM 3057 C CA . PHE B 1 182 ? 7.492 0.729 8.141 1 74.81 182 PHE B CA 1
ATOM 3058 C C . PHE B 1 182 ? 8.195 -0.553 8.578 1 74.81 182 PHE B C 1
ATOM 3060 O O . PHE B 1 182 ? 8 -1.608 7.969 1 74.81 182 PHE B O 1
ATOM 3067 N N . SER B 1 183 ? 9.164 -0.436 9.469 1 62.75 183 SER B N 1
ATOM 3068 C CA . SER B 1 183 ? 9.812 -1.642 9.977 1 62.75 183 SER B CA 1
ATOM 3069 C C . SER B 1 183 ? 8.805 -2.562 10.664 1 62.75 183 SER B C 1
ATOM 3071 O O . SER B 1 183 ? 8.891 -3.785 10.539 1 62.75 183 SER B O 1
ATOM 3073 N N . ASN B 1 184 ? 7.969 -2.008 11.516 1 53.09 184 ASN B N 1
ATOM 3074 C CA . ASN B 1 184 ? 6.961 -2.789 12.219 1 53.09 184 ASN B CA 1
ATOM 3075 C C . ASN B 1 184 ? 6.012 -3.486 11.25 1 53.09 184 ASN B C 1
ATOM 3077 O O . ASN B 1 184 ? 5.477 -4.555 11.555 1 53.09 184 ASN B O 1
ATOM 3081 N N . LYS B 1 185 ? 5.688 -2.877 10.203 1 50.19 185 LYS B N 1
ATOM 3082 C CA . LYS B 1 185 ? 4.785 -3.436 9.203 1 50.19 185 LYS B CA 1
ATOM 3083 C C . LYS B 1 185 ? 5.473 -4.535 8.398 1 50.19 185 LYS B C 1
ATOM 3085 O O . LYS B 1 185 ? 4.855 -5.555 8.078 1 50.19 185 LYS B O 1
ATOM 3090 N N . LEU B 1 186 ? 6.801 -4.168 7.797 1 45.59 186 LEU B N 1
ATOM 3091 C CA . LEU B 1 186 ? 7.441 -4.969 6.762 1 45.59 186 LEU B CA 1
ATOM 3092 C C . LEU B 1 186 ? 8.57 -5.816 7.344 1 45.59 186 LEU B C 1
ATOM 3094 O O . LEU B 1 186 ? 9.445 -6.285 6.613 1 45.59 186 LEU B O 1
ATOM 3098 N N . GLU B 1 187 ? 8.805 -5.855 8.562 1 44.91 187 GLU B N 1
ATOM 3099 C CA . GLU B 1 187 ? 10.047 -6.586 8.773 1 44.91 187 GLU B CA 1
ATOM 3100 C C . GLU B 1 187 ? 10.047 -7.91 8.016 1 44.91 187 GLU B C 1
ATOM 3102 O O . GLU B 1 187 ? 9.383 -8.867 8.422 1 44.91 187 GLU B O 1
ATOM 3107 N N . GLY B 1 188 ? 10.523 -7.984 6.844 1 53.5 188 GLY B N 1
ATOM 3108 C CA . GLY B 1 188 ? 11.18 -9.031 6.074 1 53.5 188 GLY B CA 1
ATOM 3109 C C . GLY B 1 188 ? 10.211 -10.008 5.445 1 53.5 188 GLY B C 1
ATOM 3110 O O . GLY B 1 188 ? 9.414 -9.633 4.578 1 53.5 188 GLY B O 1
ATOM 3111 N N . LYS B 1 189 ? 10.438 -11.039 5.676 1 50.66 189 LYS B N 1
ATOM 3112 C CA . LYS B 1 189 ? 9.781 -12.281 5.277 1 50.66 189 LYS B CA 1
ATOM 3113 C C . LYS B 1 189 ? 9.18 -12.992 6.484 1 50.66 189 LYS B C 1
ATOM 3115 O O . LYS B 1 189 ? 9.211 -14.227 6.559 1 50.66 189 LYS B O 1
ATOM 3120 N N . ARG B 1 190 ? 8.609 -12.039 7.52 1 53.66 190 ARG B N 1
ATOM 3121 C CA . ARG B 1 190 ? 8.203 -12.633 8.789 1 53.66 190 ARG B CA 1
ATOM 3122 C C . ARG B 1 190 ? 7.105 -13.672 8.586 1 53.66 190 ARG B C 1
ATOM 3124 O O . ARG B 1 190 ? 7.152 -14.758 9.172 1 53.66 190 ARG B O 1
ATOM 3131 N N . ALA B 1 191 ? 6.113 -13.328 7.836 1 51.97 191 ALA B N 1
ATOM 3132 C CA . ALA B 1 191 ? 5.035 -14.281 7.582 1 51.97 191 ALA B CA 1
ATOM 3133 C C . ALA B 1 191 ? 5.562 -15.539 6.902 1 51.97 191 ALA B C 1
ATOM 3135 O O . ALA B 1 191 ? 5.176 -16.656 7.254 1 51.97 191 ALA B O 1
ATOM 3136 N N . LEU B 1 192 ? 6.406 -15.328 5.969 1 62.78 192 LEU B N 1
ATOM 3137 C CA . LEU B 1 192 ? 6.98 -16.484 5.277 1 62.78 192 LEU B CA 1
ATOM 3138 C C . LEU B 1 192 ? 7.844 -17.312 6.219 1 62.78 192 LEU B C 1
ATOM 3140 O O . LEU B 1 192 ? 7.828 -18.547 6.164 1 62.78 192 LEU B O 1
ATOM 3144 N N . ASP B 1 193 ? 8.641 -16.672 6.992 1 62.19 193 ASP B N 1
ATOM 3145 C CA . ASP B 1 193 ? 9.461 -17.359 7.98 1 62.19 193 ASP B CA 1
ATOM 3146 C C . ASP B 1 193 ? 8.594 -18.203 8.914 1 62.19 193 ASP B C 1
ATOM 3148 O O . ASP B 1 193 ? 8.992 -19.297 9.312 1 62.19 193 ASP B O 1
ATOM 3152 N N . TYR B 1 194 ? 7.41 -17.719 9.273 1 59.03 194 TYR B N 1
ATOM 3153 C CA . TYR B 1 194 ? 6.461 -18.453 10.094 1 59.03 194 TYR B CA 1
ATOM 3154 C C . TYR B 1 194 ? 5.969 -19.703 9.367 1 59.03 194 TYR B C 1
ATOM 3156 O O . TYR B 1 194 ? 5.688 -20.719 10 1 59.03 194 TYR B O 1
ATOM 3164 N N . ALA B 1 195 ? 5.875 -19.594 8.117 1 60.69 195 ALA B N 1
ATOM 3165 C CA . ALA B 1 195 ? 5.375 -20.719 7.324 1 60.69 195 ALA B CA 1
ATOM 3166 C C . ALA B 1 195 ? 6.445 -21.797 7.16 1 60.69 195 ALA B C 1
ATOM 3168 O O . ALA B 1 195 ? 6.145 -22.938 6.781 1 60.69 195 ALA B O 1
ATOM 3169 N N . LYS B 1 196 ? 7.762 -21.438 7.418 1 57.75 196 LYS B N 1
ATOM 3170 C CA . LYS B 1 196 ? 8.852 -22.391 7.312 1 57.75 196 LYS B CA 1
ATOM 3171 C C . LYS B 1 196 ? 8.844 -23.375 8.484 1 57.75 196 LYS B C 1
ATOM 3173 O O . LYS B 1 196 ? 8.523 -22.984 9.617 1 57.75 196 LYS B O 1
ATOM 3178 N N . LEU B 1 197 ? 8.992 -24.703 8.172 1 52.75 197 LEU B N 1
ATOM 3179 C CA . LEU B 1 197 ? 9.094 -25.703 9.227 1 52.75 197 LEU B CA 1
ATOM 3180 C C . LEU B 1 197 ? 10.461 -25.641 9.898 1 52.75 197 LEU B C 1
ATOM 3182 O O . LEU B 1 197 ? 11.469 -25.359 9.25 1 52.75 197 LEU B O 1
ATOM 3186 N N . SER B 1 198 ? 10.602 -25.062 11.242 1 46.78 198 SER B N 1
ATOM 3187 C CA . SER B 1 198 ? 11.828 -25.031 12.031 1 46.78 198 SER B CA 1
ATOM 3188 C C . SER B 1 198 ? 12.711 -26.234 11.703 1 46.78 198 SER B C 1
ATOM 31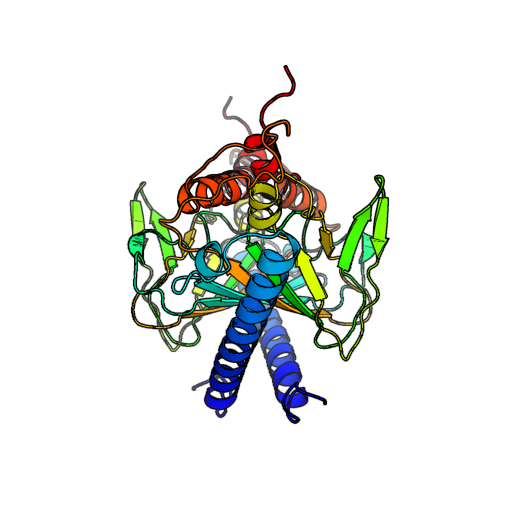90 O O . SER B 1 198 ? 12.219 -27.344 11.484 1 46.78 198 SER B O 1
ATOM 3192 N N . GLU B 1 199 ? 13.914 -26 10.992 1 39 199 GLU B N 1
ATOM 3193 C CA . GLU B 1 199 ? 14.875 -27.094 11.078 1 39 199 GLU B CA 1
ATOM 3194 C C . GLU B 1 199 ? 14.898 -27.703 12.477 1 39 199 GLU B C 1
ATOM 3196 O O . GLU B 1 199 ? 15.016 -26.984 13.469 1 39 199 GLU B O 1
ATOM 3201 N N . ILE B 1 200 ? 14.422 -29 12.656 1 25.06 200 ILE B N 1
ATOM 3202 C CA . ILE B 1 200 ? 15.031 -29.781 13.734 1 25.06 200 ILE B CA 1
ATOM 3203 C C . ILE B 1 200 ? 16.547 -29.734 13.602 1 25.06 200 ILE B C 1
ATOM 3205 O O . ILE B 1 200 ? 17.094 -29.938 12.516 1 25.06 200 ILE B O 1
#

Radius of gyration: 21.7 Å; Cα contacts (8 Å, |Δi|>4): 803; chains: 2; bounding box: 44×68×64 Å

Sequence (400 aa):
MSYWPSQPHTFRNCIEQYSSEVMKFTHSLAILIAKTLDVDPELVADKHASQFLRMNYYPPCTSTPEKVLGLSPHSDGSFLTILLEVNSVQGLQIRRHGAWIPVKPHCDALLVNVGDLLEIMTNGKYKSIEHRVTINAHKERLSISAFQIPNYDGIISPILENAEEKILYKTMKVGEYLRLYFSNKLEGKRALDYAKLSEIMSYWPSQPHTFRNCIEQYSSEVMKFTHSLAILIAKTLDVDPELVADKHASQFLRMNYYPPCTSTPEKVLGLSPHSDGSFLTILLEVNSVQGLQIRRHGAWIPVKPHCDALLVNVGDLLEIMTNGKYKSIEHRVTINAHKERLSISAFQIPNYDGIISPILENAEEKILYKTMKVGEYLRLYFSNKLEGKRALDYAKLSEI

pLDDT: mean 80.6, std 15.9, range [21.11, 96.44]

Solvent-accessible surface area (backbone atoms only — not comparable to full-atom values): 21064 Å² total; per-residue (Å²): 128,76,72,60,62,87,65,47,65,53,51,55,48,48,51,51,52,49,51,52,52,50,51,56,51,51,50,52,50,43,37,53,51,24,54,75,65,73,42,67,38,70,78,62,57,46,91,54,46,43,57,37,37,39,35,42,37,37,53,48,37,70,84,52,25,90,72,39,62,71,37,62,50,28,45,46,79,22,36,38,32,43,35,39,47,73,68,47,52,63,33,44,26,34,57,53,96,92,35,81,41,77,49,81,61,50,81,90,47,72,46,77,44,48,4,39,49,40,12,38,29,42,47,55,72,47,64,43,55,40,30,32,26,41,42,30,48,82,42,57,38,41,36,38,38,38,37,31,33,64,33,52,88,34,75,42,45,48,53,70,91,48,92,83,56,79,80,47,34,54,71,42,44,40,45,57,51,50,50,45,45,40,44,55,24,26,57,51,52,54,49,54,56,65,41,38,53,74,83,127,128,75,73,60,62,86,65,46,66,54,52,56,48,46,52,52,53,50,51,52,52,50,50,55,51,50,50,54,49,44,37,54,51,25,54,76,65,72,41,66,39,71,78,62,58,46,88,56,47,43,58,39,38,39,34,42,39,37,54,48,37,69,85,54,26,92,73,38,64,71,38,62,51,27,44,47,80,22,36,36,32,42,34,40,47,73,68,46,52,64,34,44,25,34,58,53,94,89,35,80,42,76,48,82,60,49,82,88,47,72,46,77,42,49,5,39,48,39,14,37,29,41,48,56,74,48,64,43,55,39,30,31,25,41,41,29,47,81,42,57,38,41,36,38,37,38,38,32,33,62,33,50,88,35,76,44,47,46,52,71,90,48,92,83,56,79,81,48,36,55,72,42,44,40,45,58,51,49,49,45,43,40,44,55,24,28,58,52,52,53,48,55,56,66,41,39,52,75,82,128